Protein 5X15 (pdb70)

Organism: Streptomyces coelicolor (strain ATCC BAA-471 / A3(2) / M145) (NCBI:txid100226)

Sequence (595 aa):
RPDGELVRSLNRVSSATACAKLHELGIRRSYLSGPTALDLGNKVTGPARTLQFMPQREDVSTALWAVLEEVQPGDVLVVQAYGSAFTGCLGDMLVRYFKRKGGAGIVVDGRIRDAPRVRELGVPIWCTGTTPHYASQSELFPWAYDVPVAAGGVLTLPGDLVVADDDGAVVVPVSKAQEIVDSAFDHEQWEEFSRMRIERPDGELVRSLNRVSSATACAKLHELGIRRSYLSGPTALDLGNKVTGPARTLQFMPQREDTALWAVLEEVQPGDVLVVQAYGSAFTGCLGDMLVRYFKRKGGAGIVVDGRIRDAPRVRELGVPIWCTGTTPHYASQSELFPWAYDVPVAAGGVLTLPGDLVVADDDGAVVVPVSKAQEIVDSAFDHEQWEEFSRMRIDQPWERPDGELVRSLNRVSSATACAKLHELGIRRSYLSGPTALDLGNKVTGPARTLQFMPQREDTALWAVLEEVQPGDVLVVQAYGSAFTGCLGDMLVRYFKRKGGAGIVVDGRIRDAPRVRELGVPIWCTGTTPHYASQSELFPWAYDVPVAAGGVLTLPGDLVVADDDGAVVVPVSKAQEIVDSAFDHEQWEEFSRMR

Nearest PDB structures (foldseek):
  5x15-assembly1_C-2  TM=9.961E-01  e=2.858E-36  Streptomyces coelicolor A3(2)
  5x15-assembly1_A-2  TM=9.919E-01  e=1.255E-34  Streptomyces coelicolor A3(2)
  5ir2-assembly1_A  TM=9.119E-01  e=6.483E-15  Parabacteroides johnsonii DSM 18315
  3c8o-assembly1_B  TM=8.127E-01  e=6.273E-11  Pseudomonas aeruginosa
  1vi4-assembly1_A  TM=7.815E-01  e=6.171E-09  Vibrio cholerae

Secondary structure (DSSP, 8-state):
---HHHHHHHHTS-HHHHHHHHHHHH----B-SS-EESSSS--B--BEEEEEEEE--TT--TTTHHHHTT--TTEEEEEE-TT-TT-BSS-HHHHHHHHHHTEEEEEESSBEE-HHHHHTSS--EEES-EES--GGGSSEEEEESSS-B-STTS-B-TT-EEEE-SS-EEEE-SSSHHHHHHHHHHHHHHHHHHHHT-/----HHHHHHHTTS-HHHHHHHHHHTT----B-SS-EESSTT--EEEEB--EEEEE------HHHHHTT--TT-EEEEE-TT-TT-B---HHHHHHHHHTT--EEEESSB-S-HHHHTTS---EEES---S--TTSSSEEE--SSS-EE-SSSEE-TT-EEEEETTEEEEE-STTSHHHHHHHHHHHHHHHHHHHHHH-/------HHHHHHHTTS-HHHHHHHHHHTT----B-SS-EESSSS--B--BEEEEEEEE-----TTHHHHHT--TT-EEEEE-TT-TT---S-HHHHHHHHHTT--EEEESS--B-HHHHTTSS--EEES--BSS-TTSSSEEEEEESS-B--TTS-B-TTSEEEE-SS-EEEE-GGGHHHHHHHHHHHHHHHHHHT--

Solvent-accessible surface area: 25420 Å² total; per-residue (Å²): 248,52,88,39,108,13,33,155,27,0,57,172,2,15,0,0,5,0,0,16,37,0,45,141,70,63,60,96,66,1,3,0,38,29,1,71,29,30,54,114,62,44,74,14,5,0,9,0,41,0,2,28,0,63,87,49,168,130,145,128,62,114,26,2,124,40,0,9,94,86,5,67,108,31,0,0,0,0,0,12,0,108,35,10,23,55,0,4,3,1,3,14,35,30,0,66,42,0,97,122,51,25,14,29,0,0,0,0,20,0,53,2,31,15,1,46,155,1,46,146,39,58,7,20,1,2,5,44,21,16,0,0,4,69,7,33,14,24,87,8,43,3,143,22,86,52,53,74,5,60,0,16,42,7,115,0,76,53,24,5,6,0,0,0,3,11,1,4,0,0,6,0,29,84,80,71,6,96,96,0,5,81,45,1,73,96,75,37,123,207,38,89,127,43,18,148,181,66,167,108,40,71,21,114,16,33,179,38,0,54,205,6,37,0,0,11,0,1,21,35,0,35,116,66,38,73,143,87,1,5,1,38,31,4,80,15,36,56,102,72,39,69,3,8,0,4,0,24,0,1,23,0,74,89,54,203,127,153,148,33,18,119,32,0,0,114,92,1,75,79,24,0,0,0,1,0,9,0,109,30,7,22,51,0,3,1,1,0,2,57,20,0,54,80,0,86,166,85,37,5,36,0,0,1,0,20,0,50,0,34,18,0,42,93,1,49,141,26,65,11,28,2,0,4,45,21,19,0,1,1,80,8,35,3,28,76,6,41,19,130,30,76,50,49,74,1,55,0,29,44,16,108,0,86,44,8,6,0,0,0,0,5,8,2,2,0,0,7,0,22,67,90,114,0,90,100,0,25,88,17,9,134,78,52,80,97,166,24,89,110,42,51,141,168,49,85,182,151,44,141,81,34,101,35,140,20,16,190,43,0,54,180,11,27,0,2,37,0,0,24,21,0,42,149,68,67,54,115,90,0,4,0,40,34,2,78,34,18,58,95,61,56,74,10,9,0,0,0,8,0,0,21,0,69,88,48,176,155,154,143,35,4,136,42,1,5,107,84,3,68,82,30,1,0,2,0,0,15,0,110,32,11,18,47,0,0,4,0,7,1,35,29,0,67,78,0,107,144,56,32,13,24,0,0,0,0,19,0,49,0,31,13,0,49,95,2,53,144,40,57,9,14,4,3,2,40,21,25,0,0,0,73,11,38,9,12,74,8,44,16,131,34,82,16,43,85,0,53,0,20,38,3,114,0,86,22,10,4,1,0,0,0,0,18,4,2,0,0,8,0,30,72,88,70,0,104,84,0,15,92,36,8,123,80,65,71,130,160,51,63,117,55,88,118,183

Radius of gyration: 25.18 Å; Cα contacts (8 Å, |Δi|>4): 1538; chains: 3; bounding box: 66×69×59 Å

InterPro domains:
  IPR005493 Ribonuclease E inhibitor RraA/RraA-like protein [PF03737] (49-215)
  IPR005493 Ribonuclease E inhibitor RraA/RraA-like protein [cd16841] (76-216)
  IPR036704 Ribonuclease E inhibitor RraA/RraA-like superfamily [SSF89562] (45-226)

B-factor: mean 70.99, std 26.67, range [6.65, 177.29]

Structure (mmCIF, N/CA/C/O backbone):
data_5X15
#
_entry.id   5X15
#
_cell.length_a   96.914
_cell.length_b   96.914
_cell.length_c   166.556
_cell.angle_alpha   90.00
_cell.angle_beta   90.00
_cell.angle_gamma   120.00
#
_symmetry.space_group_name_H-M   'P 32 2 1'
#
loop_
_atom_site.group_PDB
_atom_site.id
_atom_site.type_symbol
_atom_site.label_atom_id
_atom_site.label_alt_id
_atom_site.label_comp_id
_atom_site.label_asym_id
_atom_site.label_entity_id
_atom_site.label_seq_id
_atom_site.pdbx_PDB_ins_code
_atom_site.Cartn_x
_atom_site.Cartn_y
_atom_site.Cartn_z
_atom_site.occupancy
_atom_site.B_iso_or_equiv
_atom_site.auth_seq_id
_atom_site.auth_comp_id
_atom_site.auth_asym_id
_atom_site.auth_atom_id
_atom_site.pdbx_PDB_model_num
ATOM 1 N N . ARG A 1 34 ? 48.643 69.350 102.925 1.00 87.62 34 ARG A N 1
ATOM 2 C CA . ARG A 1 34 ? 47.724 70.477 103.075 1.00 91.43 34 ARG A CA 1
ATOM 3 C C . ARG A 1 34 ? 46.709 70.336 104.227 1.00 94.34 34 ARG A C 1
ATOM 4 O O . ARG A 1 34 ? 46.575 71.264 105.024 1.00 110.41 34 ARG A O 1
ATOM 12 N N . PRO A 1 35 ? 45.996 69.210 104.330 1.00 80.77 35 PRO A N 1
ATOM 13 C CA . PRO A 1 35 ? 44.943 69.108 105.348 1.00 77.00 35 PRO A CA 1
ATOM 14 C C . PRO A 1 35 ? 45.513 69.099 106.759 1.00 90.46 35 PRO A C 1
ATOM 15 O O . PRO A 1 35 ? 46.720 68.991 106.986 1.00 89.91 35 PRO A O 1
ATOM 19 N N . ASP A 1 36 ? 44.602 69.220 107.722 1.00 91.40 36 ASP A N 1
ATOM 20 C CA . ASP A 1 36 ? 44.957 69.214 109.136 1.00 102.26 36 ASP A CA 1
ATOM 21 C C . ASP A 1 36 ? 45.214 67.775 109.566 1.00 101.73 36 ASP A C 1
ATOM 22 O O . ASP A 1 36 ? 44.284 66.962 109.626 1.00 113.58 36 ASP A O 1
ATOM 27 N N . GLY A 1 37 ? 46.476 67.460 109.868 1.00 92.08 37 GLY A N 1
ATOM 28 C CA . GLY A 1 37 ? 46.832 66.115 110.287 1.00 91.20 37 GLY A CA 1
ATOM 29 C C . GLY A 1 37 ? 46.116 65.654 111.540 1.00 94.89 37 GLY A C 1
ATOM 30 O O . GLY A 1 37 ? 45.972 64.446 111.755 1.00 98.11 37 GLY A O 1
ATOM 31 N N . GLU A 1 38 ? 45.662 66.588 112.375 1.00 88.88 38 GLU A N 1
ATOM 32 C CA . GLU A 1 38 ? 44.894 66.243 113.564 1.00 70.30 38 GLU A CA 1
ATOM 33 C C . GLU A 1 38 ? 43.469 65.815 113.242 1.00 56.06 38 GLU A C 1
ATOM 34 O O . GLU A 1 38 ? 42.725 65.462 114.162 1.00 58.66 38 GLU A O 1
ATOM 40 N N . LEU A 1 39 ? 43.071 65.841 111.971 1.00 53.97 39 LEU A N 1
ATOM 41 C CA . LEU A 1 39 ? 41.753 65.383 111.547 1.00 59.61 39 LEU A CA 1
ATOM 42 C C . LEU A 1 39 ? 41.801 64.024 110.864 1.00 69.62 39 LEU A C 1
ATOM 43 O O . LEU A 1 39 ? 40.898 63.206 111.061 1.00 57.42 39 LEU A O 1
ATOM 48 N N . VAL A 1 40 ? 42.840 63.768 110.064 1.00 85.85 40 VAL A N 1
ATOM 49 C CA . VAL A 1 40 ? 43.047 62.434 109.505 1.00 88.37 40 VAL A CA 1
ATOM 50 C C . VAL A 1 40 ? 43.098 61.399 110.621 1.00 97.84 40 VAL A C 1
ATOM 51 O O . VAL A 1 40 ? 42.626 60.266 110.467 1.00 112.76 40 VAL A O 1
ATOM 55 N N . ARG A 1 41 ? 43.662 61.779 111.769 1.00 85.33 41 ARG A N 1
ATOM 56 C CA . ARG A 1 41 ? 43.670 60.898 112.932 1.00 73.30 41 ARG A CA 1
ATOM 57 C C . ARG A 1 41 ? 42.259 60.693 113.471 1.00 62.65 41 ARG A C 1
ATOM 58 O O . ARG A 1 41 ? 41.783 59.558 113.591 1.00 67.93 41 ARG A O 1
ATOM 66 N N . SER A 1 42 ? 41.574 61.790 113.804 1.00 51.20 42 SER A N 1
ATOM 67 C CA . SER A 1 42 ? 40.273 61.684 114.457 1.00 61.23 42 SER A CA 1
ATOM 68 C C . SER A 1 42 ? 39.225 61.062 113.543 1.00 66.31 42 SER A C 1
ATOM 69 O O . SER A 1 42 ? 38.328 60.357 114.020 1.00 62.19 42 SER A O 1
ATOM 72 N N . LEU A 1 43 ? 39.315 61.304 112.233 1.00 62.51 43 LEU A N 1
ATOM 73 C CA . LEU A 1 43 ? 38.389 60.659 111.307 1.00 45.92 43 LEU A CA 1
ATOM 74 C C . LEU A 1 43 ? 38.617 59.156 111.240 1.00 55.91 43 LEU A C 1
ATOM 75 O O . LEU A 1 43 ? 37.679 58.402 110.958 1.00 64.70 43 LEU A O 1
ATOM 80 N N . ASN A 1 44 ? 39.848 58.703 111.492 1.00 54.46 44 ASN A N 1
ATOM 81 C CA . ASN A 1 44 ? 40.137 57.276 111.439 1.00 47.86 44 ASN A CA 1
ATOM 82 C C . ASN A 1 44 ? 39.374 56.496 112.499 1.00 46.23 44 ASN A C 1
ATOM 83 O O . ASN A 1 44 ? 39.163 55.290 112.334 1.00 46.28 44 ASN A O 1
ATOM 88 N N . ARG A 1 45 ? 38.951 57.155 113.579 1.00 46.81 45 ARG A N 1
ATOM 89 C CA . ARG A 1 45 ? 38.140 56.504 114.599 1.00 59.41 45 ARG A CA 1
ATOM 90 C C . ARG A 1 45 ? 36.723 56.212 114.124 1.00 67.73 45 ARG A C 1
ATOM 91 O O . ARG A 1 45 ? 35.964 55.572 114.857 1.00 76.60 45 ARG A O 1
ATOM 99 N N . VAL A 1 46 ? 36.354 56.654 112.925 1.00 58.91 46 VAL A N 1
ATOM 100 C CA . VAL A 1 46 ? 35.005 56.489 112.395 1.00 58.51 46 VAL A CA 1
ATOM 101 C C . VAL A 1 46 ? 34.997 55.364 111.374 1.00 49.29 46 VAL A C 1
ATOM 102 O O . VAL A 1 46 ? 35.961 55.182 110.621 1.00 37.89 46 VAL A O 1
ATOM 106 N N . SER A 1 47 ? 33.904 54.609 111.346 1.00 43.74 47 SER A N 1
ATOM 107 C CA . SER A 1 47 ? 33.678 53.609 110.317 1.00 53.94 47 SER A CA 1
ATOM 108 C C . SER A 1 47 ? 33.022 54.255 109.104 1.00 61.48 47 SER A C 1
ATOM 109 O O . SER A 1 47 ? 32.336 55.274 109.216 1.00 65.73 47 SER A O 1
ATOM 112 N N . SER A 1 48 ? 33.243 53.649 107.936 1.00 57.20 48 SER A N 1
ATOM 113 C CA . SER A 1 48 ? 32.603 54.144 106.722 1.00 46.79 48 SER A CA 1
ATOM 114 C C . SER A 1 48 ? 31.090 54.091 106.852 1.00 36.19 48 SER A C 1
ATOM 115 O O . SER A 1 48 ? 30.387 55.019 106.437 1.00 36.30 48 SER A O 1
ATOM 118 N N . ALA A 1 49 ? 30.575 53.008 107.438 1.00 37.98 49 ALA A N 1
ATOM 119 C CA . ALA A 1 49 ? 29.135 52.827 107.567 1.00 41.89 49 ALA A CA 1
ATOM 120 C C . ALA A 1 49 ? 28.492 53.940 108.380 1.00 53.43 49 ALA A C 1
ATOM 121 O O . ALA A 1 49 ? 27.310 54.247 108.186 1.00 53.17 49 ALA A O 1
ATOM 123 N N . THR A 1 50 ? 29.245 54.554 109.290 1.00 61.93 50 THR A N 1
ATOM 124 C CA . THR A 1 50 ? 28.745 55.687 110.055 1.00 69.74 50 THR A CA 1
ATOM 125 C C . THR A 1 50 ? 29.035 57.007 109.351 1.00 65.40 50 THR A C 1
ATOM 126 O O . THR A 1 50 ? 28.153 57.863 109.243 1.00 71.95 50 THR A O 1
ATOM 130 N N . ALA A 1 51 ? 30.267 57.178 108.865 1.00 51.85 51 ALA A N 1
ATOM 131 C CA . ALA A 1 51 ? 30.619 58.396 108.143 1.00 49.12 51 ALA A CA 1
ATOM 132 C C . ALA A 1 51 ? 29.761 58.583 106.898 1.00 52.64 51 ALA A C 1
ATOM 133 O O . ALA A 1 51 ? 29.494 59.720 106.494 1.00 59.35 51 ALA A O 1
ATOM 135 N N . CYS A 1 52 ? 29.317 57.487 106.280 1.00 51.35 52 CYS A N 1
ATOM 136 C CA . CYS A 1 52 ? 28.400 57.591 105.149 1.00 57.35 52 CYS A CA 1
ATOM 137 C C . CYS A 1 52 ? 26.982 57.901 105.611 1.00 65.62 52 CYS A C 1
ATOM 138 O O . CYS A 1 52 ? 26.297 58.736 105.008 1.00 68.85 52 CYS A O 1
ATOM 141 N N . ALA A 1 53 ? 26.529 57.240 106.679 1.00 63.45 53 ALA A N 1
ATOM 142 C CA . ALA A 1 53 ? 25.175 57.464 107.174 1.00 53.74 53 ALA A CA 1
ATOM 143 C C . ALA A 1 53 ? 24.993 58.883 107.698 1.00 56.05 53 ALA A C 1
ATOM 144 O O . ALA A 1 53 ? 23.877 59.414 107.666 1.00 69.76 53 ALA A O 1
ATOM 146 N N . LYS A 1 54 ? 26.066 59.509 108.181 1.00 51.52 54 LYS A N 1
ATOM 147 C CA . LYS A 1 54 ? 25.998 60.894 108.631 1.00 50.23 54 LYS A CA 1
ATOM 148 C C . LYS A 1 54 ? 26.189 61.882 107.488 1.00 52.62 54 LYS A C 1
ATOM 149 O O . LYS A 1 54 ? 25.574 62.954 107.492 1.00 59.48 54 LYS A O 1
ATOM 155 N N . LEU A 1 55 ? 27.034 61.542 106.509 1.00 45.43 55 LEU A N 1
ATOM 156 C CA . LEU A 1 55 ? 27.089 62.321 105.275 1.00 37.88 55 LEU A CA 1
ATOM 157 C C . LEU A 1 55 ? 25.714 62.423 104.630 1.00 50.77 55 LEU A C 1
ATOM 158 O O . LEU A 1 55 ? 25.407 63.422 103.967 1.00 47.63 55 LEU A O 1
ATOM 163 N N . HIS A 1 56 ? 24.876 61.401 104.817 1.00 61.33 56 HIS A N 1
ATOM 164 C CA . HIS A 1 56 ? 23.503 61.432 104.325 1.00 55.16 56 HIS A CA 1
ATOM 165 C C . HIS A 1 56 ? 22.720 62.584 104.938 1.00 53.67 56 HIS A C 1
ATOM 166 O O . HIS A 1 56 ? 22.218 63.461 104.225 1.00 69.99 56 HIS A O 1
ATOM 173 N N . GLU A 1 57 ? 22.601 62.594 106.268 1.00 43.12 57 GLU A N 1
ATOM 174 C CA . GLU A 1 57 ? 21.743 63.573 106.928 1.00 63.09 57 GLU A CA 1
ATOM 175 C C . GLU A 1 57 ? 22.227 65.001 106.700 1.00 66.51 57 GLU A C 1
ATOM 176 O O . GLU A 1 57 ? 21.427 65.944 106.752 1.00 67.16 57 GLU A O 1
ATOM 182 N N . LEU A 1 58 ? 23.526 65.185 106.450 1.00 65.60 58 LEU A N 1
ATOM 183 C CA . LEU A 1 58 ? 24.000 66.488 105.999 1.00 53.81 58 LEU A CA 1
ATOM 184 C C . LEU A 1 58 ? 23.312 66.903 104.708 1.00 51.33 58 LEU A C 1
ATOM 185 O O . LEU A 1 58 ? 23.073 68.096 104.484 1.00 53.30 58 LEU A O 1
ATOM 190 N N . GLY A 1 59 ? 22.960 65.936 103.867 1.00 54.96 59 GLY A N 1
ATOM 191 C CA . GLY A 1 59 ? 22.363 66.216 102.580 1.00 71.83 59 GLY A CA 1
ATOM 192 C C . GLY A 1 59 ? 23.236 65.718 101.449 1.00 62.21 59 GLY A C 1
ATOM 193 O O . GLY A 1 59 ? 23.337 66.372 100.409 1.00 66.84 59 GLY A O 1
ATOM 194 N N . ILE A 1 60 ? 23.886 64.568 101.651 1.00 49.16 60 ILE A N 1
ATOM 195 C CA . ILE A 1 60 ? 24.765 63.959 100.656 1.00 47.34 60 ILE A CA 1
ATOM 196 C C . ILE A 1 60 ? 24.609 62.444 100.711 1.00 60.42 60 ILE A C 1
ATOM 197 O O . ILE A 1 60 ? 25.163 61.786 101.599 1.00 81.36 60 ILE A O 1
ATOM 202 N N . ARG A 1 61 ? 23.867 61.875 99.761 1.00 48.91 61 ARG A N 1
ATOM 203 C CA . ARG A 1 61 ? 23.696 60.427 99.708 1.00 58.31 61 ARG A CA 1
ATOM 204 C C . ARG A 1 61 ? 24.833 59.726 98.980 1.00 65.52 61 ARG A C 1
ATOM 205 O O . ARG A 1 61 ? 25.213 58.614 99.367 1.00 60.27 61 ARG A O 1
ATOM 213 N N . ARG A 1 62 ? 25.398 60.352 97.947 1.00 62.41 62 ARG A N 1
ATOM 214 C CA . ARG A 1 62 ? 26.431 59.718 97.130 1.00 68.90 62 ARG A CA 1
ATOM 215 C C . ARG A 1 62 ? 27.796 59.978 97.753 1.00 54.89 62 ARG A C 1
ATOM 216 O O . ARG A 1 62 ? 28.481 60.949 97.429 1.00 37.35 62 ARG A O 1
ATOM 224 N N . SER A 1 63 ? 28.198 59.083 98.655 1.00 55.26 63 SER A N 1
ATOM 225 C CA . SER A 1 63 ? 29.529 59.114 99.240 1.00 50.18 63 SER A CA 1
ATOM 226 C C . SER A 1 63 ? 30.211 57.756 99.268 1.00 46.22 63 SER A C 1
ATOM 227 O O . SER A 1 63 ? 31.414 57.699 99.541 1.00 36.40 63 SER A O 1
ATOM 230 N N . TYR A 1 64 ? 29.492 56.672 98.990 1.00 29.70 64 TYR A N 1
ATOM 231 C CA . TYR A 1 64 ? 30.061 55.331 98.954 1.00 25.65 64 TYR A CA 1
ATOM 232 C C . TYR A 1 64 ? 30.479 54.995 97.527 1.00 33.24 64 TYR A C 1
ATOM 233 O O . TYR A 1 64 ? 29.652 55.024 96.609 1.00 57.16 64 TYR A O 1
ATOM 242 N N . LEU A 1 65 ? 31.759 54.670 97.346 1.00 23.82 65 LEU A N 1
ATOM 243 C CA . LEU A 1 65 ? 32.264 54.251 96.042 1.00 36.22 65 LEU A CA 1
ATOM 244 C C . LEU A 1 65 ? 31.754 52.852 95.726 1.00 32.09 65 LEU A C 1
ATOM 245 O O . LEU A 1 65 ? 32.188 51.871 96.339 1.00 21.45 65 LEU A O 1
ATOM 250 N N . SER A 1 66 ? 30.840 52.753 94.765 1.00 17.51 66 SER A N 1
ATOM 251 C CA . SER A 1 66 ? 30.262 51.475 94.364 1.00 27.11 66 SER A CA 1
ATOM 252 C C . SER A 1 66 ? 31.204 50.807 93.369 1.00 32.63 66 SER A C 1
ATOM 253 O O . SER A 1 66 ? 31.333 51.257 92.226 1.00 52.43 66 SER A O 1
ATOM 256 N N . GLY A 1 67 ? 31.862 49.733 93.802 1.00 34.84 67 GLY A N 1
ATOM 257 C CA . GLY A 1 67 ? 32.804 49.034 92.961 1.00 42.89 67 GLY A CA 1
ATOM 258 C C . GLY A 1 67 ? 34.022 48.534 93.712 1.00 44.44 67 GLY A C 1
ATOM 259 O O . GLY A 1 67 ? 34.253 47.326 93.824 1.00 46.50 67 GLY A O 1
ATOM 260 N N . PRO A 1 68 ? 34.837 49.457 94.225 1.00 44.62 68 PRO A N 1
ATOM 261 C CA . PRO A 1 68 ? 36.052 49.052 94.946 1.00 54.95 68 PRO A CA 1
ATOM 262 C C . PRO A 1 68 ? 35.737 48.192 96.162 1.00 54.78 68 PRO A C 1
ATOM 263 O O . PRO A 1 68 ? 34.951 48.574 97.032 1.00 30.95 68 PRO A O 1
ATOM 267 N N . THR A 1 69 ? 36.365 47.021 96.214 1.00 48.03 69 THR A N 1
ATOM 268 C CA . THR A 1 69 ? 36.294 46.125 97.357 1.00 40.68 69 THR A CA 1
ATOM 269 C C . THR A 1 69 ? 37.695 45.900 97.909 1.00 43.24 69 THR A C 1
ATOM 270 O O . THR A 1 69 ? 38.696 46.117 97.222 1.00 40.77 69 THR A O 1
ATOM 274 N N . ALA A 1 70 ? 37.757 45.449 99.158 1.00 48.90 70 ALA A N 1
ATOM 275 C CA . ALA A 1 70 ? 39.033 45.270 99.838 1.00 33.11 70 ALA A CA 1
ATOM 276 C C . ALA A 1 70 ? 39.770 44.057 99.284 1.00 24.51 70 ALA A C 1
ATOM 277 O O . ALA A 1 70 ? 39.203 42.963 99.190 1.00 32.98 70 ALA A O 1
ATOM 279 N N . LEU A 1 71 ? 41.040 44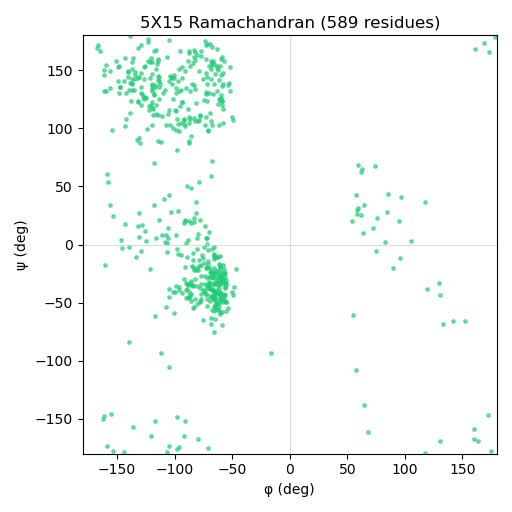.256 98.916 1.00 22.65 71 LEU A N 1
ATOM 280 C CA . LEU A 1 71 ? 41.854 43.147 98.428 1.00 33.67 71 LEU A CA 1
ATOM 281 C C . LEU A 1 71 ? 42.047 42.090 99.508 1.00 44.46 71 LEU A C 1
ATOM 282 O O . LEU A 1 71 ? 41.993 40.887 99.229 1.00 19.54 71 LEU A O 1
ATOM 287 N N . ASP A 1 72 ? 42.274 42.522 100.745 1.00 66.10 72 ASP A N 1
ATOM 288 C CA . ASP A 1 72 ? 42.428 41.617 101.872 1.00 71.13 72 ASP A CA 1
ATOM 289 C C . ASP A 1 72 ? 41.663 42.178 103.061 1.00 77.72 72 ASP A C 1
ATOM 290 O O . ASP A 1 72 ? 41.494 43.393 103.194 1.00 90.16 72 ASP A O 1
ATOM 295 N N . LEU A 1 73 ? 41.202 41.278 103.923 1.00 71.34 73 LEU A N 1
ATOM 296 C CA . LEU A 1 73 ? 40.351 41.672 105.034 1.00 56.64 73 LEU A CA 1
ATOM 297 C C . LEU A 1 73 ? 41.148 42.411 106.107 1.00 47.46 73 LEU A C 1
ATOM 298 O O . LEU A 1 73 ? 42.376 42.315 106.194 1.00 50.03 73 LEU A O 1
ATOM 303 N N . GLY A 1 74 ? 40.420 43.166 106.928 1.00 36.96 74 GLY A N 1
ATOM 304 C CA . GLY A 1 74 ? 40.982 43.800 108.106 1.00 35.98 74 GLY A CA 1
ATOM 305 C C . GLY A 1 74 ? 41.861 45.006 107.846 1.00 49.13 74 GLY A C 1
ATOM 306 O O . GLY A 1 74 ? 43.072 44.957 108.084 1.00 70.29 74 GLY A O 1
ATOM 307 N N . ASN A 1 75 ? 41.266 46.098 107.366 1.00 53.98 75 ASN A N 1
ATOM 308 C CA . ASN A 1 75 ? 41.995 47.339 107.141 1.00 59.72 75 ASN A CA 1
ATOM 309 C C . ASN A 1 75 ? 41.062 48.525 107.341 1.00 55.41 75 ASN A C 1
ATOM 310 O O . ASN A 1 75 ? 39.847 48.419 107.160 1.00 51.46 75 ASN A O 1
ATOM 315 N N . LYS A 1 76 ? 41.652 49.658 107.719 1.00 41.54 76 LYS A N 1
ATOM 316 C CA . LYS A 1 76 ? 40.969 50.942 107.761 1.00 38.46 76 LYS A CA 1
ATOM 317 C C . LYS A 1 76 ? 41.973 52.036 107.436 1.00 54.64 76 LYS A C 1
ATOM 318 O O . LYS A 1 76 ? 43.099 52.022 107.941 1.00 67.23 76 LYS A O 1
ATOM 324 N N . VAL A 1 77 ? 41.562 52.977 106.590 1.00 50.54 77 VAL A N 1
ATOM 325 C CA . VAL A 1 77 ? 42.454 54.022 106.095 1.00 55.23 77 VAL A CA 1
ATOM 326 C C . VAL A 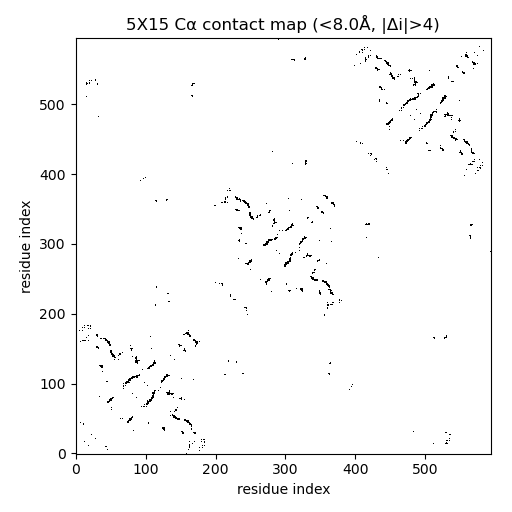1 77 ? 41.649 55.295 105.882 1.00 43.37 77 VAL A C 1
ATOM 327 O O . VAL A 1 77 ? 40.538 55.260 105.344 1.00 48.03 77 VAL A O 1
ATOM 331 N N . THR A 1 78 ? 42.207 56.422 106.325 1.00 53.20 78 THR A N 1
ATOM 332 C CA . THR A 1 78 ? 41.690 57.741 105.989 1.00 70.03 78 THR A CA 1
ATOM 333 C C . THR A 1 78 ? 42.852 58.641 105.592 1.00 74.47 78 THR A C 1
ATOM 334 O O . THR A 1 78 ? 43.971 58.490 106.088 1.00 65.36 78 THR A O 1
ATOM 338 N N . GLY A 1 79 ? 42.573 59.581 104.691 1.00 80.16 79 GLY A N 1
ATOM 339 C CA . GLY A 1 79 ? 43.566 60.527 104.237 1.00 78.54 79 GLY A CA 1
ATOM 340 C C . GLY A 1 79 ? 43.107 61.310 103.025 1.00 60.33 79 GLY A C 1
ATOM 341 O O . GLY A 1 79 ? 42.043 61.049 102.455 1.00 47.97 79 GLY A O 1
ATOM 342 N N . PRO A 1 80 ? 43.899 62.298 102.612 1.00 53.92 80 PRO A N 1
ATOM 343 C CA . PRO A 1 80 ? 43.544 63.074 101.419 1.00 54.64 80 PRO A CA 1
ATOM 344 C C . PRO A 1 80 ? 43.648 62.232 100.157 1.00 44.57 80 PRO A C 1
ATOM 345 O O . PRO A 1 80 ? 44.445 61.294 100.068 1.00 21.99 80 PRO A O 1
ATOM 349 N N . ALA A 1 81 ? 42.827 62.583 99.169 1.00 37.95 81 ALA A N 1
ATOM 350 C CA . ALA A 1 81 ? 42.623 61.759 97.983 1.00 44.39 81 ALA A CA 1
ATOM 351 C C . ALA A 1 81 ? 43.492 62.264 96.836 1.00 35.87 81 ALA A C 1
ATOM 352 O O . ALA A 1 81 ? 43.219 63.321 96.259 1.00 40.51 81 ALA A O 1
ATOM 354 N N . ARG A 1 82 ? 44.531 61.501 96.503 1.00 25.23 82 ARG A N 1
ATOM 355 C CA . ARG A 1 82 ? 45.299 61.725 95.282 1.00 39.79 82 ARG A CA 1
ATOM 356 C C . ARG A 1 82 ? 44.523 61.115 94.122 1.00 54.36 82 ARG A C 1
ATOM 357 O O . ARG A 1 82 ? 44.471 59.890 93.976 1.00 51.58 82 ARG A O 1
ATOM 365 N N . THR A 1 83 ? 43.914 61.962 93.299 1.00 52.33 83 THR A N 1
ATOM 366 C CA . THR A 1 83 ? 43.006 61.491 92.264 1.00 38.87 83 THR A CA 1
ATOM 367 C C . THR A 1 83 ? 43.768 61.058 91.018 1.00 31.88 83 THR A C 1
ATOM 368 O O . THR A 1 83 ? 44.706 61.728 90.580 1.00 23.58 83 THR A O 1
ATOM 372 N N . LEU A 1 84 ? 43.358 59.927 90.448 1.00 32.82 84 LEU A N 1
ATOM 373 C CA . LEU A 1 84 ? 43.904 59.436 89.189 1.00 37.23 84 LEU A CA 1
ATOM 374 C C . LEU A 1 84 ? 42.756 59.137 88.240 1.00 39.68 84 LEU A C 1
ATOM 375 O O . LEU A 1 84 ? 41.804 58.443 88.611 1.00 41.42 84 LEU A O 1
ATOM 380 N N . GLN A 1 85 ? 42.844 59.662 87.022 1.00 32.79 85 GLN A N 1
ATOM 381 C CA . GLN A 1 85 ? 41.785 59.524 86.031 1.00 43.53 85 GLN A CA 1
ATOM 382 C C . GLN A 1 85 ? 42.342 58.854 84.785 1.00 33.39 85 GLN A C 1
ATOM 383 O O . GLN A 1 85 ? 43.258 59.383 84.147 1.00 25.03 85 GLN A O 1
ATOM 389 N N . PHE A 1 86 ? 41.795 57.693 84.445 1.00 34.39 86 PHE A N 1
ATOM 390 C CA . PHE A 1 86 ? 42.060 57.075 83.157 1.00 14.19 86 PHE A CA 1
ATOM 391 C C . PHE A 1 86 ? 41.059 57.581 82.123 1.00 34.18 86 PHE A C 1
ATOM 392 O O . PHE A 1 86 ? 39.970 58.059 82.454 1.00 60.10 86 PHE A O 1
ATOM 400 N N . MET A 1 87 ? 41.446 57.472 80.859 1.00 33.26 87 MET A N 1
ATOM 401 C CA . MET A 1 87 ? 40.600 57.851 79.741 1.00 29.93 87 MET A CA 1
ATOM 402 C C . MET A 1 87 ? 40.717 56.784 78.663 1.00 26.34 87 MET A C 1
ATOM 403 O O . MET A 1 87 ? 41.698 56.037 78.630 1.00 23.07 87 MET A O 1
ATOM 408 N N . PRO A 1 88 ? 39.718 56.677 77.784 1.00 24.69 88 PRO A N 1
ATOM 409 C CA . PRO A 1 88 ? 39.791 55.674 76.715 1.00 34.68 88 PRO A CA 1
ATOM 410 C C . PRO A 1 88 ? 40.983 55.922 75.802 1.00 37.18 88 PRO A C 1
ATOM 411 O O . PRO A 1 88 ? 41.328 57.064 75.494 1.00 48.59 88 PRO A O 1
ATOM 415 N N . GLN A 1 89 ? 41.617 54.834 75.373 1.00 53.50 89 GLN A N 1
ATOM 416 C CA . GLN A 1 89 ? 42.835 54.943 74.582 1.00 48.10 89 GLN A CA 1
ATOM 417 C C . GLN A 1 89 ? 42.495 55.203 73.122 1.00 67.50 89 GLN A C 1
ATOM 418 O O . GLN A 1 89 ? 41.772 54.422 72.494 1.00 72.94 89 GLN A O 1
ATOM 424 N N . ARG A 1 90 ? 43.006 56.310 72.593 1.00 58.07 90 ARG A N 1
ATOM 425 C CA . ARG A 1 90 ? 43.100 56.521 71.153 1.00 55.67 90 ARG A CA 1
ATOM 426 C C . ARG A 1 90 ? 44.466 55.989 70.743 1.00 50.32 90 ARG A C 1
ATOM 427 O O . ARG A 1 90 ? 45.489 56.639 70.976 1.00 44.69 90 ARG A O 1
ATOM 435 N N . GLU A 1 91 ? 44.485 54.789 70.162 1.00 55.82 91 GLU A N 1
ATOM 436 C CA . GLU A 1 91 ? 45.725 54.069 69.889 1.00 67.51 91 GLU A CA 1
ATOM 437 C C . GLU A 1 91 ? 46.743 54.954 69.180 1.00 76.34 91 GLU A C 1
ATOM 438 O O . GLU A 1 91 ? 46.576 55.294 68.005 1.00 72.33 91 GLU A O 1
ATOM 444 N N . ASP A 1 92 ? 47.786 55.353 69.913 1.00 111.68 92 ASP A N 1
ATOM 445 C CA . ASP A 1 92 ? 48.836 56.243 69.413 1.00 128.66 92 ASP A CA 1
ATOM 446 C C . ASP A 1 92 ? 48.282 57.607 69.010 1.00 107.65 92 ASP A C 1
ATOM 447 O O . ASP A 1 92 ? 48.864 58.302 68.172 1.00 110.25 92 ASP A O 1
ATOM 452 N N . VAL A 1 93 ? 47.154 57.991 69.606 1.00 64.40 93 VAL A N 1
ATOM 453 C CA . VAL A 1 93 ? 46.578 59.326 69.452 1.00 65.78 93 VAL A CA 1
ATOM 454 C C . VAL A 1 93 ? 46.354 59.686 67.986 1.00 53.13 93 VAL A C 1
ATOM 455 O O . VAL A 1 93 ? 45.256 60.086 67.596 1.00 35.71 93 VAL A O 1
ATOM 459 N N . SER A 1 105 ? 53.305 56.083 79.858 1.00 107.59 105 SER A N 1
ATOM 460 C CA . SER A 1 105 ? 52.314 56.237 80.915 1.00 87.96 105 SER A CA 1
ATOM 461 C C . SER A 1 105 ? 52.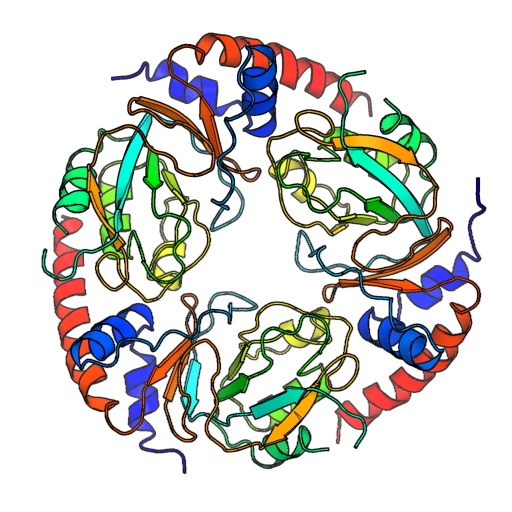735 57.302 81.920 1.00 93.46 105 SER A C 1
ATOM 462 O O . SER A 1 105 ? 52.431 57.200 83.107 1.00 101.06 105 SER A O 1
ATOM 465 N N . THR A 1 106 ? 53.418 58.341 81.437 1.00 91.47 106 THR A N 1
ATOM 466 C CA . THR A 1 106 ? 53.896 59.409 82.309 1.00 83.53 106 THR A CA 1
ATOM 467 C C . THR A 1 106 ? 52.755 60.309 82.768 1.00 82.91 106 THR A C 1
ATOM 468 O O . THR A 1 106 ? 52.989 61.421 83.252 1.00 102.74 106 THR A O 1
ATOM 472 N N . ALA A 1 107 ? 51.516 59.839 82.611 1.00 59.12 107 ALA A N 1
ATOM 473 C CA . ALA A 1 107 ? 50.378 60.507 83.228 1.00 54.63 107 ALA A CA 1
ATOM 474 C C . ALA A 1 107 ? 50.221 60.076 84.680 1.00 56.70 107 ALA A C 1
ATOM 475 O O . ALA A 1 107 ? 50.167 60.918 85.583 1.00 52.47 107 ALA A O 1
ATOM 477 N N . LEU A 1 108 ? 50.155 58.766 84.927 1.00 69.47 108 LEU A N 1
ATOM 478 C CA . LEU A 1 108 ? 50.104 58.286 86.302 1.00 58.91 108 LEU A CA 1
ATOM 479 C C . LEU A 1 108 ? 51.482 58.244 86.947 1.00 62.95 108 LEU A C 1
ATOM 480 O O . LEU A 1 108 ? 51.571 58.207 88.179 1.00 63.69 108 LEU A O 1
ATOM 485 N N . TRP A 1 109 ? 52.552 58.224 86.146 1.00 62.22 109 TRP A N 1
ATOM 486 C CA . TRP A 1 109 ? 53.896 58.338 86.705 1.00 58.78 109 TRP A CA 1
ATOM 487 C C . TRP A 1 109 ? 54.042 59.618 87.518 1.00 54.83 109 TRP A C 1
ATOM 488 O O . TRP A 1 109 ? 54.621 59.609 88.611 1.00 54.50 109 TRP A O 1
ATOM 499 N N . ALA A 1 110 ? 53.506 60.726 87.006 1.00 47.95 110 ALA A N 1
ATOM 500 C CA . ALA A 1 110 ? 53.609 62.021 87.667 1.00 65.80 110 ALA A CA 1
ATOM 501 C C . ALA A 1 110 ? 52.753 62.127 88.922 1.00 92.60 110 ALA A C 1
ATOM 502 O O . ALA A 1 110 ? 52.755 63.191 89.551 1.00 107.34 110 ALA A O 1
ATOM 504 N N . VAL A 1 111 ? 52.020 61.082 89.296 1.00 86.46 111 VAL A N 1
ATOM 505 C CA . VAL A 1 111 ? 51.282 61.083 90.556 1.00 75.29 111 VAL A CA 1
ATOM 506 C C . VAL A 1 111 ? 52.146 60.576 91.696 1.00 94.67 111 VAL A C 1
ATOM 507 O O . VAL A 1 111 ? 52.175 61.164 92.781 1.00 111.07 111 VAL A O 1
ATOM 511 N N . LEU A 1 112 ? 52.856 59.472 91.454 1.00 80.92 112 LEU A N 1
ATOM 512 C CA . LEU A 1 112 ? 53.551 58.778 92.532 1.00 53.35 112 LEU A CA 1
ATOM 513 C C . LEU A 1 112 ? 54.646 59.647 93.133 1.00 70.53 112 LEU A C 1
ATOM 514 O O . LEU A 1 112 ? 54.918 59.572 94.337 1.00 72.34 112 LEU A O 1
ATOM 519 N N . GLU A 1 113 ? 55.288 60.479 92.313 1.00 87.30 113 GLU A N 1
ATOM 520 C CA . GLU A 1 113 ? 56.242 61.459 92.813 1.00 95.90 113 GLU A CA 1
ATOM 521 C C . GLU A 1 113 ? 55.573 62.736 93.312 1.00 93.81 113 GLU A C 1
ATOM 522 O O . GLU A 1 113 ? 56.240 63.771 93.417 1.00 97.49 113 GLU A O 1
ATOM 528 N N . GLU A 1 114 ? 54.274 62.686 93.615 1.00 83.66 114 GLU A N 1
ATOM 529 C CA . GLU A 1 114 ? 53.541 63.823 94.159 1.00 80.51 114 GLU A CA 1
ATOM 530 C C . GLU A 1 114 ? 52.732 63.415 95.383 1.00 82.01 114 GLU A C 1
ATOM 531 O O . GLU A 1 114 ? 51.707 64.029 95.693 1.00 88.06 114 GLU A O 1
ATOM 537 N N . VAL A 1 115 ? 53.179 62.382 96.086 1.00 60.49 115 VAL A N 1
ATOM 538 C CA . VAL A 1 115 ? 52.489 61.872 97.263 1.00 72.90 115 VAL A CA 1
ATOM 539 C C . VAL A 1 115 ? 53.152 62.495 98.483 1.00 77.34 115 VAL A C 1
ATOM 540 O O . VAL A 1 115 ? 54.198 62.027 98.941 1.00 83.48 115 VAL A O 1
ATOM 544 N N . GLN A 1 116 ? 52.561 63.561 99.006 1.00 72.94 116 GLN A N 1
ATOM 545 C CA . GLN A 1 116 ? 52.919 63.986 100.348 1.00 73.03 116 GLN A CA 1
ATOM 546 C C . GLN A 1 116 ? 52.543 62.851 101.293 1.00 78.98 116 GLN A C 1
ATOM 547 O O . GLN A 1 116 ? 51.372 62.440 101.315 1.00 66.29 116 GLN A O 1
ATOM 553 N N . PRO A 1 117 ? 53.491 62.294 102.047 1.00 78.44 117 PRO A N 1
ATOM 554 C CA . PRO A 1 117 ? 53.254 61.009 102.719 1.00 62.42 117 PRO A CA 1
ATOM 555 C C . PRO A 1 117 ? 51.996 61.014 103.576 1.00 65.02 117 PRO A C 1
ATOM 556 O O . PRO A 1 117 ? 51.706 61.976 104.290 1.00 69.57 117 PRO A O 1
ATOM 560 N N . GLY A 1 118 ? 51.241 59.920 103.485 1.00 60.28 118 GLY A N 1
ATOM 561 C CA . GLY A 1 118 ? 49.959 59.796 104.143 1.00 62.87 118 GLY A CA 1
ATOM 562 C C . GLY A 1 118 ? 48.761 59.915 103.228 1.00 77.58 118 GLY A C 1
ATOM 563 O O . GLY A 1 118 ? 47.625 59.881 103.717 1.00 83.70 118 GLY A O 1
ATOM 564 N N . ASP A 1 119 ? 48.975 60.049 101.922 1.00 84.98 119 ASP A N 1
ATOM 565 C CA . ASP A 1 119 ? 47.886 60.241 100.979 1.00 68.53 119 ASP A CA 1
ATOM 566 C C . ASP A 1 119 ? 47.162 58.928 100.699 1.00 55.02 119 ASP A C 1
ATOM 567 O O . ASP A 1 119 ? 47.670 57.833 100.956 1.00 63.19 119 ASP A O 1
ATOM 572 N N . VAL A 1 120 ? 45.953 59.059 100.160 1.00 47.39 120 VAL A N 1
ATOM 573 C CA . VAL A 1 120 ? 45.184 57.943 99.625 1.00 35.90 120 VAL A CA 1
ATOM 574 C C . VAL A 1 120 ? 44.983 58.191 98.138 1.00 38.99 120 VAL A C 1
ATOM 575 O O . VAL A 1 120 ? 44.689 59.318 97.723 1.00 36.12 120 VAL A O 1
ATOM 579 N N . LEU A 1 121 ? 45.150 57.144 97.337 1.00 53.78 121 LEU A N 1
ATOM 580 C CA . LEU A 1 121 ? 45.049 57.247 95.889 1.00 46.22 121 LEU A CA 1
ATOM 581 C C . LEU A 1 121 ? 43.688 56.736 95.432 1.00 51.32 121 LEU A C 1
ATOM 582 O O . LEU A 1 121 ? 43.305 55.605 95.750 1.00 48.74 121 LEU A O 1
ATOM 587 N N . VAL A 1 122 ? 42.963 57.570 94.692 1.00 55.91 122 VAL A N 1
ATOM 588 C CA . VAL A 1 122 ? 41.652 57.224 94.150 1.00 51.37 122 VAL A CA 1
ATOM 589 C C . VAL A 1 122 ? 41.759 57.238 92.631 1.00 37.76 122 VAL A C 1
ATOM 590 O O . VAL A 1 122 ? 42.079 58.275 92.036 1.00 56.67 122 VAL A O 1
ATOM 594 N N . VAL A 1 123 ? 41.488 56.093 92.007 1.00 30.26 123 VAL A N 1
ATOM 595 C CA . VAL A 1 123 ? 41.708 55.888 90.580 1.00 46.67 123 VAL A CA 1
ATOM 596 C C . VAL A 1 123 ? 40.366 55.707 89.882 1.00 46.31 123 VAL A C 1
ATOM 597 O O . VAL A 1 123 ? 39.492 54.980 90.369 1.00 53.73 123 VAL A O 1
ATOM 601 N N . GLN A 1 124 ? 40.206 56.376 88.740 1.00 31.28 124 GLN A N 1
ATOM 602 C CA . GLN A 1 124 ? 39.034 56.224 87.880 1.00 35.54 124 GLN A CA 1
ATOM 603 C C . GLN A 1 124 ? 39.433 55.370 86.681 1.00 37.28 124 GLN A C 1
ATOM 604 O O . GLN A 1 124 ? 40.078 55.854 85.748 1.00 46.67 124 GLN A O 1
ATOM 610 N N . ALA A 1 125 ? 39.039 54.097 86.706 1.00 28.91 125 ALA A N 1
ATOM 611 C CA . ALA A 1 125 ? 39.361 53.163 85.634 1.00 29.07 125 ALA A CA 1
ATOM 612 C C . ALA A 1 125 ? 38.126 52.481 85.061 1.00 32.03 125 ALA A C 1
ATOM 613 O O . ALA A 1 125 ? 38.265 51.505 84.312 1.00 15.67 125 ALA A O 1
ATOM 615 N N . TYR A 1 126 ? 36.927 52.961 85.402 1.00 26.74 126 TYR A N 1
ATOM 616 C CA . TYR A 1 126 ? 35.674 52.499 84.802 1.00 37.08 126 TYR A CA 1
ATOM 617 C C . TYR A 1 126 ? 35.455 51.000 84.990 1.00 24.88 126 TYR A C 1
ATOM 618 O O . TYR A 1 126 ? 34.767 50.361 84.190 1.00 39.20 126 TYR A O 1
ATOM 627 N N . GLY A 1 127 ? 36.031 50.430 86.045 1.00 14.69 127 GLY A N 1
ATOM 628 C CA . GLY A 1 127 ? 35.860 49.019 86.331 1.00 33.77 127 GLY A CA 1
ATOM 629 C C . GLY A 1 127 ? 36.338 48.130 85.203 1.00 28.28 127 GLY A C 1
ATOM 630 O O . GLY A 1 127 ? 35.797 47.042 84.983 1.00 30.61 127 GLY A O 1
ATOM 631 N N . SER A 1 128 ? 37.358 48.590 84.482 1.00 16.23 128 SER A N 1
ATOM 632 C CA . SER A 1 128 ? 37.852 47.839 83.338 1.00 16.58 128 SER A CA 1
ATOM 633 C C . SER A 1 128 ? 38.484 46.533 83.802 1.00 33.29 128 SER A C 1
ATOM 634 O O . SER A 1 128 ? 39.310 46.518 84.720 1.00 47.73 128 SER A O 1
ATOM 637 N N . ALA A 1 129 ? 38.071 45.431 83.179 1.00 37.34 129 ALA A N 1
ATOM 638 C CA . ALA A 1 129 ? 38.619 44.112 83.460 1.00 55.05 129 ALA A CA 1
ATOM 639 C C . ALA A 1 129 ? 39.803 43.777 82.563 1.00 46.02 129 ALA A C 1
ATOM 640 O O . ALA A 1 129 ? 40.126 42.598 82.388 1.00 51.45 129 ALA A O 1
ATOM 642 N N . PHE A 1 130 ? 40.442 44.793 81.970 1.00 46.49 130 PHE A N 1
ATOM 643 C CA . PHE A 1 130 ? 41.567 44.542 81.075 1.00 35.54 130 PHE A CA 1
ATOM 644 C C . PHE A 1 130 ? 42.657 45.601 81.214 1.00 36.29 130 PHE A C 1
ATOM 645 O O . PHE A 1 130 ? 43.486 45.739 80.306 1.00 44.55 130 PHE A O 1
ATOM 653 N N . THR A 1 131 ? 42.663 46.366 82.303 1.00 20.47 131 THR A N 1
ATOM 654 C CA . THR A 1 131 ? 43.706 47.345 82.587 1.00 31.08 131 THR A CA 1
ATOM 655 C C . THR A 1 131 ? 44.172 47.160 84.021 1.00 51.22 131 THR A C 1
ATOM 656 O O . THR A 1 131 ? 43.367 47.247 84.954 1.00 62.60 131 THR A O 1
ATOM 660 N N . GLY A 1 132 ? 45.467 46.915 84.197 1.00 50.36 132 GLY A N 1
ATOM 661 C CA . GLY A 1 132 ? 46.057 46.929 85.520 1.00 45.19 132 GLY A CA 1
ATOM 662 C C . GLY A 1 132 ? 46.595 48.304 85.847 1.00 43.69 132 GLY A C 1
ATOM 663 O O . GLY A 1 132 ? 47.610 48.730 85.287 1.00 39.18 132 GLY A O 1
ATOM 664 N N . CYS A 1 133 ? 45.916 49.012 86.752 1.00 46.35 133 CYS A N 1
ATOM 665 C CA . CYS A 1 133 ? 46.278 50.398 87.029 1.00 57.55 133 CYS A CA 1
ATOM 666 C C . CYS A 1 133 ? 47.638 50.494 87.709 1.00 64.64 133 CYS A C 1
ATOM 667 O O . CYS A 1 133 ? 48.423 51.402 87.413 1.00 67.18 133 CYS A O 1
ATOM 670 N N . LEU A 1 134 ? 47.935 49.570 88.619 1.00 64.40 134 LEU A N 1
ATOM 671 C CA . LEU A 1 134 ? 49.199 49.572 89.339 1.00 36.81 134 LEU A CA 1
ATOM 672 C C . LEU A 1 134 ? 49.733 48.152 89.421 1.00 49.00 134 LEU A C 1
ATOM 673 O O . LEU A 1 134 ? 48.977 47.207 89.665 1.00 25.95 134 LEU A O 1
ATOM 678 N N . GLY A 1 135 ? 51.041 48.008 89.210 1.00 67.28 135 GLY A N 1
ATOM 679 C CA . GLY A 1 135 ? 51.706 46.729 89.275 1.00 59.57 135 GLY A CA 1
ATOM 680 C C . GLY A 1 135 ? 52.529 46.568 90.544 1.00 56.42 135 GLY A C 1
ATOM 681 O O . GLY A 1 135 ? 52.509 47.395 91.453 1.00 53.90 135 GLY A O 1
ATOM 682 N N . ASP A 1 136 ? 53.274 45.460 90.575 1.00 60.59 136 ASP A N 1
ATOM 683 C CA . ASP A 1 136 ? 54.120 45.161 91.724 1.00 57.75 136 ASP A CA 1
ATOM 684 C C . ASP A 1 136 ? 55.159 46.247 91.957 1.00 51.42 136 ASP A C 1
ATOM 685 O O . ASP A 1 136 ? 55.591 46.454 93.095 1.00 34.98 136 ASP A O 1
ATOM 690 N N . MET A 1 137 ? 55.562 46.955 90.901 1.00 58.99 137 MET A N 1
ATOM 691 C CA . MET A 1 137 ? 56.593 47.980 91.024 1.00 49.62 137 MET A CA 1
ATOM 692 C C . MET A 1 137 ? 56.024 49.284 91.572 1.00 56.48 137 MET A C 1
ATOM 693 O O . MET A 1 137 ? 56.553 49.844 92.537 1.00 55.25 137 MET A O 1
ATOM 698 N N . LEU A 1 138 ? 54.945 49.782 90.968 1.00 64.82 138 LEU A N 1
ATOM 699 C CA . LEU A 1 138 ? 54.414 51.089 91.333 1.00 62.43 138 LEU A CA 1
ATOM 700 C C . LEU A 1 138 ? 53.760 51.097 92.706 1.00 67.80 138 LEU A C 1
ATOM 701 O O . LEU A 1 138 ? 53.505 52.180 93.246 1.00 72.05 138 LEU A O 1
ATOM 706 N N . VAL A 1 139 ? 53.483 49.926 93.278 1.00 70.86 139 VAL A N 1
ATOM 707 C CA . VAL A 1 139 ? 52.964 49.863 94.639 1.00 69.08 139 VAL A CA 1
ATOM 708 C C . VAL A 1 139 ? 54.095 50.010 95.652 1.00 62.53 139 VAL A C 1
ATOM 709 O O . VAL A 1 139 ? 53.920 50.628 96.709 1.00 68.27 139 VAL A O 1
ATOM 713 N N . ARG A 1 140 ? 55.271 49.454 95.342 1.00 52.10 140 ARG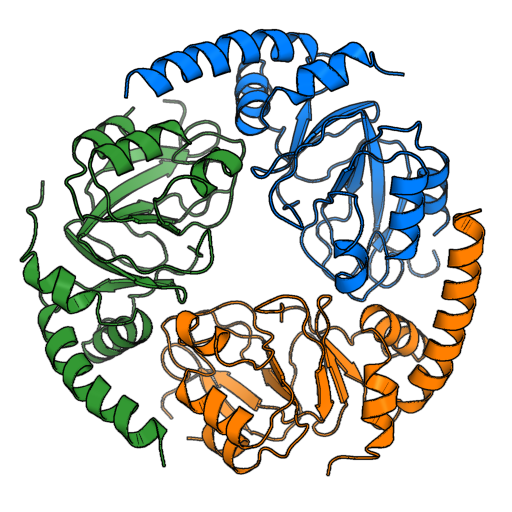 A N 1
ATOM 714 C CA . ARG A 1 140 ? 56.455 49.683 96.164 1.00 49.69 140 ARG A CA 1
ATOM 715 C C . ARG A 1 140 ? 56.706 51.172 96.356 1.00 54.22 140 ARG A C 1
ATOM 716 O O . ARG A 1 140 ? 56.806 51.663 97.485 1.00 53.47 140 ARG A O 1
ATOM 724 N N . TYR A 1 141 ? 56.799 51.908 95.247 1.00 56.85 141 TYR A N 1
ATOM 725 C CA . TYR A 1 141 ? 57.022 53.347 95.300 1.00 52.63 141 TYR A CA 1
ATOM 726 C C . TYR A 1 141 ? 55.893 54.091 95.999 1.00 54.18 141 TYR A C 1
ATOM 727 O O . TYR A 1 141 ? 56.051 55.277 96.301 1.00 57.09 141 TYR A O 1
ATOM 736 N N . PHE A 1 142 ? 54.766 53.431 96.269 1.00 57.54 142 PHE A N 1
ATOM 737 C CA . PHE A 1 142 ? 53.691 54.079 97.011 1.00 55.35 142 PHE A CA 1
ATOM 738 C C . PHE A 1 142 ? 53.920 53.989 98.516 1.00 58.01 142 PHE A C 1
ATOM 739 O O . PHE A 1 142 ? 53.917 55.010 99.211 1.00 59.05 142 PHE A O 1
ATOM 747 N N . LYS A 1 143 ? 54.116 52.774 99.039 1.00 54.39 143 LYS A N 1
ATOM 748 C CA . LYS A 1 143 ? 54.416 52.632 100.460 1.00 62.88 143 LYS A CA 1
ATOM 749 C C . LYS A 1 143 ? 55.771 53.234 100.804 1.00 69.11 143 LYS A C 1
ATOM 750 O O . LYS A 1 143 ? 55.977 53.691 101.934 1.00 71.59 143 LYS A O 1
ATOM 756 N N . ARG A 1 144 ? 56.702 53.237 99.849 1.00 71.28 144 ARG A N 1
ATOM 757 C CA . ARG A 1 144 ? 57.997 53.867 100.077 1.00 75.75 144 ARG A CA 1
ATOM 758 C C . ARG A 1 144 ? 57.882 55.386 100.092 1.00 70.50 144 ARG A C 1
ATOM 759 O O . ARG A 1 144 ? 58.672 56.060 100.763 1.00 85.38 144 ARG A O 1
ATOM 767 N N . LYS A 1 145 ? 56.905 55.941 99.374 1.00 43.73 145 LYS A N 1
ATOM 768 C CA . LYS A 1 145 ? 56.656 57.376 99.383 1.00 51.78 145 LYS A CA 1
ATOM 769 C C . LYS A 1 145 ? 55.780 57.819 100.547 1.00 55.93 145 LYS A C 1
ATOM 770 O O . LYS A 1 145 ? 55.599 59.026 100.742 1.00 64.16 145 LYS A O 1
ATOM 776 N N . GLY A 1 146 ? 55.232 56.880 101.315 1.00 42.20 146 GLY A N 1
ATOM 777 C CA . GLY A 1 146 ? 54.353 57.216 102.417 1.00 41.94 146 GLY A CA 1
ATOM 778 C C . GLY A 1 146 ? 52.883 57.132 102.059 1.00 78.81 146 GLY A C 1
ATOM 779 O O . GLY A 1 146 ? 52.088 57.980 102.471 1.00 78.38 146 GLY A O 1
ATOM 780 N N . GLY A 1 147 ? 52.506 56.107 101.297 1.00 77.67 147 GLY A N 1
ATOM 781 C CA . GLY A 1 147 ? 51.121 55.956 100.879 1.00 71.20 147 GLY A CA 1
ATOM 782 C C . GLY A 1 147 ? 50.283 55.296 101.955 1.00 61.06 147 GLY A C 1
ATOM 783 O O . GLY A 1 147 ? 50.689 54.290 102.547 1.00 51.27 147 GLY A O 1
ATOM 784 N N . ALA A 1 148 ? 49.105 55.862 102.210 1.00 54.06 148 ALA A N 1
ATOM 785 C CA . ALA A 1 148 ? 48.200 55.318 103.216 1.00 46.58 148 ALA A CA 1
ATOM 786 C C . ALA A 1 148 ? 47.278 54.246 102.649 1.00 46.60 148 ALA A C 1
ATOM 787 O O . ALA A 1 148 ? 47.041 53.226 103.305 1.00 40.12 148 ALA A O 1
ATOM 789 N N . GLY A 1 149 ? 46.756 54.453 101.446 1.00 46.85 149 GLY A N 1
ATOM 790 C CA . GLY A 1 149 ? 45.883 53.466 100.837 1.00 53.18 149 GLY A CA 1
ATOM 791 C C . GLY A 1 149 ? 45.674 53.761 99.369 1.00 50.09 149 GLY A C 1
ATOM 792 O O . GLY A 1 149 ? 46.083 54.805 98.855 1.00 61.48 149 GLY A O 1
ATOM 793 N N . ILE A 1 150 ? 45.025 52.812 98.698 1.00 53.53 150 ILE A N 1
ATOM 794 C CA . ILE A 1 150 ? 44.703 52.910 97.279 1.00 48.32 150 ILE A CA 1
ATOM 795 C C . ILE A 1 150 ? 43.263 52.456 97.086 1.00 40.70 150 ILE A C 1
ATOM 796 O O . ILE A 1 150 ? 42.860 51.414 97.616 1.00 34.06 150 ILE A O 1
ATOM 801 N N . VAL A 1 151 ? 42.488 53.238 96.335 1.00 31.09 151 VAL A N 1
ATOM 802 C CA . VAL A 1 151 ? 41.119 52.891 95.973 1.00 51.49 151 VAL A CA 1
ATOM 803 C C . VAL A 1 151 ? 40.992 52.992 94.461 1.00 57.88 151 VAL A C 1
ATOM 804 O O . VAL A 1 151 ? 41.299 54.037 93.878 1.00 69.15 151 VAL A O 1
ATOM 808 N N . VAL A 1 152 ? 40.546 51.910 93.826 1.00 53.77 152 VAL A N 1
ATOM 809 C CA . VAL A 1 152 ? 40.494 51.821 92.372 1.00 50.93 152 VAL A CA 1
ATOM 810 C C . VAL A 1 152 ? 39.095 51.404 91.946 1.00 53.22 152 VAL A C 1
ATOM 811 O O . VAL A 1 152 ? 38.574 50.387 92.417 1.00 40.08 152 VAL A O 1
ATOM 815 N N . ASP A 1 153 ? 38.495 52.182 91.051 1.00 52.47 153 ASP A N 1
ATOM 816 C CA . ASP A 1 153 ? 37.335 51.722 90.288 1.00 45.79 153 ASP A CA 1
ATOM 817 C C . ASP A 1 153 ? 37.796 50.972 89.043 1.00 35.62 153 ASP A C 1
ATOM 818 O O . ASP A 1 153 ? 37.355 51.227 87.925 1.00 57.32 153 ASP A O 1
ATOM 823 N N . GLY A 1 154 ? 38.718 50.053 89.253 1.00 38.85 154 GLY A N 1
ATOM 824 C CA . GLY A 1 154 ? 39.277 49.248 88.186 1.00 43.32 154 GLY A CA 1
ATOM 825 C C . GLY A 1 154 ? 39.923 48.038 88.814 1.00 41.30 154 GLY A C 1
ATOM 826 O O . GLY A 1 154 ? 39.479 47.551 89.856 1.00 29.37 154 GLY A O 1
ATOM 827 N N . ARG A 1 155 ? 40.990 47.556 88.192 1.00 39.27 155 ARG A N 1
ATOM 828 C CA . ARG A 1 155 ? 41.696 46.379 88.676 1.00 37.32 155 ARG A CA 1
ATOM 829 C C . ARG A 1 155 ? 43.163 46.719 88.923 1.00 58.46 155 ARG A C 1
ATOM 830 O O . ARG A 1 155 ? 43.618 47.839 88.675 1.00 60.04 155 ARG A O 1
ATOM 838 N N . ILE A 1 156 ? 43.902 45.733 89.426 1.00 59.10 156 ILE A N 1
ATOM 839 C CA . ILE A 1 156 ? 45.294 45.911 89.820 1.00 51.93 156 ILE A CA 1
ATOM 840 C C . ILE A 1 156 ? 46.091 44.704 89.342 1.00 41.55 156 ILE A C 1
ATOM 841 O O . ILE A 1 156 ? 45.624 43.563 89.427 1.00 38.19 156 ILE A O 1
ATOM 846 N N . ARG A 1 157 ? 47.294 44.960 88.834 1.00 52.00 157 ARG A N 1
ATOM 847 C CA . ARG A 1 157 ? 48.117 43.942 88.199 1.00 60.90 157 ARG A CA 1
ATOM 848 C C . ARG A 1 157 ? 49.084 43.309 89.195 1.00 54.33 157 ARG A C 1
ATOM 849 O O . ARG A 1 157 ? 49.484 43.930 90.184 1.00 48.19 157 ARG A O 1
ATOM 857 N N . ASP A 1 158 ? 49.453 42.055 88.917 1.00 54.58 158 ASP A N 1
ATOM 858 C CA . ASP A 1 158 ? 50.397 41.279 89.723 1.00 66.41 158 ASP A CA 1
ATOM 859 C C . ASP A 1 158 ? 49.896 41.137 91.164 1.00 71.14 158 ASP A C 1
ATOM 860 O O . ASP A 1 158 ? 50.454 41.685 92.117 1.00 62.14 158 ASP A O 1
ATOM 865 N N . ALA A 1 159 ? 48.817 40.365 91.289 1.00 69.00 159 ALA A N 1
ATOM 866 C CA . ALA A 1 159 ? 48.150 40.098 92.559 1.00 60.89 159 ALA A CA 1
ATOM 867 C C . ALA A 1 159 ? 49.004 39.314 93.557 1.00 66.78 159 ALA A C 1
ATOM 868 O O . ALA A 1 159 ? 49.029 39.680 94.739 1.00 64.96 159 ALA A O 1
ATOM 870 N N . PRO A 1 160 ? 49.701 38.236 93.157 1.00 74.78 160 PRO A N 1
ATOM 871 C CA . PRO A 1 160 ? 50.445 37.461 94.170 1.00 69.66 160 PRO A CA 1
ATOM 872 C C . PRO A 1 160 ? 51.525 38.261 94.877 1.00 63.48 160 PRO A C 1
ATOM 873 O O . PRO A 1 160 ? 51.667 38.152 96.102 1.00 54.41 160 PRO A O 1
ATOM 877 N N . ARG A 1 161 ? 52.291 39.070 94.142 1.00 63.75 161 ARG A N 1
ATOM 878 C CA . ARG A 1 161 ? 53.350 39.852 94.771 1.00 58.67 161 ARG A CA 1
ATOM 879 C C . ARG A 1 161 ? 52.781 41.025 95.561 1.00 58.39 161 ARG A C 1
ATOM 880 O O . ARG A 1 161 ? 53.253 41.324 96.664 1.00 74.83 161 ARG A O 1
ATOM 888 N N . VAL A 1 162 ? 51.765 41.700 95.016 1.00 48.39 162 VAL A N 1
ATOM 889 C CA . VAL A 1 162 ? 51.259 42.917 95.641 1.00 49.99 162 VAL A CA 1
ATOM 890 C C . VAL A 1 162 ? 50.470 42.629 96.912 1.00 54.62 162 VAL A C 1
ATOM 891 O O . VAL A 1 162 ? 50.302 43.528 97.745 1.00 46.93 162 VAL A O 1
ATOM 895 N N . ARG A 1 163 ? 49.976 41.401 97.089 1.00 57.86 163 ARG A N 1
ATOM 896 C CA . ARG A 1 163 ? 49.292 41.062 98.333 1.00 47.65 163 ARG A CA 1
ATOM 897 C C . ARG A 1 163 ? 50.271 41.004 99.496 1.00 58.15 163 ARG A C 1
ATOM 898 O O . ARG A 1 163 ? 49.947 41.432 100.610 1.00 59.42 163 ARG A O 1
ATOM 906 N N . GLU A 1 164 ? 51.472 40.485 99.257 1.00 75.23 164 GLU A N 1
ATOM 907 C CA . GLU A 1 164 ? 52.513 40.430 100.281 1.00 82.32 164 GLU A CA 1
ATOM 908 C C . GLU A 1 164 ? 53.267 41.747 100.427 1.00 76.25 164 GLU A C 1
ATOM 909 O O . GLU A 1 164 ? 54.479 41.759 100.658 1.00 84.12 164 GLU A O 1
ATOM 915 N N . LEU A 1 165 ? 52.562 42.866 100.285 1.00 72.15 165 LEU A N 1
ATOM 916 C CA . LEU A 1 165 ? 53.085 44.194 100.555 1.00 57.79 165 LEU A CA 1
ATOM 917 C C . LEU A 1 165 ? 52.198 44.860 101.599 1.00 65.16 165 LEU A C 1
ATOM 918 O O . LEU A 1 165 ? 51.035 44.489 101.783 1.00 84.84 165 LEU A O 1
ATOM 923 N N . GLY A 1 166 ? 52.758 45.849 102.290 1.00 71.11 166 GLY A N 1
ATOM 924 C CA . GLY A 1 166 ? 52.119 46.383 103.477 1.00 88.65 166 GLY A CA 1
ATOM 925 C C . GLY A 1 166 ? 51.089 47.475 103.265 1.00 89.81 166 GLY A C 1
ATOM 926 O O . GLY A 1 166 ? 50.748 48.193 104.210 1.00 88.62 166 GLY A O 1
ATOM 927 N N . VAL A 1 167 ? 50.575 47.610 102.053 1.00 84.22 167 VAL A N 1
ATOM 928 C CA . VAL A 1 167 ? 49.616 48.659 101.712 1.00 70.03 167 VAL A CA 1
ATOM 929 C C . VAL A 1 167 ? 48.249 48.017 101.507 1.00 69.59 167 VAL A C 1
ATOM 930 O O . VAL A 1 167 ? 48.158 46.983 100.836 1.00 50.38 167 VAL A O 1
ATOM 934 N N . PRO A 1 168 ? 47.181 48.570 102.087 1.00 72.66 168 PRO A N 1
ATOM 935 C CA . PRO A 1 168 ? 45.828 48.091 101.769 1.00 57.68 168 PRO A CA 1
ATOM 936 C C . PRO A 1 168 ? 45.289 48.815 100.543 1.00 54.59 168 PRO A C 1
ATOM 937 O O . PRO A 1 168 ? 45.377 50.041 100.444 1.00 45.84 168 PRO A O 1
ATOM 941 N N . ILE A 1 169 ? 44.746 48.051 99.599 1.00 60.89 169 ILE A N 1
ATOM 942 C CA . ILE A 1 169 ? 44.268 48.600 98.336 1.00 53.18 169 ILE A CA 1
ATOM 943 C C . ILE A 1 169 ? 42.867 48.069 98.054 1.00 48.64 169 ILE A C 1
ATOM 944 O O . ILE A 1 169 ? 42.549 46.918 98.374 1.00 36.70 169 ILE A O 1
ATOM 949 N N . TRP A 1 170 ? 42.026 48.920 97.469 1.00 42.39 170 TRP A N 1
ATOM 950 C CA . TRP A 1 170 ? 40.656 48.573 97.109 1.00 37.44 170 TRP A CA 1
ATOM 951 C C . TRP A 1 170 ? 40.528 48.588 95.592 1.00 30.14 170 TRP A C 1
ATOM 952 O O . TRP A 1 170 ? 40.853 49.593 94.948 1.00 20.27 170 TRP A O 1
ATOM 963 N N . CYS A 1 171 ? 40.056 47.479 95.025 1.00 19.76 171 CYS A N 1
ATOM 964 C CA . CYS A 1 171 ? 39.938 47.330 93.583 1.00 32.14 171 CYS A CA 1
ATOM 965 C C . CYS A 1 171 ? 38.679 46.532 93.269 1.00 38.35 171 CYS A C 1
ATOM 966 O O . CYS A 1 171 ? 37.922 46.143 94.165 1.00 18.69 171 CYS A O 1
ATOM 969 N N . THR A 1 172 ? 38.454 46.294 91.978 1.00 33.84 172 THR A N 1
ATOM 970 C CA . THR A 1 172 ? 37.354 45.466 91.512 1.00 30.86 172 THR A CA 1
ATOM 971 C C . THR A 1 172 ? 37.826 44.123 90.979 1.00 22.01 172 THR A C 1
ATOM 972 O O . THR A 1 172 ? 36.998 43.326 90.520 1.00 36.16 172 THR A O 1
ATOM 976 N N . GLY A 1 173 ? 39.125 43.851 91.029 1.00 18.35 173 GLY A N 1
ATOM 977 C CA . GLY A 1 173 ? 39.639 42.600 90.515 1.00 44.15 173 GLY A CA 1
ATOM 978 C C . GLY A 1 173 ? 41.137 42.676 90.302 1.00 49.84 173 GLY A C 1
ATOM 979 O O . GLY A 1 173 ? 41.801 43.618 90.744 1.00 49.91 173 GLY A O 1
ATOM 980 N N . THR A 1 174 ? 41.654 41.657 89.617 1.00 46.67 174 THR A N 1
ATOM 981 C CA . THR A 1 174 ? 43.074 41.545 89.318 1.00 35.85 174 THR A CA 1
ATOM 982 C C . THR A 1 174 ? 43.243 41.090 87.879 1.00 32.46 174 THR A C 1
ATOM 983 O O . THR A 1 174 ? 42.577 40.148 87.440 1.00 29.10 174 THR A O 1
ATOM 987 N N . THR A 1 175 ? 44.125 41.760 87.152 1.00 21.38 175 THR A N 1
ATOM 988 C CA . THR A 1 175 ? 44.390 41.474 85.754 1.00 45.29 175 THR A CA 1
ATOM 989 C C . THR A 1 175 ? 45.873 41.229 85.525 1.00 59.97 175 THR A C 1
ATOM 990 O O . THR A 1 175 ? 46.722 41.707 86.287 1.00 59.83 175 THR A O 1
ATOM 994 N N . PRO A 1 176 ? 46.219 40.465 84.487 1.00 47.28 176 PRO A N 1
ATOM 995 C CA . PRO A 1 176 ? 47.606 40.466 84.005 1.00 40.71 176 PRO A CA 1
ATOM 996 C C . PRO A 1 176 ? 47.939 41.674 83.145 1.00 42.88 176 PRO A C 1
ATOM 997 O O . PRO A 1 176 ? 49.127 41.979 82.967 1.00 47.18 176 PRO A O 1
ATOM 1001 N N . HIS A 1 177 ? 46.933 42.362 82.607 1.00 47.49 177 HIS A N 1
ATOM 1002 C CA . HIS A 1 177 ? 47.160 43.508 81.737 1.00 59.32 177 HIS A CA 1
ATOM 1003 C C . HIS A 1 177 ? 47.716 44.690 82.520 1.00 66.28 177 HIS A C 1
ATOM 1004 O O . HIS A 1 177 ? 47.476 44.837 83.720 1.00 26.72 177 HIS A O 1
ATOM 1011 N N . TYR A 1 178 ? 48.447 45.552 81.818 1.00 58.26 178 TYR A N 1
ATOM 1012 C CA . TYR A 1 178 ? 48.879 46.825 82.368 1.00 55.63 178 TYR A CA 1
ATOM 1013 C C . TYR A 1 178 ? 47.932 47.932 81.910 1.00 71.01 178 TYR A C 1
ATOM 1014 O O . TYR A 1 178 ? 46.920 47.693 81.247 1.00 77.41 178 TYR A O 1
ATOM 1023 N N . ALA A 1 179 ? 48.276 49.167 82.278 1.00 88.18 179 ALA A N 1
ATOM 1024 C CA . ALA A 1 179 ? 47.361 50.288 82.089 1.00 100.09 179 ALA A CA 1
ATOM 1025 C C . ALA A 1 179 ? 47.097 50.548 80.609 1.00 97.45 179 ALA A C 1
ATOM 1026 O O . ALA A 1 179 ? 45.968 50.398 80.132 1.00 97.95 179 ALA A O 1
ATOM 1028 N N . SER A 1 180 ? 48.135 50.923 79.861 1.00 73.13 180 SER A N 1
ATOM 1029 C CA . SER A 1 180 ? 48.013 51.256 78.447 1.00 66.95 180 SER A CA 1
ATOM 1030 C C . SER A 1 180 ? 47.993 50.030 77.538 1.00 62.53 180 SER A C 1
ATOM 1031 O O . SER A 1 180 ? 48.382 50.130 76.367 1.00 61.22 180 SER A O 1
ATOM 1034 N N . GLN A 1 181 ? 47.546 48.879 78.036 1.00 47.31 181 GLN A N 1
ATOM 1035 C CA . GLN A 1 181 ? 47.472 47.684 77.207 1.00 32.85 181 GLN A CA 1
ATOM 1036 C C . GLN A 1 181 ? 46.153 47.564 76.465 1.00 37.76 181 GLN A C 1
ATOM 1037 O O . GLN A 1 181 ? 46.134 47.064 75.335 1.00 46.17 181 GLN A O 1
ATOM 1043 N N . SER A 1 182 ? 45.049 47.999 77.074 1.00 42.39 182 SER A N 1
ATOM 1044 C CA . SER A 1 182 ? 43.732 47.818 76.477 1.00 56.11 182 SER A CA 1
ATOM 1045 C C . SER A 1 182 ? 43.078 49.157 76.162 1.00 48.35 182 SER A C 1
ATOM 1046 O O . SER A 1 182 ? 43.770 50.155 75.940 1.00 48.14 182 SER A O 1
ATOM 1049 N N . GLU A 1 183 ? 41.742 49.193 76.168 1.00 27.87 183 GLU A N 1
ATOM 1050 C CA . GLU A 1 183 ? 40.995 50.369 75.733 1.00 31.61 183 GLU A CA 1
ATOM 1051 C C . GLU A 1 183 ? 41.293 51.616 76.552 1.00 45.97 183 GLU A C 1
ATOM 1052 O O . GLU A 1 183 ? 40.851 52.704 76.168 1.00 38.58 183 GLU A O 1
ATOM 1058 N N . LEU A 1 184 ? 42.014 51.494 77.661 1.00 50.27 184 LEU A N 1
ATOM 1059 C CA . LEU A 1 184 ? 42.273 52.616 78.548 1.00 25.35 184 LEU A CA 1
ATOM 1060 C C . LEU A 1 184 ? 43.759 52.952 78.578 1.00 29.76 184 LEU A C 1
ATOM 1061 O O . LEU A 1 184 ? 44.616 52.110 78.293 1.00 31.39 184 LEU A O 1
ATOM 1066 N N . PHE A 1 185 ? 44.046 54.205 78.916 1.00 37.69 185 PHE A N 1
ATOM 1067 C CA . PHE A 1 185 ? 45.388 54.676 79.217 1.00 39.95 185 PHE A CA 1
ATOM 1068 C C . PHE A 1 185 ? 45.242 55.910 80.091 1.00 44.67 185 PHE A C 1
ATOM 1069 O O . PHE A 1 185 ? 44.252 56.640 79.964 1.00 43.18 185 PHE A O 1
ATOM 1077 N N . PRO A 1 186 ? 46.192 56.163 80.988 1.00 50.63 186 PRO A N 1
ATOM 1078 C CA . PRO A 1 186 ? 46.016 57.225 81.990 1.00 47.79 186 PRO A CA 1
ATOM 1079 C C . PRO A 1 186 ? 45.893 58.603 81.355 1.00 53.08 186 PRO A C 1
ATOM 1080 O O . PRO A 1 186 ? 46.161 58.808 80.169 1.00 66.68 186 PRO A O 1
ATOM 1084 N N . TRP A 1 187 ? 45.486 59.571 82.181 1.00 29.63 187 TRP A N 1
ATOM 1085 C CA . TRP A 1 187 ? 45.199 60.913 81.685 1.00 38.82 187 TRP A CA 1
ATOM 1086 C C . TRP A 1 187 ? 45.692 62.000 82.638 1.00 45.09 187 TRP A C 1
ATOM 1087 O O . TRP A 1 187 ? 46.787 62.540 82.452 1.00 48.79 187 TRP A O 1
ATOM 1098 N N . ALA A 1 188 ? 44.897 62.335 83.651 1.00 51.49 188 ALA A N 1
ATOM 1099 C CA . ALA A 1 188 ? 45.207 63.412 84.584 1.00 60.20 188 ALA A CA 1
ATOM 1100 C C . ALA A 1 188 ? 45.659 62.844 85.924 1.00 63.76 188 ALA A C 1
ATOM 1101 O O . ALA A 1 188 ? 45.651 61.629 86.142 1.00 62.44 188 ALA A O 1
ATOM 1103 N N . TYR A 1 189 ? 46.061 63.741 86.839 1.00 71.89 189 TYR A N 1
ATOM 1104 C CA . TYR A 1 189 ? 46.634 63.275 88.095 1.00 73.16 189 TYR A CA 1
ATOM 1105 C C . TYR A 1 189 ? 46.207 64.047 89.338 1.00 70.67 189 TYR A C 1
ATOM 1106 O O . TYR A 1 189 ? 46.615 63.663 90.439 1.00 91.81 189 TYR A O 1
ATOM 1115 N N . ASP A 1 190 ? 45.400 65.100 89.215 1.00 57.48 190 ASP A N 1
ATOM 1116 C CA . ASP A 1 190 ? 44.843 65.763 90.391 1.00 65.06 190 ASP A CA 1
ATOM 1117 C C . ASP A 1 190 ? 43.596 66.560 90.028 1.00 53.35 190 ASP A C 1
ATOM 1118 O O . ASP A 1 190 ? 43.553 67.780 90.216 1.00 53.47 190 ASP A O 1
ATOM 1123 N N . VAL A 1 191 ? 42.574 65.877 89.522 1.00 45.58 191 VAL A N 1
ATOM 1124 C CA . VAL A 1 191 ? 41.358 66.527 89.036 1.00 39.62 191 VAL A CA 1
ATOM 1125 C C . VAL A 1 191 ? 40.139 65.815 89.614 1.00 32.03 191 VAL A C 1
ATOM 1126 O O . VAL A 1 191 ? 40.286 64.745 90.222 1.00 41.47 191 VAL A O 1
ATOM 1130 N N . PRO A 1 192 ? 38.932 66.373 89.478 1.00 41.70 192 PRO A N 1
ATOM 1131 C CA . PRO A 1 192 ? 37.727 65.632 89.871 1.00 58.07 192 PRO A CA 1
ATOM 1132 C C . PRO A 1 192 ? 37.677 64.249 89.232 1.00 64.67 192 PRO A C 1
ATOM 1133 O O . PRO A 1 192 ? 38.234 64.015 88.158 1.00 75.18 192 PRO A O 1
ATOM 1137 N N . VAL A 1 193 ? 36.992 63.330 89.908 1.00 29.79 193 VAL A N 1
ATOM 1138 C CA . VAL A 1 193 ? 37.017 61.914 89.562 1.00 47.89 193 VAL A CA 1
ATOM 1139 C C . VAL A 1 193 ? 35.637 61.316 89.803 1.00 55.56 193 VAL A C 1
ATOM 1140 O O . VAL A 1 193 ? 34.962 61.653 90.783 1.00 65.55 193 VAL A O 1
ATOM 1144 N N . ALA A 1 194 ? 35.218 60.430 88.900 1.00 27.78 194 ALA A N 1
ATOM 1145 C CA . ALA A 1 194 ? 33.936 59.741 88.983 1.00 27.18 194 ALA A CA 1
ATOM 1146 C C . ALA A 1 194 ? 34.111 58.264 89.327 1.00 38.29 194 ALA A C 1
ATOM 1147 O O . ALA A 1 194 ? 33.417 57.401 88.788 1.00 42.80 194 ALA A O 1
ATOM 1149 N N . ALA A 1 195 ? 35.046 57.957 90.224 1.00 53.03 195 ALA A N 1
ATOM 1150 C CA . ALA A 1 195 ? 35.199 56.591 90.708 1.00 25.61 195 ALA A CA 1
ATOM 1151 C C . ALA A 1 195 ? 34.013 56.230 91.589 1.00 48.24 195 ALA A C 1
ATOM 1152 O O . ALA A 1 195 ? 33.657 56.978 92.504 1.00 65.10 195 ALA A O 1
ATOM 1154 N N . GLY A 1 196 ? 33.404 55.080 91.316 1.00 27.24 196 GLY A N 1
ATOM 1155 C CA . GLY A 1 196 ? 32.122 54.863 91.944 1.00 24.18 196 GLY A CA 1
ATOM 1156 C C . GLY A 1 196 ? 31.116 55.847 91.362 1.00 38.00 196 GLY A C 1
ATOM 1157 O O . GLY A 1 196 ? 31.306 56.425 90.290 1.00 34.40 196 GLY A O 1
ATOM 1158 N N . GLY A 1 197 ? 30.023 56.033 92.093 1.00 37.82 197 GLY A N 1
ATOM 1159 C CA . GLY A 1 197 ? 29.066 57.055 91.721 1.00 42.08 197 GLY A CA 1
ATOM 1160 C C . GLY A 1 197 ? 29.285 58.328 92.512 1.00 36.71 197 GLY A C 1
ATOM 1161 O O . GLY A 1 197 ? 28.346 59.092 92.749 1.00 40.45 197 GLY A O 1
ATOM 1162 N N . VAL A 1 198 ? 30.531 58.570 92.913 1.00 51.52 198 VAL A N 1
ATOM 1163 C CA . VAL A 1 198 ? 30.864 59.626 93.859 1.00 48.43 198 VAL A CA 1
ATOM 1164 C C . VAL A 1 198 ? 31.742 60.668 93.182 1.00 28.87 198 VAL A C 1
ATOM 1165 O O . VAL A 1 198 ? 32.502 60.369 92.254 1.00 28.32 198 VAL A O 1
ATOM 1169 N N . LEU A 1 199 ? 31.632 61.905 93.662 1.00 34.45 199 LEU A N 1
ATOM 1170 C CA . LEU A 1 199 ? 32.448 63.021 93.192 1.00 38.20 199 LEU A CA 1
ATOM 1171 C C . LEU A 1 199 ? 33.612 63.165 94.167 1.00 47.86 199 LEU A C 1
ATOM 1172 O O . LEU A 1 199 ? 33.446 63.676 95.277 1.00 44.17 199 LEU A O 1
ATOM 1177 N N . THR A 1 200 ? 34.791 62.708 93.753 1.00 44.64 200 THR A N 1
ATOM 1178 C CA . THR A 1 200 ? 35.988 62.731 94.592 1.00 45.94 200 THR A CA 1
ATOM 1179 C C . THR A 1 200 ? 36.929 63.806 94.058 1.00 44.07 200 THR A C 1
ATOM 1180 O O . THR A 1 200 ? 37.606 63.607 93.046 1.00 35.97 200 THR A O 1
ATOM 1184 N N . LEU A 1 201 ? 36.966 64.955 94.750 1.00 56.41 201 LEU A N 1
ATOM 1185 C CA . LEU A 1 201 ? 37.831 66.083 94.440 1.00 42.60 201 LEU A CA 1
ATOM 1186 C C . LEU A 1 201 ? 39.156 65.964 95.187 1.00 52.75 201 LEU A C 1
ATOM 1187 O O . LEU A 1 201 ? 39.208 65.393 96.281 1.00 56.72 201 LEU A O 1
ATOM 1192 N N . PRO A 1 202 ? 40.239 66.486 94.610 1.00 60.53 202 PRO A N 1
ATOM 1193 C CA . PRO A 1 202 ? 41.549 66.402 95.274 1.00 57.92 202 PRO A CA 1
ATOM 1194 C C . PRO A 1 202 ? 41.537 67.120 96.615 1.00 54.89 202 PRO A C 1
ATOM 1195 O O . PRO A 1 202 ? 41.198 68.303 96.705 1.00 35.85 202 PRO A O 1
ATOM 1199 N N . GLY A 1 203 ? 41.911 66.391 97.663 1.00 59.80 203 GLY A N 1
ATOM 1200 C CA . GLY A 1 203 ? 41.951 66.950 98.998 1.00 53.40 203 GLY A CA 1
ATOM 1201 C C . GLY A 1 203 ? 41.031 66.244 99.972 1.00 52.62 203 GLY A C 1
ATOM 1202 O O . GLY A 1 203 ? 41.387 66.049 101.138 1.00 64.65 203 GLY A O 1
ATOM 1203 N N . ASP A 1 204 ? 39.849 65.848 99.500 1.00 54.23 204 ASP A N 1
ATOM 1204 C CA . ASP A 1 204 ? 38.840 65.241 100.359 1.00 60.64 204 ASP A CA 1
ATOM 1205 C C . ASP A 1 204 ? 39.363 63.958 101.004 1.00 55.16 204 ASP A C 1
ATOM 1206 O O . ASP A 1 204 ? 40.318 63.333 100.533 1.00 59.31 204 ASP A O 1
ATOM 1211 N N . LEU A 1 205 ? 38.717 63.569 102.102 1.00 45.04 205 LEU A N 1
ATOM 1212 C CA . LEU A 1 205 ? 39.141 62.420 102.891 1.00 42.46 205 LEU A CA 1
ATOM 1213 C C . LEU A 1 205 ? 38.399 61.164 102.453 1.00 34.27 205 LEU A C 1
ATOM 1214 O O . LEU A 1 205 ? 37.213 61.212 102.116 1.00 29.07 205 LEU A O 1
ATOM 1219 N N . VAL A 1 206 ? 39.110 60.038 102.461 1.00 45.29 206 VAL A N 1
ATOM 1220 C CA . VAL A 1 206 ? 38.570 58.749 102.043 1.00 50.39 206 VAL A CA 1
ATOM 1221 C C . VAL A 1 206 ? 38.674 57.813 103.239 1.00 44.97 206 VAL A C 1
ATOM 1222 O O . VAL A 1 206 ? 39.756 57.301 103.546 1.00 50.34 206 VAL A O 1
ATOM 1226 N N . VAL A 1 207 ? 37.551 57.576 103.914 1.00 36.51 207 VAL A N 1
ATOM 1227 C CA . VAL A 1 207 ? 37.521 56.714 105.098 1.00 26.80 207 VAL A CA 1
ATOM 1228 C C . VAL A 1 207 ? 37.298 55.291 104.593 1.00 37.61 207 VAL A C 1
ATOM 1229 O O . VAL A 1 207 ? 36.169 54.809 104.489 1.00 25.45 207 VAL A O 1
ATOM 1233 N N . ALA A 1 208 ? 38.395 54.611 104.272 1.00 49.82 208 ALA A N 1
ATOM 1234 C CA . ALA A 1 208 ? 38.322 53.251 103.764 1.00 34.68 208 ALA A CA 1
ATOM 1235 C C . ALA A 1 208 ? 38.087 52.265 104.903 1.00 34.14 208 ALA A C 1
ATOM 1236 O O . ALA A 1 208 ? 38.514 52.483 106.039 1.00 45.47 208 ALA A O 1
ATOM 1238 N N . ASP A 1 209 ? 37.400 51.173 104.585 1.00 39.92 209 ASP A N 1
ATOM 1239 C CA . ASP A 1 209 ? 36.970 50.198 105.582 1.00 38.40 209 ASP A CA 1
ATOM 1240 C C . ASP A 1 209 ? 36.718 48.876 104.861 1.00 43.83 209 ASP A C 1
ATOM 1241 O O . ASP A 1 209 ? 37.017 48.736 103.670 1.00 56.91 209 ASP A O 1
ATOM 1246 N N . ASP A 1 210 ? 36.182 47.890 105.586 1.00 40.09 210 ASP A N 1
ATOM 1247 C CA . ASP A 1 210 ? 35.754 46.651 104.949 1.00 41.04 210 ASP A CA 1
ATOM 1248 C C . ASP A 1 210 ? 34.344 46.752 104.381 1.00 45.01 210 ASP A C 1
ATOM 1249 O O . ASP A 1 210 ? 33.973 45.934 103.534 1.00 50.96 210 ASP A O 1
ATOM 1254 N N . ASP A 1 211 ? 33.552 47.731 104.829 1.00 45.47 211 ASP A N 1
ATOM 1255 C CA . ASP A 1 211 ? 32.277 48.014 104.180 1.00 40.59 211 ASP A CA 1
ATOM 1256 C C . ASP A 1 211 ? 32.463 48.616 102.796 1.00 50.55 211 ASP A C 1
ATOM 1257 O O . ASP A 1 211 ? 31.541 48.558 101.975 1.00 39.96 211 ASP A O 1
ATOM 1262 N N . GLY A 1 212 ? 33.630 49.185 102.520 1.00 55.02 212 GLY A N 1
ATOM 1263 C CA . GLY A 1 212 ? 33.921 49.890 101.294 1.00 53.00 212 GLY A CA 1
ATOM 1264 C C . GLY A 1 212 ? 34.529 51.238 101.595 1.00 37.16 212 GLY A C 1
ATOM 1265 O O . GLY A 1 212 ? 34.899 51.545 102.734 1.00 36.87 212 GLY A O 1
ATOM 1266 N N . ALA A 1 213 ? 34.636 52.064 100.561 1.00 36.44 213 ALA A N 1
ATOM 1267 C CA . ALA A 1 213 ? 35.205 53.397 100.684 1.00 35.78 213 ALA A CA 1
ATOM 1268 C C . ALA A 1 213 ? 34.096 54.437 100.753 1.00 48.75 213 ALA A C 1
ATOM 1269 O O . ALA A 1 213 ? 33.063 54.307 100.089 1.00 67.96 213 ALA A O 1
ATOM 1271 N N . VAL A 1 214 ? 34.317 55.469 101.564 1.00 43.08 214 VAL A N 1
ATOM 1272 C CA . VAL A 1 214 ? 33.387 56.582 101.712 1.00 35.10 214 VAL A CA 1
ATOM 1273 C C . VAL A 1 214 ? 34.181 57.876 101.608 1.00 34.96 214 VAL A C 1
ATOM 1274 O O . VAL A 1 214 ? 35.133 58.086 102.371 1.00 42.64 214 VAL A O 1
ATOM 1278 N N . VAL A 1 215 ? 33.797 58.735 100.669 1.00 57.79 215 VAL A N 1
ATOM 1279 C CA . VAL A 1 215 ? 34.481 60.004 100.452 1.00 58.60 215 VAL A CA 1
ATOM 1280 C C . VAL A 1 215 ? 33.850 61.063 101.346 1.00 51.70 215 VAL A C 1
ATOM 1281 O O . VAL A 1 215 ? 32.667 61.389 101.200 1.00 46.37 215 VAL A O 1
ATOM 1285 N N . VAL A 1 216 ? 34.640 61.595 102.270 1.00 41.74 216 VAL A N 1
ATOM 1286 C CA . VAL A 1 216 ? 34.220 62.683 103.148 1.00 36.56 216 VAL A CA 1
ATOM 1287 C C . VAL A 1 216 ? 34.879 63.963 102.651 1.00 42.06 216 VAL A C 1
ATOM 1288 O O . VAL A 1 216 ? 36.116 64.058 102.682 1.00 37.59 216 VAL A O 1
ATOM 1292 N N . PRO A 1 217 ? 34.119 64.953 102.194 1.00 47.39 217 PRO A N 1
ATOM 1293 C CA . PRO A 1 217 ? 34.733 66.188 101.702 1.00 43.90 217 PRO A CA 1
ATOM 1294 C C . PRO A 1 217 ? 35.280 67.039 102.835 1.00 46.26 217 PRO A C 1
ATOM 1295 O O . PRO A 1 217 ? 34.745 67.067 103.945 1.00 40.09 217 PRO A O 1
ATOM 1299 N N . VAL A 1 218 ? 36.365 67.748 102.530 1.00 56.66 218 VAL A N 1
ATOM 1300 C CA . VAL A 1 218 ? 37.131 68.515 103.510 1.00 55.06 218 VAL A CA 1
ATOM 1301 C C . VAL A 1 218 ? 36.252 69.540 104.215 1.00 66.38 218 VAL A C 1
ATOM 1302 O O . VAL A 1 218 ? 36.582 70.004 105.311 1.00 82.91 218 VAL A O 1
ATOM 1306 N N . SER A 1 219 ? 35.132 69.903 103.591 1.00 43.02 219 SER A N 1
ATOM 1307 C CA . SER A 1 219 ? 34.208 70.833 104.228 1.00 44.20 219 SER A CA 1
ATOM 1308 C C . SER A 1 219 ? 33.472 70.171 105.387 1.00 55.98 219 SER A C 1
ATOM 1309 O O . SER A 1 219 ? 33.474 70.686 106.511 1.00 65.13 219 SER A O 1
ATOM 1312 N N . LYS A 1 220 ? 32.844 69.023 105.135 1.00 56.18 220 LYS A N 1
ATOM 1313 C CA . LYS A 1 220 ? 31.981 68.372 106.110 1.00 53.53 220 LYS A CA 1
ATOM 1314 C C . LYS A 1 220 ? 32.729 67.380 106.994 1.00 68.02 220 LYS A C 1
ATOM 1315 O O . LYS A 1 220 ? 32.097 66.499 107.589 1.00 74.91 220 LYS A O 1
ATOM 1321 N N . ALA A 1 221 ? 34.051 67.507 107.103 1.00 60.77 221 ALA A N 1
ATOM 1322 C CA . ALA A 1 221 ? 34.850 66.569 107.882 1.00 51.78 221 ALA A CA 1
ATOM 1323 C C . ALA A 1 221 ? 34.562 66.688 109.374 1.00 65.23 221 ALA A C 1
ATOM 1324 O O . ALA A 1 221 ? 33.985 65.774 109.973 1.00 74.76 221 ALA A O 1
ATOM 1326 N N . GLN A 1 222 ? 34.963 67.812 109.978 1.00 59.52 222 GLN A N 1
ATOM 1327 C CA . GLN A 1 222 ? 34.750 68.016 111.409 1.00 46.21 222 GLN A CA 1
ATOM 1328 C C . GLN A 1 222 ? 33.278 67.906 111.781 1.00 52.16 222 GLN A C 1
ATOM 1329 O O . GLN A 1 222 ? 32.939 67.450 112.880 1.00 71.82 222 GLN A O 1
ATOM 1335 N N . GLU A 1 223 ? 32.387 68.322 110.877 1.00 46.80 223 GLU A N 1
ATOM 1336 C CA . GLU A 1 223 ? 30.955 68.195 111.126 1.00 54.12 223 GLU A CA 1
ATOM 1337 C C . GLU A 1 223 ? 30.556 66.750 111.400 1.00 61.47 223 GLU A C 1
ATOM 1338 O O . GLU A 1 223 ? 29.542 66.504 112.061 1.00 71.70 223 GLU A O 1
ATOM 1344 N N . ILE A 1 224 ? 31.336 65.791 110.911 1.00 61.81 224 ILE A N 1
ATOM 1345 C CA . ILE A 1 224 ? 31.035 64.377 111.081 1.00 59.31 224 ILE A CA 1
ATOM 1346 C C . ILE A 1 224 ? 31.870 63.750 112.189 1.00 63.27 224 ILE A C 1
ATOM 1347 O O . ILE A 1 224 ? 31.362 62.935 112.959 1.00 78.43 224 ILE A O 1
ATOM 1352 N N . VAL A 1 225 ? 33.154 64.114 112.268 1.00 47.41 225 VAL A N 1
ATOM 1353 C CA . VAL A 1 225 ? 34.018 63.608 113.333 1.00 52.75 225 VAL A CA 1
ATOM 1354 C C . VAL A 1 225 ? 33.349 63.790 114.687 1.00 60.06 225 VAL A C 1
ATOM 1355 O O . VAL A 1 225 ? 33.399 62.904 115.550 1.00 63.70 225 VAL A O 1
ATOM 1359 N N . ASP A 1 226 ? 32.694 64.933 114.884 1.00 62.47 226 ASP A N 1
ATOM 1360 C CA . ASP A 1 226 ? 31.977 65.183 116.127 1.00 73.13 226 ASP A CA 1
ATOM 1361 C C . ASP A 1 226 ? 30.594 64.547 116.127 1.00 57.51 226 ASP A C 1
ATOM 1362 O O . ASP A 1 226 ? 30.093 64.167 117.191 1.00 60.54 226 ASP A O 1
ATOM 1367 N N . SER A 1 227 ? 29.966 64.419 114.956 1.00 51.73 227 SER A N 1
ATOM 1368 C CA . SER A 1 227 ? 28.629 63.838 114.885 1.00 69.86 227 SER A CA 1
ATOM 1369 C C . SER A 1 227 ? 28.652 62.321 115.001 1.00 74.50 227 SER A C 1
ATOM 1370 O O . SER A 1 227 ? 27.663 61.723 115.442 1.00 65.14 227 SER A O 1
ATOM 1373 N N . ALA A 1 228 ? 29.754 61.683 114.611 1.00 78.02 228 ALA A N 1
ATOM 1374 C CA . ALA A 1 228 ? 29.855 60.232 114.692 1.00 77.11 228 ALA A CA 1
ATOM 1375 C C . ALA A 1 228 ? 30.313 59.749 116.060 1.00 84.02 228 ALA A C 1
ATOM 1376 O O . ALA A 1 228 ? 29.924 58.653 116.481 1.00 91.03 228 ALA A O 1
ATOM 1378 N N . PHE A 1 229 ? 31.135 60.536 116.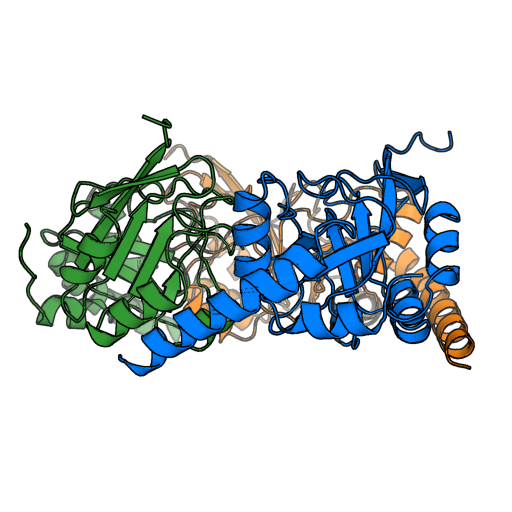758 1.00 77.80 229 PHE A N 1
ATOM 1379 C CA . PHE A 1 229 ? 31.525 60.181 118.120 1.00 68.58 229 PHE A CA 1
ATOM 1380 C C . PHE A 1 229 ? 30.307 60.099 119.030 1.00 66.47 229 PHE A C 1
ATOM 1381 O O . PHE A 1 229 ? 30.138 59.128 119.777 1.00 78.28 229 PHE A O 1
ATOM 1389 N N . ASP A 1 230 ? 29.442 61.113 118.976 1.00 60.13 230 ASP A N 1
ATOM 1390 C CA . ASP A 1 230 ? 28.190 61.094 119.722 1.00 80.36 230 ASP A CA 1
ATOM 1391 C C . ASP A 1 230 ? 27.216 60.040 119.216 1.00 92.18 230 ASP A C 1
ATOM 1392 O O . ASP A 1 230 ? 26.149 59.874 119.816 1.00 106.17 230 ASP A O 1
ATOM 1397 N N . HIS A 1 231 ? 27.548 59.332 118.136 1.00 86.16 231 HIS A N 1
ATOM 1398 C CA . HIS A 1 231 ? 26.720 58.249 117.617 1.00 78.60 231 HIS A CA 1
ATOM 1399 C C . HIS A 1 231 ? 27.254 56.879 118.023 1.00 74.48 231 HIS A C 1
ATOM 1400 O O . HIS A 1 231 ? 26.551 56.105 118.680 1.00 73.41 231 HIS A O 1
ATOM 1407 N N . GLU A 1 232 ? 28.495 56.565 117.642 1.00 79.13 232 GLU A N 1
ATOM 1408 C CA . GLU A 1 232 ? 29.053 55.246 117.918 1.00 85.04 232 GLU A CA 1
ATOM 1409 C C . GLU A 1 232 ? 29.244 54.981 119.406 1.00 88.72 232 GLU A C 1
ATOM 1410 O O . GLU A 1 232 ? 29.490 53.829 119.780 1.00 90.64 232 GLU A O 1
ATOM 1416 N N . GLN A 1 233 ? 29.146 56.006 120.254 1.00 83.72 233 GLN A N 1
ATOM 1417 C CA . GLN A 1 233 ? 29.130 55.814 121.701 1.00 68.24 233 GLN A CA 1
ATOM 1418 C C . GLN A 1 233 ? 27.721 55.536 122.212 1.00 55.49 233 GLN A C 1
ATOM 1419 O O . GLN A 1 233 ? 27.516 54.603 122.996 1.00 53.58 233 GLN A O 1
ATOM 1425 N N . TRP A 1 234 ? 26.749 56.355 121.794 1.00 51.05 234 TRP A N 1
ATOM 1426 C CA . TRP A 1 234 ? 25.344 56.026 122.015 1.00 57.96 234 TRP A CA 1
ATOM 1427 C C . TRP A 1 234 ? 25.050 54.601 121.570 1.00 68.80 234 TRP A C 1
ATOM 1428 O O . TRP A 1 234 ? 24.354 53.849 122.263 1.00 60.74 234 TRP A O 1
ATOM 1439 N N . GLU A 1 235 ? 25.580 54.217 120.408 1.00 85.70 235 GLU A N 1
ATOM 1440 C CA . GLU A 1 235 ? 25.468 52.837 119.954 1.00 87.43 235 GLU A CA 1
ATOM 1441 C C . GLU A 1 235 ? 26.239 51.892 120.867 1.00 72.43 235 GLU A C 1
ATOM 1442 O O . GLU A 1 235 ? 25.756 50.800 121.188 1.00 72.94 235 GLU A O 1
ATOM 1448 N N . GLU A 1 236 ? 27.436 52.299 121.305 1.00 51.87 236 GLU A N 1
ATOM 1449 C CA . GLU A 1 236 ? 28.257 51.428 122.143 1.00 58.83 236 GLU A CA 1
ATOM 1450 C C . GLU A 1 236 ? 27.584 51.141 123.479 1.00 59.04 236 GLU A C 1
ATOM 1451 O O . GLU A 1 236 ? 27.769 50.057 124.046 1.00 61.34 236 GLU A O 1
ATOM 1457 N N . PHE A 1 237 ? 26.807 52.095 123.996 1.00 56.19 237 PHE A N 1
ATOM 1458 C CA . PHE A 1 237 ? 25.995 51.838 125.181 1.00 64.15 237 PHE A CA 1
ATOM 1459 C C . PHE A 1 237 ? 25.037 50.680 124.927 1.00 76.08 237 PHE A C 1
ATOM 1460 O O . PHE A 1 237 ? 25.062 49.665 125.632 1.00 75.06 237 PHE A O 1
ATOM 1468 N N . SER A 1 238 ? 24.187 50.815 123.906 1.00 73.02 238 SER A N 1
ATOM 1469 C CA . SER A 1 238 ? 23.199 49.784 123.611 1.00 56.01 238 SER A CA 1
ATOM 1470 C C . SER A 1 238 ? 23.837 48.441 123.277 1.00 59.55 238 SER A C 1
ATOM 1471 O O . SER A 1 238 ? 23.153 47.415 123.339 1.00 72.23 238 SER A O 1
ATOM 1474 N N . ARG A 1 239 ? 25.128 48.421 122.931 1.00 55.90 239 ARG A N 1
ATOM 1475 C CA . ARG A 1 239 ? 25.812 47.149 122.719 1.00 60.21 239 ARG A CA 1
ATOM 1476 C C . ARG A 1 239 ? 26.022 46.406 124.033 1.00 71.68 239 ARG A C 1
ATOM 1477 O O . ARG A 1 239 ? 25.956 45.172 124.072 1.00 70.86 239 ARG A O 1
ATOM 1485 N N . MET A 1 240 ? 26.285 47.135 125.120 1.00 86.22 240 MET A N 1
ATOM 1486 C CA . MET A 1 240 ? 26.570 46.483 126.391 1.00 103.88 240 MET A CA 1
ATOM 1487 C C . MET A 1 240 ? 25.309 46.102 127.155 1.00 94.97 240 MET A C 1
ATOM 1488 O O . MET A 1 240 ? 25.376 45.239 128.038 1.00 101.33 240 MET A O 1
ATOM 1493 N N . ARG A 1 241 ? 24.165 46.712 126.837 1.00 60.37 241 ARG A N 1
ATOM 1494 C CA . ARG A 1 241 ? 22.892 46.342 127.444 1.00 61.46 241 ARG A CA 1
ATOM 1495 C C . ARG A 1 241 ? 22.297 45.071 126.850 1.00 62.32 241 ARG A C 1
ATOM 1496 O O . ARG A 1 241 ? 21.085 44.851 126.975 1.00 63.09 241 ARG A O 1
ATOM 1504 N N . ILE A 1 242 ? 23.112 44.235 126.216 1.00 68.04 242 ILE A N 1
ATOM 1505 C CA . ILE A 1 242 ? 22.618 43.052 125.530 1.00 70.82 242 ILE A CA 1
ATOM 1506 C C . ILE A 1 242 ? 23.737 42.033 125.353 1.00 74.35 242 ILE A C 1
ATOM 1507 O O . ILE A 1 242 ? 24.877 42.274 125.749 1.00 64.42 242 ILE A O 1
ATOM 1512 N N . GLU B 1 33 ? 49.905 14.775 74.040 1.00 115.79 33 GLU B N 1
ATOM 1513 C CA . GLU B 1 33 ? 51.008 15.329 73.265 1.00 113.55 33 GLU B CA 1
ATOM 1514 C C . GLU B 1 33 ? 51.730 16.432 74.039 1.00 116.28 33 GLU B C 1
ATOM 1515 O O . GLU B 1 33 ? 52.119 17.452 73.468 1.00 122.33 33 GLU B O 1
ATOM 1521 N N . ARG B 1 34 ? 51.907 16.210 75.340 1.00 110.29 34 ARG B N 1
ATOM 1522 C CA . ARG B 1 34 ? 52.577 17.187 76.186 1.00 109.74 34 ARG B CA 1
ATOM 1523 C C . ARG B 1 34 ? 53.979 17.468 75.647 1.00 109.46 34 ARG B C 1
ATOM 1524 O O . ARG B 1 34 ? 54.675 16.542 75.215 1.00 112.67 34 ARG B O 1
ATOM 1532 N N . PRO B 1 35 ? 54.421 18.730 75.638 1.00 108.94 35 PRO B N 1
ATOM 1533 C CA . PRO B 1 35 ? 55.703 19.049 74.999 1.00 108.77 35 PRO B CA 1
ATOM 1534 C C . PRO B 1 35 ? 56.899 18.995 75.935 1.00 112.55 35 PRO B C 1
ATOM 1535 O O . PRO B 1 35 ? 56.909 18.246 76.918 1.00 108.61 35 PRO B O 1
ATOM 1539 N N . ASP B 1 36 ? 57.917 19.794 75.610 1.00 116.30 36 ASP B N 1
ATOM 1540 C CA . ASP B 1 36 ? 59.146 19.906 76.386 1.00 117.98 36 ASP B CA 1
ATOM 1541 C C . ASP B 1 36 ? 58.847 20.140 77.861 1.00 118.13 36 ASP B C 1
ATOM 1542 O O . ASP B 1 36 ? 58.371 21.216 78.237 1.00 128.33 36 ASP B O 1
ATOM 1547 N N . GLY B 1 37 ? 59.112 19.138 78.703 1.00 115.74 37 GLY B N 1
ATOM 1548 C CA . GLY B 1 37 ? 58.939 19.309 80.135 1.00 107.60 37 GLY B CA 1
ATOM 1549 C C . GLY B 1 37 ? 59.744 20.456 80.706 1.00 106.94 37 GLY B C 1
ATOM 1550 O O . GLY B 1 37 ? 59.377 21.002 81.751 1.00 107.42 37 GLY B O 1
ATOM 1551 N N . GLU B 1 38 ? 60.832 20.841 80.035 1.00 106.70 38 GLU B N 1
ATOM 1552 C CA . GLU B 1 38 ? 61.592 22.012 80.450 1.00 106.07 38 GLU B CA 1
ATOM 1553 C C . GLU B 1 38 ? 60.882 23.313 80.104 1.00 105.71 38 GLU B C 1
ATOM 1554 O O . GLU B 1 38 ? 61.254 24.364 80.635 1.00 105.22 38 GLU B O 1
ATOM 1560 N N . LEU B 1 39 ? 59.882 23.273 79.219 1.00 106.01 39 LEU B N 1
ATOM 1561 C CA . LEU B 1 39 ? 59.059 24.458 78.994 1.00 105.86 39 LEU B CA 1
ATOM 1562 C C . LEU B 1 39 ? 58.218 24.774 80.224 1.00 105.79 39 LEU B C 1
ATOM 1563 O O . LEU B 1 39 ? 58.123 25.935 80.635 1.00 105.50 39 LEU B O 1
ATOM 1568 N N . VAL B 1 40 ? 57.608 23.751 80.827 1.00 110.06 40 VAL B N 1
ATOM 1569 C CA . VAL B 1 40 ? 56.830 23.954 82.048 1.00 116.63 40 VAL B CA 1
ATOM 1570 C C . VAL B 1 40 ? 57.725 24.486 83.159 1.00 125.33 40 VAL B C 1
ATOM 1571 O O . VAL B 1 40 ? 57.449 25.529 83.761 1.00 136.61 40 VAL B O 1
ATOM 1575 N N . ARG B 1 41 ? 58.822 23.776 83.438 1.00 115.08 41 ARG B N 1
ATOM 1576 C CA . ARG B 1 41 ? 59.726 24.174 84.511 1.00 107.78 41 ARG B CA 1
ATOM 1577 C C . ARG B 1 41 ? 60.326 25.557 84.288 1.00 105.09 41 ARG B C 1
ATOM 1578 O O . ARG B 1 41 ? 60.789 26.181 85.250 1.00 104.46 41 ARG B O 1
ATOM 1586 N N . SER B 1 42 ? 60.325 26.052 83.052 1.00 111.91 42 SER B N 1
ATOM 1587 C CA . SER B 1 42 ? 60.808 27.394 82.749 1.00 109.99 42 SER B CA 1
ATOM 1588 C C . SER B 1 42 ? 59.687 28.417 82.627 1.00 104.35 42 SER B C 1
ATOM 1589 O O . SER B 1 42 ? 59.867 29.572 83.025 1.00 104.07 42 SER B O 1
ATOM 1592 N N . LEU B 1 43 ? 58.531 28.024 82.083 1.00 104.85 43 LEU B N 1
ATOM 1593 C CA . LEU B 1 43 ? 57.418 28.961 81.969 1.00 116.49 43 LEU B CA 1
ATOM 1594 C C . LEU B 1 43 ? 56.710 29.156 83.303 1.00 109.54 43 LEU B C 1
ATOM 1595 O O . LEU B 1 43 ? 56.229 30.257 83.595 1.00 105.45 43 LEU B O 1
ATOM 1600 N N . ASN B 1 44 ? 56.633 28.104 84.123 1.00 51.23 44 ASN B N 1
ATOM 1601 C CA . ASN B 1 44 ? 56.065 28.245 85.459 1.00 61.28 44 ASN B CA 1
ATOM 1602 C C . ASN B 1 44 ? 56.815 29.283 86.283 1.00 78.80 44 ASN B C 1
ATOM 1603 O O . ASN B 1 44 ? 56.285 29.768 87.288 1.00 83.37 44 ASN B O 1
ATOM 1608 N N . ARG B 1 45 ? 58.033 29.633 85.870 1.00 86.61 45 ARG B N 1
ATOM 1609 C CA . ARG B 1 45 ? 58.801 30.719 86.456 1.00 88.17 45 ARG B CA 1
ATOM 1610 C C . ARG B 1 45 ? 58.492 32.066 85.810 1.00 70.79 45 ARG B C 1
ATOM 1611 O O . ARG B 1 45 ? 59.304 32.994 85.912 1.00 55.66 45 ARG B O 1
ATOM 1619 N N . VAL B 1 46 ? 57.347 32.188 85.141 1.00 74.29 46 VAL B N 1
ATOM 1620 C CA . VAL B 1 46 ? 56.903 33.442 84.545 1.00 73.34 46 VAL B CA 1
ATOM 1621 C C . VAL B 1 46 ? 55.508 33.749 85.064 1.00 68.42 46 VAL B C 1
ATOM 1622 O O . VAL B 1 46 ? 54.610 32.904 84.980 1.00 71.29 46 VAL B O 1
ATOM 1626 N N . SER B 1 47 ? 55.327 34.952 85.599 1.00 64.10 47 SER B N 1
ATOM 1627 C CA . SER B 1 47 ? 54.008 35.389 86.020 1.00 61.22 47 SER B CA 1
ATOM 1628 C C . SER B 1 47 ? 53.094 35.551 84.810 1.00 61.66 47 SER B C 1
ATOM 1629 O O . SER B 1 47 ? 53.546 35.720 83.673 1.00 66.41 47 SER B O 1
ATOM 1632 N N . SER B 1 48 ? 51.786 35.486 85.063 1.00 59.07 48 SER B N 1
ATOM 1633 C CA . SER B 1 48 ? 50.831 35.749 83.993 1.00 67.00 48 SER B CA 1
ATOM 1634 C C . SER B 1 48 ? 50.759 37.232 83.662 1.00 60.92 48 SER B C 1
ATOM 1635 O O . SER B 1 48 ? 50.427 37.591 82.527 1.00 46.03 48 SER B O 1
ATOM 1638 N N . ALA B 1 49 ? 51.060 38.101 84.630 1.00 63.04 49 ALA B N 1
ATOM 1639 C CA . ALA B 1 49 ? 51.072 39.532 84.348 1.00 59.45 49 ALA B CA 1
ATOM 1640 C C . ALA B 1 49 ? 52.183 39.891 83.372 1.00 67.61 49 ALA B C 1
ATOM 1641 O O . ALA B 1 49 ? 52.097 40.908 82.676 1.00 59.57 49 ALA B O 1
ATOM 1643 N N . THR B 1 50 ? 53.233 39.073 83.313 1.00 77.72 50 THR B N 1
ATOM 1644 C CA . THR B 1 50 ? 54.311 39.271 82.355 1.00 78.19 50 THR B CA 1
ATOM 1645 C C . THR B 1 50 ? 54.037 38.555 81.038 1.00 78.57 50 THR B C 1
ATOM 1646 O O . THR B 1 50 ? 54.346 39.089 79.966 1.00 94.96 50 THR B O 1
ATOM 1650 N N . ALA B 1 51 ? 53.448 37.356 81.100 1.00 64.97 51 ALA B N 1
ATOM 1651 C CA . ALA B 1 51 ? 53.170 36.596 79.885 1.00 49.77 51 ALA B CA 1
ATOM 1652 C C . ALA B 1 51 ? 52.251 37.360 78.944 1.00 58.73 51 ALA B C 1
ATOM 1653 O O . ALA B 1 51 ? 52.385 37.249 77.721 1.00 68.39 51 ALA B O 1
ATOM 1655 N N . CYS B 1 52 ? 51.315 38.133 79.492 1.00 52.33 52 CYS B N 1
ATOM 1656 C CA . CYS B 1 52 ? 50.472 38.981 78.658 1.00 44.77 52 CYS B CA 1
ATOM 1657 C C . CYS B 1 52 ? 51.299 40.052 77.958 1.00 45.59 52 CYS B C 1
ATOM 1658 O O . CYS B 1 52 ? 51.240 40.197 76.732 1.00 55.38 52 CYS B O 1
ATOM 1661 N N . ALA B 1 53 ? 52.098 40.799 78.728 1.00 46.69 53 ALA B N 1
ATOM 1662 C CA . ALA B 1 53 ? 52.898 41.879 78.159 1.00 50.47 53 ALA B CA 1
ATOM 1663 C C . ALA B 1 53 ? 53.851 41.374 77.086 1.00 51.57 53 ALA B C 1
ATOM 1664 O O . ALA B 1 53 ? 54.150 42.102 76.133 1.00 56.71 53 ALA B O 1
ATOM 1666 N N . LYS B 1 54 ? 54.335 40.139 77.215 1.00 58.98 54 LYS B N 1
ATOM 1667 C CA . LYS B 1 54 ? 55.214 39.559 76.210 1.00 74.81 54 LYS B CA 1
ATOM 1668 C C . LYS B 1 54 ? 54.468 38.729 75.173 1.00 76.73 54 LYS B C 1
ATOM 1669 O O . LYS B 1 54 ? 55.079 38.309 74.186 1.00 81.30 54 LYS B O 1
ATOM 1675 N N . LEU B 1 55 ? 53.174 38.473 75.375 1.00 62.97 55 LEU B N 1
ATOM 1676 C CA . LEU B 1 55 ? 52.316 38.042 74.279 1.00 58.46 55 LEU B CA 1
ATOM 1677 C C . LEU B 1 55 ? 51.681 39.225 73.564 1.00 77.10 55 LEU B C 1
ATOM 1678 O O . LEU B 1 55 ? 51.474 39.169 72.346 1.00 85.77 55 LEU B O 1
ATOM 1683 N N . HIS B 1 56 ? 51.369 40.295 74.300 1.00 68.08 56 HIS B N 1
ATOM 1684 C CA . HIS B 1 56 ? 50.953 41.539 73.664 1.00 55.25 56 HIS B CA 1
ATOM 1685 C C . HIS B 1 56 ? 52.077 42.122 72.820 1.00 59.56 56 HIS B C 1
ATOM 1686 O O . HIS B 1 56 ? 51.818 42.752 71.789 1.00 63.47 56 HIS B O 1
ATOM 1693 N N . GLU B 1 57 ? 53.326 41.928 73.246 1.00 58.68 57 GLU B N 1
ATOM 1694 C CA . GLU B 1 57 ? 54.467 42.314 72.423 1.00 68.54 57 GLU B CA 1
ATOM 1695 C C . GLU B 1 57 ? 54.456 41.563 71.098 1.00 66.35 57 GLU B C 1
ATOM 1696 O O . GLU B 1 57 ? 54.667 42.153 70.032 1.00 66.83 57 GLU B O 1
ATOM 1702 N N . LEU B 1 58 ? 54.205 40.254 71.147 1.00 63.26 58 LEU B N 1
ATOM 1703 C CA . LEU B 1 58 ? 54.129 39.407 69.956 1.00 54.25 58 LEU B CA 1
ATOM 1704 C C . LEU B 1 58 ? 52.875 39.647 69.130 1.00 64.88 58 LEU B C 1
ATOM 1705 O O . LEU B 1 58 ? 52.665 38.908 68.161 1.00 69.09 58 LEU B O 1
ATOM 1710 N N . GLY B 1 59 ? 52.040 40.628 69.467 1.00 77.44 59 GLY B N 1
ATOM 1711 C CA . GLY B 1 59 ? 50.809 40.874 68.756 1.00 86.72 59 GLY B CA 1
ATOM 1712 C C . GLY B 1 59 ? 49.609 40.115 69.280 1.00 80.48 59 GLY B C 1
ATOM 1713 O O . GLY B 1 59 ? 48.473 40.515 69.004 1.00 84.56 59 GLY B O 1
ATOM 1714 N N . ILE B 1 60 ? 49.828 39.028 70.021 1.00 69.85 60 ILE B N 1
ATOM 1715 C CA . ILE B 1 60 ? 48.743 38.274 70.639 1.00 71.14 60 ILE B CA 1
ATOM 1716 C C . ILE B 1 60 ? 48.120 39.144 71.722 1.00 81.56 60 ILE B C 1
ATOM 1717 O O . ILE B 1 60 ? 48.676 39.286 72.817 1.00 95.01 60 ILE B O 1
ATOM 1722 N N . ARG B 1 61 ? 46.961 39.729 71.426 1.00 62.25 61 ARG B N 1
ATOM 1723 C CA . ARG B 1 61 ? 46.415 40.786 72.267 1.00 59.15 61 ARG B CA 1
ATOM 1724 C C . ARG B 1 61 ? 45.447 40.272 73.326 1.00 61.54 61 ARG B C 1
ATOM 1725 O O . ARG B 1 61 ? 45.486 40.733 74.471 1.00 58.07 61 ARG B O 1
ATOM 1733 N N . ARG B 1 62 ? 44.574 39.334 72.972 1.00 74.02 62 ARG B N 1
ATOM 1734 C CA . ARG B 1 62 ? 43.618 38.757 73.915 1.00 78.27 62 ARG B CA 1
ATOM 1735 C C . ARG B 1 62 ? 44.153 37.395 74.342 1.00 78.40 62 ARG B C 1
ATOM 1736 O O . ARG B 1 62 ? 44.032 36.408 73.614 1.00 81.74 62 ARG B O 1
ATOM 1744 N N . SER B 1 63 ? 44.766 37.353 75.524 1.00 80.49 63 SER B N 1
ATOM 1745 C CA . SER B 1 63 ? 45.260 36.113 76.102 1.00 77.80 63 SER B CA 1
ATOM 1746 C C . SER B 1 63 ? 44.801 35.892 77.535 1.00 70.33 63 SER B C 1
ATOM 1747 O O . SER B 1 63 ? 45.068 34.819 78.089 1.00 57.37 63 SER B O 1
ATOM 1750 N N . TYR B 1 64 ? 44.120 36.859 78.143 1.00 71.35 64 TYR B N 1
ATOM 1751 C CA . TYR B 1 64 ? 43.655 36.751 79.517 1.00 45.33 64 TYR B CA 1
ATOM 1752 C C . TYR B 1 64 ? 42.217 36.252 79.525 1.00 77.64 64 TYR B C 1
ATOM 1753 O O . TYR B 1 64 ? 41.320 36.904 78.976 1.00 87.10 64 TYR B O 1
ATOM 1762 N N . LEU B 1 65 ? 42.006 35.095 80.141 1.00 45.26 65 LEU B N 1
ATOM 1763 C CA . LEU B 1 65 ? 40.676 34.510 80.293 1.00 44.93 65 LEU B CA 1
ATOM 1764 C C . LEU B 1 65 ? 39.879 35.340 81.294 1.00 52.68 65 LEU B C 1
ATOM 1765 O O . LEU B 1 65 ? 40.017 35.180 82.510 1.00 43.59 65 LEU B O 1
ATOM 1770 N N . SER B 1 66 ? 39.035 36.231 80.784 1.00 55.57 66 SER B N 1
ATOM 1771 C CA . SER B 1 66 ? 38.232 37.112 81.628 1.00 43.40 66 SER B CA 1
ATOM 1772 C C . SER B 1 66 ? 37.116 36.301 82.275 1.00 61.29 66 SER B C 1
ATOM 1773 O O . SER B 1 66 ? 36.112 35.978 81.636 1.00 70.17 66 SER B O 1
ATOM 1776 N N . GLY B 1 67 ? 37.286 35.971 83.554 1.00 57.51 67 GLY B N 1
ATOM 1777 C CA . GLY B 1 67 ? 36.302 35.194 84.269 1.00 41.46 67 GLY B CA 1
ATOM 1778 C C . GLY B 1 67 ? 36.881 34.366 85.398 1.00 50.20 67 GLY B C 1
ATOM 1779 O O . GLY B 1 67 ? 36.593 34.601 86.577 1.00 41.37 67 GLY B O 1
ATOM 1780 N N . PRO B 1 68 ? 37.708 33.375 85.059 1.00 61.20 68 PRO B N 1
ATOM 1781 C CA . PRO B 1 68 ? 38.231 32.458 86.085 1.00 50.72 68 PRO B CA 1
ATOM 1782 C C . PRO B 1 68 ? 39.000 33.189 87.175 1.00 43.22 68 PRO B C 1
ATOM 1783 O O . PRO B 1 68 ? 40.000 33.862 86.915 1.00 43.30 68 PRO B O 1
ATOM 1787 N N . THR B 1 69 ? 38.514 33.057 88.404 1.00 42.83 69 THR B N 1
ATOM 1788 C CA . THR B 1 69 ? 39.171 33.593 89.586 1.00 42.55 69 THR B CA 1
ATOM 1789 C C . THR B 1 69 ? 39.611 32.440 90.476 1.00 48.04 69 THR B C 1
ATOM 1790 O O . THR B 1 69 ? 38.929 31.413 90.557 1.00 43.77 69 THR B O 1
ATOM 1794 N N . ALA B 1 70 ? 40.758 32.610 91.131 1.00 55.34 70 ALA B N 1
ATOM 1795 C CA . ALA B 1 70 ? 41.303 31.559 91.980 1.00 49.26 70 ALA B CA 1
ATOM 1796 C C . ALA B 1 70 ? 40.368 31.263 93.144 1.00 53.71 70 ALA B C 1
ATOM 1797 O O . ALA B 1 70 ? 39.891 32.178 93.823 1.00 54.27 70 ALA B O 1
ATOM 1799 N N . LEU B 1 71 ? 40.108 29.974 93.372 1.00 47.10 71 LEU B N 1
ATOM 1800 C CA . LEU B 1 71 ? 39.293 29.573 94.515 1.00 58.67 71 LEU B CA 1
ATOM 1801 C C . LEU B 1 71 ? 39.974 29.956 95.822 1.00 65.24 71 LEU B C 1
ATOM 1802 O O . LEU B 1 71 ? 39.369 30.600 96.688 1.00 43.83 71 LEU B O 1
ATOM 1807 N N . ASP B 1 72 ? 41.239 29.574 95.978 1.00 70.90 72 ASP B N 1
ATOM 1808 C CA . ASP B 1 72 ? 42.052 29.977 97.114 1.00 69.33 72 ASP B CA 1
ATOM 1809 C C . ASP B 1 72 ? 43.369 30.545 96.604 1.00 58.64 72 ASP B C 1
ATOM 1810 O O . ASP B 1 72 ? 43.886 30.121 95.567 1.00 56.65 72 ASP B O 1
ATOM 1815 N N . LEU B 1 73 ? 43.909 31.509 97.346 1.00 45.48 73 LEU B N 1
ATOM 1816 C CA . LEU B 1 73 ? 45.097 32.224 96.911 1.00 45.66 73 LEU B CA 1
ATOM 1817 C C . LEU B 1 73 ? 46.336 31.335 97.011 1.00 70.15 73 LEU B C 1
ATOM 1818 O O . LEU B 1 73 ? 46.305 30.221 97.544 1.00 80.55 73 LEU B O 1
ATOM 1823 N N . GLY B 1 74 ? 47.444 31.849 96.478 1.00 60.51 74 GLY B N 1
ATOM 1824 C CA . GLY B 1 74 ? 48.733 31.206 96.601 1.00 63.01 74 GLY B CA 1
ATOM 1825 C C . GLY B 1 74 ? 49.021 30.105 95.605 1.00 72.26 74 GLY B C 1
ATOM 1826 O O . GLY B 1 74 ? 50.092 29.492 95.686 1.00 73.88 74 GLY B O 1
ATOM 1827 N N . ASN B 1 75 ? 48.117 29.834 94.671 1.00 78.72 75 ASN B N 1
ATOM 1828 C CA . ASN B 1 75 ? 48.312 28.757 93.713 1.00 70.95 75 ASN B CA 1
ATOM 1829 C C . ASN B 1 75 ? 49.094 29.238 92.492 1.00 73.46 75 ASN B C 1
ATOM 1830 O O . ASN B 1 75 ? 49.252 30.435 92.247 1.00 75.93 75 ASN B O 1
ATOM 1835 N N . LYS B 1 76 ? 49.590 28.269 91.721 1.00 86.13 76 LYS B N 1
ATOM 1836 C CA . LYS B 1 76 ? 50.314 28.537 90.484 1.00 52.04 76 LYS B CA 1
ATOM 1837 C C . LYS B 1 76 ? 50.321 27.260 89.658 1.00 53.13 76 LYS B C 1
ATOM 1838 O O . LYS B 1 76 ? 50.629 26.186 90.185 1.00 76.17 76 LYS B O 1
ATOM 1844 N N . VAL B 1 77 ? 49.978 27.374 88.377 1.00 53.00 77 VAL B N 1
ATOM 1845 C CA . VAL B 1 77 ? 49.802 26.215 87.507 1.00 58.37 77 VAL B CA 1
ATOM 1846 C C . VAL B 1 77 ? 50.442 26.503 86.154 1.00 60.14 77 VAL B C 1
ATOM 1847 O O . VAL B 1 77 ? 50.380 27.631 85.653 1.00 71.07 77 VAL B O 1
ATOM 1851 N N . THR B 1 78 ? 51.067 25.481 85.570 1.00 57.49 78 THR B N 1
ATOM 1852 C CA . THR B 1 78 ? 51.541 25.541 84.192 1.00 56.02 78 THR B CA 1
ATOM 1853 C C . THR B 1 78 ? 51.466 24.149 83.584 1.00 57.23 78 THR B C 1
ATOM 1854 O O . THR B 1 78 ? 51.943 23.182 84.185 1.00 58.23 78 THR B O 1
ATOM 1858 N N . GLY B 1 79 ? 50.866 24.051 82.401 1.00 57.18 79 GLY B N 1
ATOM 1859 C CA . GLY B 1 79 ? 50.739 22.788 81.716 1.00 75.89 79 GLY B CA 1
ATOM 1860 C C . GLY B 1 79 ? 49.911 22.900 80.453 1.00 78.39 79 GLY B C 1
ATOM 1861 O O . GLY B 1 79 ? 49.468 23.985 80.068 1.00 70.65 79 GLY B O 1
ATOM 1862 N N . PRO B 1 80 ? 49.690 21.776 79.781 1.00 83.84 80 PRO B N 1
ATOM 1863 C CA . PRO B 1 80 ? 48.913 21.795 78.541 1.00 70.60 80 PRO B CA 1
ATOM 1864 C C . PRO B 1 80 ? 47.417 21.768 78.812 1.00 67.80 80 PRO B C 1
ATOM 1865 O O . PRO B 1 80 ? 46.951 21.398 79.890 1.00 60.38 80 PRO B O 1
ATOM 1869 N N . ALA B 1 81 ? 46.662 22.171 77.795 1.00 67.59 81 ALA B N 1
ATOM 1870 C CA . ALA B 1 81 ? 45.215 22.243 77.915 1.00 72.21 81 ALA B CA 1
ATOM 1871 C C . ALA B 1 81 ? 44.580 20.892 77.616 1.00 83.18 81 ALA B C 1
ATOM 1872 O O . ALA B 1 81 ? 44.991 20.184 76.693 1.00 94.23 81 ALA B O 1
ATOM 1874 N N . ARG B 1 82 ? 43.587 20.532 78.420 1.00 84.63 82 ARG B N 1
ATOM 1875 C CA . ARG B 1 82 ? 42.688 19.416 78.141 1.00 83.55 82 ARG B CA 1
ATOM 1876 C C . ARG B 1 82 ? 41.283 19.994 78.006 1.00 76.44 82 ARG B C 1
ATOM 1877 O O . ARG B 1 82 ? 40.416 19.779 78.857 1.00 77.64 82 ARG B O 1
ATOM 1885 N N . THR B 1 83 ? 41.071 20.733 76.919 1.00 70.02 83 THR B N 1
ATOM 1886 C CA . THR B 1 83 ? 39.920 21.619 76.788 1.00 75.62 83 THR B CA 1
ATOM 1887 C C . THR B 1 83 ? 38.605 20.856 76.872 1.00 70.37 83 THR B C 1
ATOM 1888 O O . THR B 1 83 ? 38.370 19.916 76.108 1.00 79.86 83 THR B O 1
ATOM 1892 N N . LEU B 1 84 ? 37.747 21.270 77.799 1.00 65.74 84 LEU B N 1
ATOM 1893 C CA . LEU B 1 84 ? 36.393 20.750 77.921 1.00 60.08 84 LEU B CA 1
ATOM 1894 C C . LEU B 1 84 ? 35.413 21.835 77.498 1.00 65.92 84 LEU B C 1
ATOM 1895 O O . LEU B 1 84 ? 35.502 22.975 77.967 1.00 69.81 84 LEU B O 1
ATOM 1900 N N . GLN B 1 85 ? 34.485 21.481 76.615 1.00 62.43 85 GLN B N 1
ATOM 1901 C CA . GLN B 1 85 ? 33.521 22.426 76.070 1.00 52.01 85 GLN B CA 1
ATOM 1902 C C . GLN B 1 85 ? 32.110 21.976 76.420 1.00 51.77 85 GLN B C 1
ATOM 1903 O O . GLN B 1 85 ? 31.794 20.786 76.328 1.00 61.23 85 GLN B O 1
ATOM 1909 N N . PHE B 1 86 ? 31.278 22.925 76.840 1.00 50.54 86 PHE B N 1
ATOM 1910 C CA . PHE B 1 86 ? 29.853 22.712 77.039 1.00 50.16 86 PHE B CA 1
ATOM 1911 C C . PHE B 1 86 ? 29.069 23.399 75.928 1.00 52.64 86 PHE B C 1
ATOM 1912 O O . PHE B 1 86 ? 29.577 24.288 75.240 1.00 52.74 86 PHE B O 1
ATOM 1920 N N . MET B 1 87 ? 27.819 22.972 75.762 1.00 61.66 87 MET B N 1
ATOM 1921 C CA . MET B 1 87 ? 26.889 23.581 74.822 1.00 53.33 87 MET B CA 1
ATOM 1922 C C . MET B 1 87 ? 25.483 23.447 75.383 1.00 48.66 87 MET B C 1
ATOM 1923 O O . MET B 1 87 ? 25.217 22.524 76.164 1.00 49.08 87 MET B O 1
ATOM 1928 N N . PRO B 1 88 ? 24.566 24.347 75.012 1.00 58.74 88 PRO B N 1
ATOM 1929 C CA . PRO B 1 88 ? 23.233 24.357 75.629 1.00 60.21 88 PRO B CA 1
ATOM 1930 C C . PRO B 1 88 ? 22.496 23.032 75.485 1.00 65.37 88 PRO B C 1
ATOM 1931 O O . PRO B 1 88 ? 22.779 22.216 74.606 1.00 71.76 88 PRO B O 1
ATOM 1935 N N . GLN B 1 89 ? 21.530 22.832 76.378 1.00 66.52 89 GLN B N 1
ATOM 1936 C CA . GLN B 1 89 ? 20.801 21.580 76.478 1.00 72.97 89 GLN B CA 1
ATOM 1937 C C . GLN B 1 89 ? 19.662 21.533 75.460 1.00 84.44 89 GLN B C 1
ATOM 1938 O O . GLN B 1 89 ? 19.287 22.537 74.847 1.00 87.51 89 GLN B O 1
ATOM 1944 N N . ARG B 1 90 ? 19.109 20.333 75.291 1.00 86.35 90 ARG B N 1
ATOM 1945 C CA . ARG B 1 90 ? 18.004 20.096 74.372 1.00 78.01 90 ARG B CA 1
ATOM 1946 C C . ARG B 1 90 ? 17.304 18.798 74.751 1.00 73.27 90 ARG B C 1
ATOM 1947 O O . ARG B 1 90 ? 16.154 18.563 74.365 1.00 82.00 90 ARG B O 1
ATOM 1955 N N . GLU B 1 91 ? 17.992 17.965 75.535 1.00 72.72 91 GLU B N 1
ATOM 1956 C CA . GLU B 1 91 ? 17.561 16.598 75.833 1.00 92.99 91 GLU B CA 1
ATOM 1957 C C . GLU B 1 91 ? 17.404 15.780 74.555 1.00 98.04 91 GLU B C 1
ATOM 1958 O O . GLU B 1 91 ? 16.583 14.860 74.488 1.00 104.74 91 GLU B O 1
ATOM 1964 N N . ASP B 1 92 ? 18.196 16.119 73.538 1.00 87.32 92 ASP B N 1
ATOM 1965 C CA . ASP B 1 92 ? 18.235 15.397 72.268 1.00 74.04 92 ASP B CA 1
ATOM 1966 C C . ASP B 1 92 ? 16.864 15.337 71.600 1.00 65.38 92 ASP B C 1
ATOM 1967 O O . ASP B 1 92 ? 16.007 16.186 71.842 1.00 59.26 92 ASP B O 1
ATOM 1972 N N . THR B 1 106 ? 27.580 10.088 78.325 1.00 113.22 106 THR B N 1
ATOM 1973 C CA . THR B 1 106 ? 28.126 11.324 78.872 1.00 106.62 106 THR B CA 1
ATOM 1974 C C . THR B 1 106 ? 29.562 11.548 78.409 1.00 99.88 106 THR B C 1
ATOM 1975 O O . THR B 1 106 ? 30.339 10.602 78.281 1.00 103.21 106 THR B O 1
ATOM 1979 N N . ALA B 1 107 ? 29.905 12.809 78.155 1.00 83.91 107 ALA B N 1
ATOM 1980 C CA . ALA B 1 107 ? 31.224 13.178 77.663 1.00 66.82 107 ALA B CA 1
ATOM 1981 C C . ALA B 1 107 ? 32.091 13.849 78.717 1.00 72.13 107 ALA B C 1
ATOM 1982 O O . ALA B 1 107 ? 33.225 14.233 78.414 1.00 60.57 107 ALA B O 1
ATOM 1984 N N . LEU B 1 108 ? 31.592 14.000 79.945 1.00 79.23 108 LEU B N 1
ATOM 1985 C CA . LEU B 1 108 ? 32.376 14.665 80.980 1.00 84.14 108 LEU B CA 1
ATOM 1986 C C . LEU B 1 108 ? 33.485 13.756 81.500 1.00 87.11 108 LEU B C 1
ATOM 1987 O O . LEU B 1 108 ? 34.605 14.217 81.751 1.00 81.30 108 LEU B O 1
ATOM 1992 N N . TRP B 1 109 ? 33.197 12.461 81.662 1.00 93.76 109 TRP B N 1
ATOM 1993 C CA . TRP B 1 109 ? 34.226 11.529 82.113 1.00 104.61 109 TRP B CA 1
ATOM 1994 C C . TRP B 1 109 ? 35.298 11.313 81.054 1.00 95.56 109 TRP B C 1
ATOM 1995 O O . TRP B 1 109 ? 36.446 11.006 81.394 1.00 89.14 109 TRP B O 1
ATOM 2006 N N . ALA B 1 110 ? 34.941 11.457 79.773 1.00 87.71 110 ALA B N 1
ATOM 2007 C CA . ALA B 1 110 ? 35.878 11.163 78.692 1.00 69.40 110 ALA B CA 1
ATOM 2008 C C . ALA B 1 110 ? 37.161 11.972 78.817 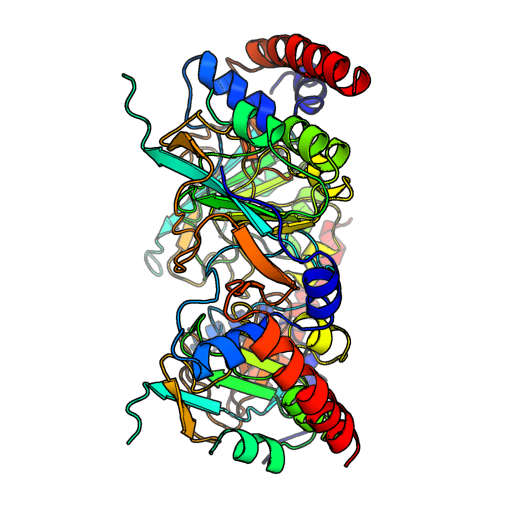1.00 79.70 110 ALA B C 1
ATOM 2009 O O . ALA B 1 110 ? 38.239 11.491 78.449 1.00 91.94 110 ALA B O 1
ATOM 2011 N N . VAL B 1 111 ? 37.068 13.198 79.336 1.00 81.24 111 VAL B N 1
ATOM 2012 C CA . VAL B 1 111 ? 38.267 13.992 79.595 1.00 81.86 111 VAL B CA 1
ATOM 2013 C C . VAL B 1 111 ? 39.113 13.327 80.672 1.00 92.21 111 VAL B C 1
ATOM 2014 O O . VAL B 1 111 ? 40.330 13.166 80.527 1.00 97.11 111 VAL B O 1
ATOM 2018 N N . LEU B 1 112 ? 38.468 12.922 81.769 1.00 90.69 112 LEU B N 1
ATOM 2019 C CA . LEU B 1 112 ? 39.197 12.440 82.939 1.00 93.90 112 LEU B CA 1
ATOM 2020 C C . LEU B 1 112 ? 39.931 11.141 82.640 1.00 109.58 112 LEU B C 1
ATOM 2021 O O . LEU B 1 112 ? 41.092 10.972 83.029 1.00 103.54 112 LEU B O 1
ATOM 2026 N N . GLU B 1 113 ? 39.272 10.212 81.945 1.00 122.98 113 GLU B N 1
ATOM 2027 C CA . GLU B 1 113 ? 39.935 8.983 81.527 1.00 114.86 113 GLU B CA 1
ATOM 2028 C C . GLU B 1 113 ? 41.075 9.240 80.552 1.00 105.22 113 GLU B C 1
ATOM 2029 O O . GLU B 1 113 ? 41.846 8.317 80.266 1.00 121.83 113 GLU B O 1
ATOM 2035 N N . GLU B 1 114 ? 41.200 10.463 80.038 1.00 78.24 114 GLU B N 1
ATOM 2036 C CA . GLU B 1 114 ? 42.300 10.842 79.166 1.00 75.51 114 GLU B CA 1
ATOM 2037 C C . GLU B 1 114 ? 43.190 11.919 79.776 1.00 73.74 114 GLU B C 1
ATOM 2038 O O . GLU B 1 114 ? 44.100 12.408 79.096 1.00 81.91 114 GLU B O 1
ATOM 2044 N N . VAL B 1 115 ? 42.954 12.303 81.033 1.00 66.91 115 VAL B N 1
ATOM 2045 C CA . VAL B 1 115 ? 43.825 13.265 81.695 1.00 64.75 115 VAL B CA 1
ATOM 2046 C C . VAL B 1 115 ? 45.206 12.654 81.886 1.00 77.43 115 VAL B C 1
ATOM 2047 O O . VAL B 1 115 ? 45.345 11.477 82.237 1.00 80.64 115 VAL B O 1
ATOM 2051 N N . GLN B 1 116 ? 46.238 13.457 81.639 1.00 69.42 116 GLN B N 1
ATOM 2052 C CA . GLN B 1 116 ? 47.628 13.061 81.779 1.00 75.36 116 GLN B CA 1
ATOM 2053 C C . GLN B 1 116 ? 48.308 13.946 82.820 1.00 78.26 116 GLN B C 1
ATOM 2054 O O . GLN B 1 116 ? 47.9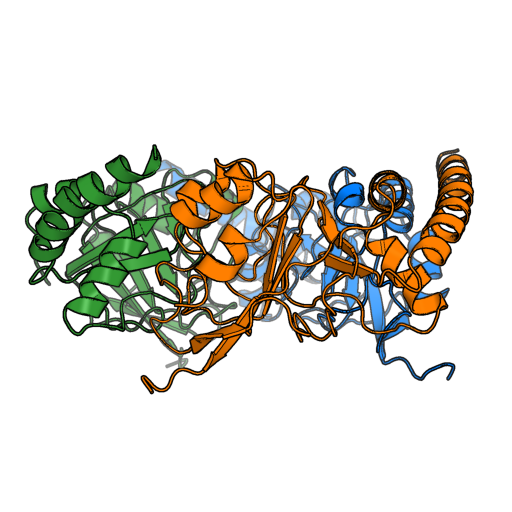38 15.115 82.973 1.00 79.23 116 GLN B O 1
ATOM 2060 N N . PRO B 1 117 ? 49.268 13.414 83.577 1.00 81.35 117 PRO B N 1
ATOM 2061 C CA . PRO B 1 117 ? 49.971 14.239 84.569 1.00 73.83 117 PRO B CA 1
ATOM 2062 C C . PRO B 1 117 ? 50.516 15.526 83.968 1.00 83.66 117 PRO B C 1
ATOM 2063 O O . PRO B 1 117 ? 51.148 15.525 82.909 1.00 81.51 117 PRO B O 1
ATOM 2067 N N . GLY B 1 118 ? 50.257 16.637 84.657 1.00 86.21 118 GLY B N 1
ATOM 2068 C CA . GLY B 1 118 ? 50.639 17.954 84.195 1.00 84.13 118 GLY B CA 1
ATOM 2069 C C . GLY B 1 118 ? 49.550 18.711 83.464 1.00 83.12 118 GLY B C 1
ATOM 2070 O O . GLY B 1 118 ? 49.706 19.917 83.236 1.00 81.99 118 GLY B O 1
ATOM 2071 N N . ASP B 1 119 ? 48.455 18.045 83.101 1.00 80.08 119 ASP B N 1
ATOM 2072 C CA . ASP B 1 119 ? 47.402 18.681 82.320 1.00 67.72 119 ASP B CA 1
ATOM 2073 C C . ASP B 1 119 ? 46.764 19.837 83.081 1.00 63.58 119 ASP B C 1
ATOM 2074 O O . ASP B 1 119 ? 46.721 19.859 84.314 1.00 60.78 119 ASP B O 1
ATOM 2079 N N . VAL B 1 120 ? 46.265 20.807 82.319 1.00 64.08 120 VAL B N 1
ATOM 2080 C CA . VAL B 1 120 ? 45.410 21.871 82.829 1.00 60.28 120 VAL B CA 1
ATOM 2081 C C . VAL B 1 120 ? 44.058 21.744 82.144 1.00 59.47 120 VAL B C 1
ATOM 2082 O O . VAL B 1 120 ? 43.985 21.529 80.928 1.00 73.44 120 VAL B O 1
ATOM 2086 N N . LEU B 1 121 ? 42.989 21.869 82.924 1.00 60.49 121 LEU B N 1
ATOM 2087 C CA . LEU B 1 121 ? 41.631 21.631 82.444 1.00 56.48 121 LEU B CA 1
ATOM 2088 C C . LEU B 1 121 ? 40.997 22.979 82.116 1.00 57.14 121 LEU B C 1
ATOM 2089 O O . LEU B 1 121 ? 40.505 23.679 83.004 1.00 50.07 121 LEU B O 1
ATOM 2094 N N . VAL B 1 122 ? 41.014 23.342 80.834 1.00 51.34 122 VAL B N 1
ATOM 2095 C CA . VAL B 1 122 ? 40.446 24.604 80.368 1.00 62.23 122 VAL B CA 1
ATOM 2096 C C . VAL B 1 122 ? 38.997 24.329 79.980 1.00 58.11 122 VAL B C 1
ATOM 2097 O O . VAL B 1 122 ? 38.716 23.766 78.920 1.00 54.80 122 VAL B O 1
ATOM 2101 N N . VAL B 1 123 ? 38.071 24.738 80.843 1.00 59.25 123 VAL B N 1
ATOM 2102 C CA . VAL B 1 123 ? 36.649 24.449 80.689 1.00 52.62 123 VAL B CA 1
ATOM 2103 C C . VAL B 1 123 ? 35.937 25.685 80.156 1.00 51.97 123 VAL B C 1
ATOM 2104 O O . VAL B 1 123 ? 36.210 26.812 80.588 1.00 54.18 123 VAL B O 1
ATOM 2108 N N . GLN B 1 124 ? 35.023 25.474 79.211 1.00 55.30 124 GLN B N 1
ATOM 2109 C CA . GLN B 1 124 ? 34.211 26.535 78.614 1.00 52.84 124 GLN B CA 1
ATOM 2110 C C . GLN B 1 124 ? 32.762 26.281 79.022 1.00 37.66 124 GLN B C 1
ATOM 2111 O O . GLN B 1 124 ? 32.014 25.593 78.324 1.00 43.84 124 GLN B O 1
ATOM 2117 N N . ALA B 1 125 ? 32.372 26.843 80.164 1.00 44.98 125 ALA B N 1
ATOM 2118 C CA . ALA B 1 125 ? 31.041 26.646 80.720 1.00 43.96 125 ALA B CA 1
ATOM 2119 C C . ALA B 1 125 ? 30.159 27.880 80.589 1.00 61.17 125 ALA B C 1
ATOM 2120 O O . ALA B 1 125 ? 29.066 27.911 81.165 1.00 74.51 125 ALA B O 1
ATOM 2122 N N . TYR B 1 126 ? 30.614 28.900 79.862 1.00 42.75 126 TYR B N 1
ATOM 2123 C CA . TYR B 1 126 ? 29.867 30.121 79.573 1.00 41.58 126 TYR B CA 1
ATOM 2124 C C . TYR B 1 126 ? 29.538 30.932 80.822 1.00 41.55 126 TYR B C 1
ATOM 2125 O O . TYR B 1 126 ? 28.762 31.893 80.743 1.00 49.21 126 TYR B O 1
ATOM 2134 N N . GLY B 1 127 ? 30.109 30.583 81.973 1.00 43.70 127 GLY B N 1
ATOM 2135 C CA . GLY B 1 127 ? 29.789 31.277 83.205 1.00 43.30 127 GLY B CA 1
ATOM 2136 C C . GLY B 1 127 ? 28.454 30.911 83.804 1.00 46.71 127 GLY B C 1
ATOM 2137 O O . GLY B 1 127 ? 27.902 31.691 84.586 1.00 52.93 127 GLY B O 1
ATOM 2138 N N . SER B 1 128 ? 27.922 29.739 83.469 1.00 42.18 128 SER B N 1
ATOM 2139 C CA . SER B 1 128 ? 26.574 29.354 83.874 1.00 46.87 128 SER B CA 1
ATOM 2140 C C . SER B 1 128 ? 26.541 29.108 85.377 1.00 63.24 128 SER B C 1
ATOM 2141 O O . SER B 1 128 ? 27.153 28.157 85.874 1.00 71.40 128 SER B O 1
ATOM 2144 N N . ALA B 1 129 ? 25.824 29.963 86.105 1.00 75.20 129 ALA B N 1
ATOM 2145 C CA . ALA B 1 129 ? 25.706 29.830 87.552 1.00 81.36 129 ALA B CA 1
ATOM 2146 C C . ALA B 1 129 ? 24.614 28.830 87.907 1.00 79.35 129 ALA B C 1
ATOM 2147 O O . ALA B 1 129 ? 24.052 28.873 89.005 1.00 89.57 129 ALA B O 1
ATOM 2149 N N . PHE B 1 130 ? 24.304 27.929 86.971 1.00 72.56 130 PHE B N 1
ATOM 2150 C CA . PHE B 1 130 ? 23.314 26.882 87.188 1.00 60.46 130 PHE B CA 1
ATOM 2151 C C . PHE B 1 130 ? 23.837 25.512 86.773 1.00 64.60 130 PHE B C 1
ATOM 2152 O O . PHE B 1 130 ? 23.045 24.578 86.606 1.00 72.71 130 PHE B O 1
ATOM 2160 N N . THR B 1 131 ? 25.150 25.371 86.596 1.00 48.60 131 THR B N 1
ATOM 2161 C CA . THR B 1 131 ? 25.743 24.110 86.158 1.00 47.60 131 THR B CA 1
ATOM 2162 C C . THR B 1 131 ? 27.019 23.870 86.952 1.00 48.80 131 THR B C 1
ATOM 2163 O O . THR B 1 131 ? 28.001 24.601 86.790 1.00 48.13 131 THR B O 1
ATOM 2167 N N . GLY B 1 132 ? 27.012 22.840 87.792 1.00 50.83 132 GLY B N 1
ATOM 2168 C CA . GLY B 1 132 ? 28.219 22.438 88.485 1.00 52.78 132 GLY B CA 1
ATOM 2169 C C . GLY B 1 132 ? 29.089 21.561 87.609 1.00 61.45 132 GLY B C 1
ATOM 2170 O O . GLY B 1 132 ? 28.769 20.390 87.383 1.00 65.90 132 GLY B O 1
ATOM 2171 N N . CYS B 1 133 ? 30.192 22.119 87.107 1.00 67.66 133 CYS B N 1
ATOM 2172 C CA . CYS B 1 133 ? 31.014 21.399 86.139 1.00 71.38 133 CYS B CA 1
ATOM 2173 C C . CYS B 1 133 ? 31.681 20.180 86.765 1.00 67.95 133 CYS B C 1
ATOM 2174 O O . CYS B 1 133 ? 31.707 19.101 86.161 1.00 75.80 133 CYS B O 1
ATOM 2177 N N . LEU B 1 134 ? 32.228 20.330 87.970 1.00 69.48 134 LEU B N 1
ATOM 2178 C CA . LEU B 1 134 ? 32.910 19.239 88.648 1.00 72.94 134 LEU B CA 1
ATOM 2179 C C . LEU B 1 134 ? 32.483 19.206 90.108 1.00 66.26 134 LEU B C 1
ATOM 2180 O O . LEU B 1 134 ? 31.975 20.190 90.652 1.00 63.25 134 LEU B O 1
ATOM 2185 N N . GLY B 1 135 ? 32.701 18.055 90.738 1.00 70.03 135 GLY B N 1
ATOM 2186 C CA . GLY B 1 135 ? 32.348 17.872 92.132 1.00 80.34 135 GLY B CA 1
ATOM 2187 C C . GLY B 1 135 ? 33.426 17.166 92.925 1.00 97.45 135 GLY B C 1
ATOM 2188 O O . GLY B 1 135 ? 34.598 17.181 92.537 1.00 93.57 135 GLY B O 1
ATOM 2189 N N . ASP B 1 136 ? 33.042 16.545 94.043 1.00 127.39 136 ASP B N 1
ATOM 2190 C CA . ASP B 1 136 ? 34.019 15.850 94.876 1.00 141.50 136 ASP B CA 1
ATOM 2191 C C . ASP B 1 136 ? 34.659 14.688 94.128 1.00 129.54 136 ASP B C 1
ATOM 2192 O O . ASP B 1 136 ? 35.866 14.445 94.259 1.00 129.96 136 ASP B O 1
ATOM 2197 N N . MET B 1 137 ? 33.867 13.961 93.334 1.00 107.97 137 MET B N 1
ATOM 2198 C CA . MET B 1 137 ? 34.384 12.799 92.616 1.00 85.60 137 MET B CA 1
ATOM 2199 C C . MET B 1 137 ? 35.365 13.209 91.524 1.00 86.53 137 MET B C 1
ATOM 2200 O O . MET B 1 137 ? 36.548 12.858 91.572 1.00 92.40 137 MET B O 1
ATOM 2205 N N . LEU B 1 138 ? 34.886 13.962 90.533 1.00 80.60 138 LEU B N 1
ATOM 2206 C CA . LEU B 1 138 ? 35.678 14.230 89.337 1.00 83.27 138 LEU B CA 1
ATOM 2207 C C . LEU B 1 138 ? 36.965 14.980 89.656 1.00 82.59 138 LEU B C 1
ATOM 2208 O O . LEU B 1 138 ? 37.969 14.816 88.952 1.00 68.53 138 LEU B O 1
ATOM 2213 N N . VAL B 1 139 ? 36.958 15.799 90.709 1.00 88.58 139 VAL B N 1
ATOM 2214 C CA . VAL B 1 139 ? 38.176 16.489 91.122 1.00 92.96 139 VAL B CA 1
ATOM 2215 C C . VAL B 1 139 ? 39.212 15.491 91.626 1.00 99.99 139 VAL B C 1
ATOM 2216 O O . VAL B 1 139 ? 40.418 15.672 91.416 1.00 106.13 139 VAL B O 1
ATOM 2220 N N . ARG B 1 140 ? 38.764 14.413 92.277 1.00 94.33 140 ARG B N 1
ATOM 2221 C CA . ARG B 1 140 ? 39.681 13.350 92.682 1.00 90.82 140 ARG B CA 1
ATOM 2222 C C . ARG B 1 140 ? 40.266 12.644 91.466 1.00 96.56 140 ARG B C 1
ATOM 2223 O O . ARG B 1 140 ? 41.490 12.575 91.301 1.00 97.48 140 ARG B O 1
ATOM 2231 N N . TYR B 1 141 ? 39.393 12.095 90.614 1.00 101.67 141 TYR B N 1
ATOM 2232 C CA . TYR B 1 141 ? 39.821 11.441 89.381 1.00 102.53 141 TYR B CA 1
ATOM 2233 C C . TYR B 1 141 ? 40.799 12.320 88.611 1.00 106.57 141 TYR B C 1
ATOM 2234 O O . TYR B 1 141 ? 41.760 11.825 88.010 1.00 104.51 141 TYR B O 1
ATOM 2243 N N . PHE B 1 142 ? 40.581 13.635 88.644 1.00 104.48 142 PHE B N 1
ATOM 2244 C CA . PHE B 1 142 ? 41.495 14.559 87.983 1.00 95.91 142 PHE B CA 1
ATOM 2245 C C . PHE B 1 142 ? 42.833 14.631 88.711 1.00 95.03 142 PHE B C 1
ATOM 2246 O O . PHE B 1 142 ? 43.887 14.732 88.073 1.00 95.16 142 PHE B O 1
ATOM 2254 N N . LYS B 1 143 ? 42.815 14.581 90.046 1.00 92.15 143 LYS B N 1
ATOM 2255 C CA . LYS B 1 143 ? 44.053 14.611 90.818 1.00 84.53 143 LYS B CA 1
ATOM 2256 C C . LYS B 1 143 ? 44.606 13.222 91.109 1.00 99.54 143 LYS B C 1
ATOM 2257 O O . LYS B 1 143 ? 45.794 13.099 91.427 1.00 115.37 143 LYS B O 1
ATOM 2263 N N . ARG B 1 144 ? 43.775 12.179 91.016 1.00 96.25 144 ARG B N 1
ATOM 2264 C CA . ARG B 1 144 ? 44.295 10.816 91.059 1.00 85.92 144 ARG B CA 1
ATOM 2265 C C . ARG B 1 144 ? 45.266 10.572 89.912 1.00 91.03 144 ARG B C 1
ATOM 2266 O O . ARG B 1 144 ? 46.181 9.748 90.030 1.00 100.68 144 ARG B O 1
ATOM 2274 N N . LYS B 1 145 ? 45.087 11.286 88.801 1.00 84.99 145 LYS B N 1
ATOM 2275 C CA . LYS B 1 145 ? 46.005 11.255 87.672 1.00 86.65 145 LYS B CA 1
ATOM 2276 C C . LYS B 1 145 ? 47.124 12.281 87.785 1.00 94.01 145 LYS B C 1
ATOM 2277 O O . LYS B 1 145 ? 48.070 12.231 86.992 1.00 87.02 145 LYS B O 1
ATOM 2283 N N . GLY B 1 146 ? 47.040 13.206 88.736 1.00 105.78 146 GLY B N 1
ATOM 2284 C CA . GLY B 1 146 ? 48.027 14.262 88.837 1.00 104.67 146 GLY B CA 1
ATOM 2285 C C . GLY B 1 146 ? 47.750 15.455 87.950 1.00 96.44 146 GLY B C 1
ATOM 2286 O O . GLY B 1 146 ? 48.671 15.970 87.302 1.00 90.45 146 GLY B O 1
ATOM 2287 N N . GLY B 1 147 ? 46.500 15.909 87.894 1.00 92.22 147 GLY B N 1
ATOM 2288 C CA . GLY B 1 147 ? 46.164 17.074 87.098 1.00 87.15 147 GLY B CA 1
ATOM 2289 C C . GLY B 1 147 ? 46.651 18.341 87.773 1.00 82.63 147 GLY B C 1
ATOM 2290 O O . GLY B 1 147 ? 46.292 18.614 88.931 1.00 92.37 147 GLY B O 1
ATOM 2291 N N . ALA B 1 148 ? 47.457 19.135 87.063 1.00 74.76 148 ALA B N 1
ATOM 2292 C CA . ALA B 1 148 ? 48.127 20.272 87.682 1.00 75.78 148 ALA B CA 1
ATOM 2293 C C . ALA B 1 148 ? 47.172 21.395 88.068 1.00 84.96 148 ALA B C 1
ATOM 2294 O O . ALA B 1 148 ? 47.502 22.186 88.958 1.00 84.57 148 ALA B O 1
ATOM 2296 N N . GLY B 1 149 ? 46.007 21.491 87.430 1.00 85.75 149 GLY B N 1
ATOM 2297 C CA . GLY B 1 149 ? 45.076 22.555 87.757 1.00 76.24 149 GLY B CA 1
ATOM 2298 C C . GLY B 1 149 ? 43.869 22.628 86.846 1.00 61.55 149 GLY B C 1
ATOM 2299 O O . GLY B 1 149 ? 43.856 22.023 85.770 1.00 57.06 149 GLY B O 1
ATOM 2300 N N . ILE B 1 150 ? 42.845 23.372 87.264 1.00 64.82 150 ILE B N 1
ATOM 2301 C CA . ILE B 1 150 ? 41.589 23.476 86.530 1.00 72.99 150 ILE B CA 1
ATOM 2302 C C . ILE B 1 150 ? 41.248 24.949 86.353 1.00 65.85 150 ILE B C 1
ATOM 2303 O O . ILE B 1 150 ? 41.273 25.716 87.322 1.00 63.14 150 ILE B O 1
ATOM 2308 N N . VAL B 1 151 ? 40.923 25.339 85.123 1.00 52.27 151 VAL B N 1
ATOM 2309 C CA . VAL B 1 151 ? 40.490 26.696 84.800 1.00 45.83 151 VAL B CA 1
ATOM 2310 C C . VAL B 1 151 ? 39.115 26.601 84.154 1.00 45.95 151 VAL B C 1
ATOM 2311 O O . VAL B 1 151 ? 38.974 26.024 83.069 1.00 37.67 151 VAL B O 1
ATOM 2315 N N . VAL B 1 152 ? 38.106 27.162 84.815 1.00 34.94 152 VAL B N 1
ATOM 2316 C CA . VAL B 1 152 ? 36.716 27.024 84.398 1.00 55.93 152 VAL B CA 1
ATOM 2317 C C . VAL B 1 152 ? 36.147 28.403 84.100 1.00 64.07 152 VAL B C 1
ATOM 2318 O O . VAL B 1 152 ? 36.315 29.334 84.896 1.00 57.76 152 VAL B O 1
ATOM 2322 N N . ASP B 1 153 ? 35.477 28.530 82.959 1.00 63.07 153 ASP B N 1
ATOM 2323 C CA . ASP B 1 153 ? 34.546 29.637 82.745 1.00 44.98 153 ASP B CA 1
ATOM 2324 C C . ASP B 1 153 ? 33.157 29.248 83.233 1.00 43.22 153 ASP B C 1
ATOM 2325 O O . ASP B 1 153 ? 32.160 29.363 82.526 1.00 40.82 153 ASP B O 1
ATOM 2330 N N . GLY B 1 154 ? 33.106 28.753 84.457 1.00 40.21 154 GLY B N 1
ATOM 2331 C CA . GLY B 1 154 ? 31.853 28.346 85.043 1.00 32.95 154 GLY B CA 1
ATOM 2332 C C . GLY B 1 154 ? 31.998 28.245 86.540 1.00 37.14 154 GLY B C 1
ATOM 2333 O O . GLY B 1 154 ? 32.828 28.926 87.146 1.00 48.84 154 GLY B O 1
ATOM 2334 N N . ARG B 1 155 ? 31.213 27.351 87.131 1.00 35.68 155 ARG B N 1
ATOM 2335 C CA . ARG B 1 155 ? 31.205 27.253 88.582 1.00 40.08 155 ARG B CA 1
ATOM 2336 C C . ARG B 1 155 ? 31.618 25.864 89.046 1.00 58.88 155 ARG B C 1
ATOM 2337 O O . ARG B 1 155 ? 32.179 25.082 88.272 1.00 67.61 155 ARG B O 1
ATOM 2345 N N . ILE B 1 156 ? 31.353 25.561 90.311 1.00 63.75 156 ILE B N 1
ATOM 2346 C CA . ILE B 1 156 ? 31.847 24.355 90.957 1.00 61.49 156 ILE B CA 1
ATOM 2347 C C . ILE B 1 156 ? 30.736 23.767 91.812 1.00 87.19 156 ILE B C 1
ATOM 2348 O O . ILE B 1 156 ? 29.989 24.498 92.471 1.00 98.57 156 ILE B O 1
ATOM 2353 N N . ARG B 1 157 ? 30.615 22.444 91.782 1.00 87.76 157 ARG B N 1
ATOM 2354 C CA . ARG B 1 157 ? 29.743 21.713 92.687 1.00 86.27 157 ARG B CA 1
ATOM 2355 C C . ARG B 1 157 ? 30.558 21.196 93.866 1.00 81.20 157 ARG B C 1
ATOM 2356 O O . ARG B 1 157 ? 31.703 20.765 93.698 1.00 84.45 157 ARG B O 1
ATOM 2364 N N . ASP B 1 158 ? 29.964 21.260 95.060 1.00 75.09 158 ASP B N 1
ATOM 2365 C CA . ASP B 1 158 ? 30.585 20.793 96.301 1.00 80.13 158 ASP B CA 1
ATOM 2366 C C . ASP B 1 158 ? 31.862 21.576 96.615 1.00 89.18 158 ASP B C 1
ATOM 2367 O O . ASP B 1 158 ? 32.963 21.029 96.684 1.00 98.10 158 ASP B O 1
ATOM 2372 N N . ALA B 1 159 ? 31.689 22.882 96.814 1.00 60.29 159 ALA B N 1
ATOM 2373 C CA . ALA B 1 159 ? 32.803 23.716 97.259 1.00 59.57 159 ALA B CA 1
ATOM 2374 C C . ALA B 1 159 ? 33.379 23.286 98.604 1.00 71.40 159 ALA B C 1
ATOM 2375 O O . ALA B 1 159 ? 34.615 23.213 98.719 1.00 84.65 159 ALA B O 1
ATOM 2377 N N . PRO B 1 160 ? 32.583 22.997 99.646 1.00 68.35 160 PRO B N 1
ATOM 2378 C CA . PRO B 1 160 ? 33.190 22.693 100.955 1.00 65.91 160 PRO B CA 1
ATOM 2379 C C . PRO B 1 160 ? 34.193 21.553 100.929 1.00 67.74 160 PRO B C 1
ATOM 2380 O O . PRO B 1 160 ? 35.086 21.508 101.785 1.00 65.92 160 PRO B O 1
ATOM 2384 N N . ARG B 1 161 ? 34.088 20.637 99.968 1.00 71.60 161 ARG B N 1
ATOM 2385 C CA . ARG B 1 161 ? 34.989 19.494 99.889 1.00 70.69 161 ARG B CA 1
ATOM 2386 C C . ARG B 1 161 ? 36.152 19.707 98.930 1.00 68.65 161 ARG B C 1
ATOM 2387 O O . ARG B 1 161 ? 37.279 19.310 99.243 1.00 52.38 161 ARG B O 1
ATOM 2395 N N . VAL B 1 162 ? 35.916 20.341 97.781 1.00 69.09 162 VAL B N 1
ATOM 2396 C CA . VAL B 1 162 ? 36.931 20.444 96.737 1.00 75.94 162 VAL B CA 1
ATOM 2397 C C . VAL B 1 162 ? 37.939 21.541 97.056 1.00 74.49 162 VAL B C 1
ATOM 2398 O O . VAL B 1 162 ? 38.771 21.893 96.213 1.00 65.95 162 VAL B O 1
ATOM 2402 N N . ARG B 1 163 ? 37.873 22.094 98.265 1.00 72.58 163 ARG B N 1
ATOM 2403 C CA . ARG B 1 163 ? 38.894 23.022 98.736 1.00 66.06 163 ARG B CA 1
ATOM 2404 C C . ARG B 1 163 ? 39.958 22.339 99.584 1.00 75.43 163 ARG B C 1
ATOM 2405 O O . ARG B 1 163 ? 41.138 22.691 99.490 1.00 63.37 163 ARG B O 1
ATOM 2413 N N . GLU B 1 164 ? 39.568 21.358 100.401 1.00 87.32 164 GLU B N 1
ATOM 2414 C CA . GLU B 1 164 ? 40.555 20.590 101.153 1.00 88.85 164 GLU B CA 1
ATOM 2415 C C . GLU B 1 164 ? 41.371 19.699 100.227 1.00 79.52 164 GLU B C 1
ATOM 2416 O O . GLU B 1 164 ? 42.560 19.462 100.473 1.00 76.91 164 GLU B O 1
ATOM 2422 N N . LEU B 1 165 ? 40.748 19.191 99.163 1.00 70.23 165 LEU B N 1
ATOM 2423 C CA . LEU B 1 165 ? 41.485 18.555 98.080 1.00 64.73 165 LEU B CA 1
ATOM 2424 C C . LEU B 1 165 ? 42.475 19.558 97.509 1.00 76.33 165 LEU B C 1
ATOM 2425 O O . LEU B 1 165 ? 42.087 20.478 96.785 1.00 83.35 165 LEU B O 1
ATOM 2430 N N . GLY B 1 166 ? 43.751 19.398 97.840 1.00 72.21 166 GLY B N 1
ATOM 2431 C CA . GLY B 1 166 ? 44.761 20.375 97.480 1.00 54.04 166 GLY B CA 1
ATOM 2432 C C . GLY B 1 166 ? 45.055 20.474 95.999 1.00 70.09 166 GLY B C 1
ATOM 2433 O O . GLY B 1 166 ? 46.196 20.274 95.573 1.00 80.39 166 GLY B O 1
ATOM 2434 N N . VAL B 1 167 ? 44.038 20.783 95.201 1.00 74.29 167 VAL B N 1
ATOM 2435 C CA . VAL B 1 167 ? 44.186 20.980 93.766 1.00 72.86 167 VAL B CA 1
ATOM 2436 C C . VAL B 1 167 ? 43.793 22.422 93.447 1.00 71.84 167 VAL B C 1
ATOM 2437 O O . VAL B 1 167 ? 42.738 22.875 93.890 1.00 59.90 167 VAL B O 1
ATOM 2441 N N . PRO B 1 168 ? 44.626 23.175 92.737 1.00 71.53 168 PRO B N 1
ATOM 2442 C CA . PRO B 1 168 ? 44.278 24.570 92.426 1.00 58.15 168 PRO B CA 1
ATOM 2443 C C . PRO B 1 168 ? 43.183 24.647 91.369 1.00 59.30 168 PRO B C 1
ATOM 2444 O O . PRO B 1 168 ? 43.263 23.996 90.325 1.00 57.40 168 PRO B O 1
ATOM 2448 N N . ILE B 1 169 ? 42.157 25.454 91.645 1.00 61.93 169 ILE B N 1
ATOM 2449 C CA . ILE B 1 169 ? 41.005 25.593 90.765 1.00 61.79 169 ILE B CA 1
ATOM 2450 C C . ILE B 1 169 ? 40.871 27.057 90.351 1.00 63.63 169 ILE B C 1
ATOM 2451 O O . ILE B 1 169 ? 41.385 27.967 91.006 1.00 65.77 169 ILE B O 1
ATOM 2456 N N . TRP B 1 170 ? 40.193 27.267 89.221 1.00 72.73 170 TRP B N 1
ATOM 2457 C CA . TRP B 1 170 ? 39.906 28.597 88.684 1.00 54.36 170 TRP B CA 1
ATOM 2458 C C . TRP B 1 170 ? 38.506 28.565 88.086 1.00 47.64 170 TRP B C 1
ATOM 2459 O O . TRP B 1 170 ? 38.300 27.955 87.036 1.00 46.71 170 TRP B O 1
ATOM 2470 N N . CYS B 1 171 ? 37.548 29.220 88.743 1.00 55.04 171 CYS B N 1
ATOM 2471 C CA . CYS B 1 171 ? 36.161 29.207 88.300 1.00 60.08 171 CYS B CA 1
ATOM 2472 C C . CYS B 1 171 ? 35.569 30.603 88.451 1.00 51.63 171 CYS B C 1
ATOM 2473 O O . CYS B 1 171 ? 36.233 31.543 88.898 1.00 48.75 171 CYS B O 1
ATOM 2476 N N . THR B 1 172 ? 34.301 30.734 88.061 1.00 51.86 172 THR B N 1
ATOM 2477 C CA . THR B 1 172 ? 33.564 31.981 88.201 1.00 44.26 172 THR B CA 1
ATOM 2478 C C . THR B 1 172 ? 32.700 32.018 89.455 1.00 57.56 172 THR B C 1
ATOM 2479 O O . THR B 1 172 ? 32.149 33.075 89.778 1.00 55.48 172 THR B O 1
ATOM 2483 N N . GLY B 1 173 ? 32.586 30.900 90.167 1.00 67.42 173 GLY B N 1
ATOM 2484 C CA . GLY B 1 173 ? 31.765 30.805 91.357 1.00 60.80 173 GLY B CA 1
ATOM 2485 C C . GLY B 1 173 ? 31.659 29.378 91.857 1.00 45.83 173 GLY B C 1
ATOM 2486 O O . GLY B 1 173 ? 32.606 28.597 91.731 1.00 37.05 173 GLY B O 1
ATOM 2487 N N . THR B 1 174 ? 30.512 29.030 92.433 1.00 55.31 174 THR B N 1
ATOM 2488 C CA . THR B 1 174 ? 30.249 27.674 92.889 1.00 52.77 174 THR B CA 1
ATOM 2489 C C . THR B 1 174 ? 28.747 27.518 93.058 1.00 53.18 174 THR B C 1
ATOM 2490 O O . THR B 1 174 ? 28.054 28.466 93.437 1.00 53.78 174 THR B O 1
ATOM 2494 N N . THR B 1 175 ? 28.256 26.314 92.778 1.00 50.85 175 THR B N 1
ATOM 2495 C CA . THR B 1 175 ? 26.829 26.053 92.721 1.00 64.35 175 THR B CA 1
ATOM 2496 C C . THR B 1 175 ? 26.505 24.706 93.343 1.00 67.92 175 THR B C 1
ATOM 2497 O O . THR B 1 175 ? 27.271 23.744 93.206 1.00 53.73 175 THR B O 1
ATOM 2501 N N . PRO B 1 176 ? 25.367 24.609 94.028 1.00 69.76 176 PRO B N 1
ATOM 2502 C CA . PRO B 1 176 ? 24.814 23.307 94.398 1.00 66.83 176 PRO B CA 1
ATOM 2503 C C . PRO B 1 176 ? 24.218 22.536 93.231 1.00 58.56 176 PRO B C 1
ATOM 2504 O O . PRO B 1 176 ? 23.656 21.459 93.448 1.00 49.81 176 PRO B O 1
ATOM 2508 N N . HIS B 1 177 ? 24.347 23.043 92.009 1.00 63.13 177 HIS B N 1
ATOM 2509 C CA . HIS B 1 177 ? 23.899 22.323 90.836 1.00 52.53 177 HIS B CA 1
ATOM 2510 C C . HIS B 1 177 ? 25.009 21.407 90.330 1.00 52.11 177 HIS B C 1
ATOM 2511 O O . HIS B 1 177 ? 26.172 21.508 90.727 1.00 69.73 177 HIS B O 1
ATOM 2518 N N . TYR B 1 178 ? 24.632 20.502 89.435 1.00 81.21 178 TYR B N 1
ATOM 2519 C CA . TYR B 1 178 ? 25.579 19.661 88.723 1.00 83.27 178 TYR B CA 1
ATOM 2520 C C . TYR B 1 178 ? 25.452 19.925 87.228 1.00 91.27 178 TYR B C 1
ATOM 2521 O O . TYR B 1 178 ? 24.425 20.416 86.752 1.00 88.29 178 TYR B O 1
ATOM 2530 N N . ALA B 1 179 ? 26.517 19.618 86.488 1.00 111.47 179 ALA B N 1
ATOM 2531 C CA . ALA B 1 179 ? 26.496 19.833 85.046 1.00 113.72 179 ALA B CA 1
ATOM 2532 C C . ALA B 1 179 ? 25.353 19.050 84.409 1.00 120.00 179 ALA B C 1
ATOM 2533 O O . ALA B 1 179 ? 24.970 17.976 84.879 1.00 143.57 179 ALA B O 1
ATOM 2535 N N . SER B 1 180 ? 24.794 19.618 83.338 1.00 85.00 180 SER B N 1
ATOM 2536 C CA . SER B 1 180 ? 23.676 19.022 82.601 1.00 83.36 180 SER B CA 1
ATOM 2537 C C . SER B 1 180 ? 22.413 18.920 83.454 1.00 89.32 180 SER B C 1
ATOM 2538 O O . SER B 1 180 ? 21.636 17.972 83.316 1.00 87.37 180 SER B O 1
ATOM 2541 N N . GLN B 1 181 ? 22.196 19.889 84.344 1.00 89.40 181 GLN B N 1
ATOM 2542 C CA . GLN B 1 181 ? 20.969 19.953 85.130 1.00 85.44 181 GLN B CA 1
ATOM 2543 C C . GLN B 1 181 ? 20.017 21.038 84.643 1.00 89.83 181 GLN B C 1
ATOM 2544 O O . GLN B 1 181 ? 18.815 20.793 84.507 1.00 99.70 181 GLN B O 1
ATOM 2550 N N . SER B 1 182 ? 20.532 22.236 84.372 1.00 76.83 182 SER B N 1
ATOM 2551 C CA . SER B 1 182 ? 19.692 23.394 84.099 1.00 83.04 182 SER B CA 1
ATOM 2552 C C . SER B 1 182 ? 19.690 23.821 82.639 1.00 88.69 182 SER B C 1
ATOM 2553 O O . SER B 1 182 ? 18.618 23.946 82.040 1.00 83.22 182 SER B O 1
ATOM 2556 N N . GLU B 1 183 ? 20.855 24.054 82.038 1.00 92.41 183 GLU B N 1
ATOM 2557 C CA . GLU B 1 183 ? 20.843 24.754 80.760 1.00 84.82 183 GLU B CA 1
ATOM 2558 C C . GLU B 1 183 ? 21.910 24.336 79.757 1.00 79.91 183 GLU B C 1
ATOM 2559 O O . GLU B 1 183 ? 21.894 24.867 78.644 1.00 72.26 183 GLU B O 1
ATOM 2565 N N . LEU B 1 184 ? 22.830 23.426 80.078 1.00 79.75 184 LEU B N 1
ATOM 2566 C CA . LEU B 1 184 ? 23.797 23.021 79.063 1.00 91.15 184 LEU B CA 1
ATOM 2567 C C . LEU B 1 184 ? 24.359 21.640 79.371 1.00 87.64 184 LEU B C 1
ATOM 2568 O O . LEU B 1 184 ? 24.705 21.348 80.518 1.00 86.18 184 LEU B O 1
ATOM 2573 N N . PHE B 1 185 ? 24.427 20.797 78.343 1.00 84.58 185 PHE B N 1
ATOM 2574 C CA . PHE B 1 185 ? 25.090 19.503 78.413 1.00 87.54 185 PHE B CA 1
ATOM 2575 C C . PHE B 1 185 ? 26.600 19.680 78.336 1.00 87.56 185 PHE B C 1
ATOM 2576 O O . PHE B 1 185 ? 27.100 20.750 77.981 1.00 76.98 185 PHE B O 1
ATOM 2584 N N . PRO B 1 186 ? 27.361 18.638 78.661 1.00 93.00 186 PRO B N 1
ATOM 2585 C CA . PRO B 1 186 ? 28.766 18.594 78.248 1.00 95.92 186 PRO B CA 1
ATOM 2586 C C . PRO B 1 186 ? 28.867 18.350 76.750 1.00 100.98 186 PRO B C 1
ATOM 2587 O O . PRO B 1 186 ? 27.881 18.078 76.064 1.00 116.37 186 PRO B O 1
ATOM 2591 N N . TRP B 1 187 ? 30.091 18.453 76.238 1.00 90.99 187 TRP B N 1
ATOM 2592 C CA . TRP B 1 187 ? 30.294 18.317 74.798 1.00 87.08 187 TRP B CA 1
ATOM 2593 C C . TRP B 1 187 ? 31.733 17.862 74.545 1.00 86.74 187 TRP B C 1
ATOM 2594 O O . TRP B 1 187 ? 32.298 17.113 75.348 1.00 97.07 187 TRP B O 1
ATOM 2605 N N . ALA B 1 188 ? 32.320 18.326 73.442 1.00 81.65 188 ALA B N 1
ATOM 2606 C CA . ALA B 1 188 ? 33.612 17.819 72.996 1.00 87.60 188 ALA B CA 1
ATOM 2607 C C . ALA B 1 188 ? 34.685 18.058 74.056 1.00 90.84 188 ALA B C 1
ATOM 2608 O O . ALA B 1 188 ? 34.591 18.979 74.877 1.00 79.02 188 ALA B O 1
ATOM 2610 N N . TYR B 1 189 ? 35.712 17.206 74.045 1.00 82.41 189 TYR B N 1
ATOM 2611 C CA . TYR B 1 189 ? 36.630 17.106 75.172 1.00 89.15 189 TYR B CA 1
ATOM 2612 C C . TYR B 1 189 ? 38.092 17.306 74.791 1.00 91.45 189 TYR B C 1
ATOM 2613 O O . TYR B 1 189 ? 38.963 17.190 75.660 1.00 116.77 189 TYR B O 1
ATOM 2622 N N . ASP B 1 190 ? 38.389 17.610 73.527 1.00 62.21 190 ASP B N 1
ATOM 2623 C CA . ASP B 1 190 ? 39.753 17.954 73.135 1.00 62.39 190 ASP B CA 1
ATOM 2624 C C . ASP B 1 190 ? 39.751 18.771 71.848 1.00 63.79 190 ASP B C 1
ATOM 2625 O O . ASP B 1 190 ? 40.429 18.423 70.876 1.00 63.30 190 ASP B O 1
ATOM 2630 N N . VAL B 1 191 ? 38.994 19.865 71.842 1.00 69.84 191 VAL B N 1
ATOM 2631 C CA . VAL B 1 191 ? 38.756 20.679 70.650 1.00 79.50 191 VAL B CA 1
ATOM 2632 C C . VAL B 1 191 ? 39.056 22.135 70.996 1.00 77.91 191 VAL B C 1
ATOM 2633 O O . VAL B 1 191 ? 39.310 22.432 72.171 1.00 74.32 191 VAL B O 1
ATOM 2637 N N . PRO B 1 192 ? 39.075 23.072 70.042 1.00 86.51 192 PRO B N 1
ATOM 2638 C CA . PRO B 1 192 ? 39.261 24.474 70.425 1.00 93.37 192 PRO B CA 1
ATOM 2639 C C . PRO B 1 192 ? 38.123 24.978 71.306 1.00 90.07 192 PRO B C 1
ATOM 2640 O O . PRO B 1 192 ? 36.984 24.512 71.225 1.00 83.52 192 PRO B O 1
ATOM 2644 N N . VAL B 1 193 ? 38.452 25.933 72.175 1.00 84.67 193 VAL B N 1
ATOM 2645 C CA . VAL B 1 193 ? 37.570 26.355 73.260 1.00 70.03 193 VAL B CA 1
ATOM 2646 C C . VAL B 1 193 ? 37.683 27.861 73.453 1.00 70.47 193 VAL B C 1
ATOM 2647 O O . VAL B 1 193 ? 38.790 28.403 73.559 1.00 82.33 193 VAL B O 1
ATOM 2651 N N . ALA B 1 194 ? 36.529 28.532 73.501 1.00 61.16 194 ALA B N 1
ATOM 2652 C CA . ALA B 1 194 ? 36.454 29.977 73.674 1.00 48.16 194 ALA B CA 1
ATOM 2653 C C . ALA B 1 194 ? 36.196 30.236 75.152 1.00 52.17 194 ALA B C 1
ATOM 2654 O O . ALA B 1 194 ? 35.070 30.479 75.598 1.00 60.12 194 ALA B O 1
ATOM 2656 N N . ALA B 1 195 ? 37.277 30.181 75.925 1.00 53.54 195 ALA B N 1
ATOM 2657 C CA . ALA B 1 195 ? 37.136 29.973 77.358 1.00 54.55 195 ALA B CA 1
ATOM 2658 C C . ALA B 1 195 ? 36.726 31.247 78.087 1.00 52.92 195 ALA B C 1
ATOM 2659 O O . ALA B 1 195 ? 35.777 31.222 78.872 1.00 53.63 195 ALA B O 1
ATOM 2661 N N . GLY B 1 196 ? 37.401 32.364 77.846 1.00 49.65 196 GLY B N 1
ATOM 2662 C CA . GLY B 1 196 ? 36.944 33.618 78.423 1.00 53.42 196 GLY B CA 1
ATOM 2663 C C . GLY B 1 196 ? 36.553 34.633 77.368 1.00 69.48 196 GLY B C 1
ATOM 2664 O O . GLY B 1 196 ? 35.404 35.080 77.288 1.00 83.10 196 GLY B O 1
ATOM 2665 N N . GLY B 1 197 ? 37.538 35.001 76.560 1.00 63.30 197 GLY B N 1
ATOM 2666 C CA . GLY B 1 197 ? 37.371 35.743 75.330 1.00 52.87 197 GLY B CA 1
ATOM 2667 C C . GLY B 1 197 ? 38.586 35.426 74.486 1.00 34.65 197 GLY B C 1
ATOM 2668 O O . GLY B 1 197 ? 39.089 36.273 73.740 1.00 49.16 197 GLY B O 1
ATOM 2669 N N . VAL B 1 198 ? 39.076 34.192 74.624 1.00 34.71 198 VAL B N 1
ATOM 2670 C CA . VAL B 1 198 ? 40.345 33.769 74.044 1.00 52.85 198 VAL B CA 1
ATOM 2671 C C . VAL B 1 198 ? 40.210 32.354 73.496 1.00 58.29 198 VAL B C 1
ATOM 2672 O O . VAL B 1 198 ? 39.447 31.533 74.013 1.00 56.15 198 VAL B O 1
ATOM 2676 N N . LEU B 1 199 ? 40.968 32.074 72.438 1.00 64.64 199 LEU B N 1
ATOM 2677 C CA . LEU B 1 199 ? 40.957 30.766 71.791 1.00 66.06 199 LEU B CA 1
ATOM 2678 C C . LEU B 1 199 ? 41.966 29.852 72.475 1.00 59.39 199 LEU B C 1
ATOM 2679 O O . LEU B 1 199 ? 43.179 30.053 72.354 1.00 55.43 199 LEU B O 1
ATOM 2684 N N . THR B 1 200 ? 41.464 28.852 73.198 1.00 62.31 200 THR B N 1
ATOM 2685 C CA . THR B 1 200 ? 42.306 27.819 73.791 1.00 62.32 200 THR B CA 1
ATOM 2686 C C . THR B 1 200 ? 42.355 26.634 72.834 1.00 69.44 200 THR B C 1
ATOM 2687 O O . THR B 1 200 ? 41.386 25.875 72.721 1.00 52.66 200 THR B O 1
ATOM 2691 N N . LEU B 1 201 ? 43.470 26.486 72.138 1.00 74.01 201 LEU B N 1
ATOM 2692 C CA . LEU B 1 201 ? 43.657 25.337 71.262 1.00 65.52 201 LEU B CA 1
ATOM 2693 C C . LEU B 1 201 ? 44.298 24.198 72.044 1.00 56.40 201 LEU B C 1
ATOM 2694 O O . LEU B 1 201 ? 45.251 24.435 72.796 1.00 53.33 201 LEU B O 1
ATOM 2699 N N . PRO B 1 202 ? 43.800 22.968 71.910 1.00 60.69 202 PRO B N 1
ATOM 2700 C CA . PRO B 1 202 ? 44.347 21.850 72.696 1.00 65.34 202 PRO B CA 1
ATOM 2701 C C . PRO B 1 202 ? 45.833 21.663 72.437 1.00 90.50 202 PRO B C 1
ATOM 2702 O O . PRO B 1 202 ? 46.256 21.353 71.321 1.00 106.01 202 PRO B O 1
ATOM 2706 N N . GLY B 1 203 ? 46.626 21.857 73.486 1.00 99.07 203 GLY B N 1
ATOM 2707 C CA . GLY B 1 203 ? 48.067 21.801 73.371 1.00 107.14 203 GLY B CA 1
ATOM 2708 C C . GLY B 1 203 ? 48.731 23.012 73.990 1.00 100.05 203 GLY B C 1
ATOM 2709 O O . GLY B 1 203 ? 49.830 22.909 74.542 1.00 114.28 203 GLY B O 1
ATOM 2710 N N . ASP B 1 204 ? 48.059 24.162 73.919 1.00 79.64 204 ASP B N 1
ATOM 2711 C CA . ASP B 1 204 ? 48.606 25.401 74.452 1.00 76.30 204 ASP B CA 1
ATOM 2712 C C . ASP B 1 204 ? 48.908 25.270 75.942 1.00 73.96 204 ASP B C 1
ATOM 2713 O O . ASP B 1 204 ? 48.393 24.391 76.638 1.00 53.64 204 ASP B O 1
ATOM 2718 N N . LEU B 1 205 ? 49.751 26.173 76.430 1.00 69.96 205 LEU B N 1
ATOM 2719 C CA . LEU B 1 205 ? 50.162 26.200 77.824 1.00 60.28 205 LEU B CA 1
ATOM 2720 C C . LEU B 1 205 ? 49.382 27.268 78.580 1.00 50.66 205 LEU B C 1
ATOM 2721 O O . LEU B 1 205 ? 49.050 28.323 78.036 1.00 61.46 205 LEU B O 1
ATOM 2726 N N . VAL B 1 206 ? 49.091 26.981 79.846 1.00 55.18 206 VAL B N 1
ATOM 2727 C CA . VAL B 1 206 ? 48.300 27.861 80.696 1.00 46.58 206 VAL B CA 1
ATOM 2728 C C . VAL B 1 206 ? 49.157 28.302 81.873 1.00 47.35 206 VAL B C 1
ATOM 2729 O O . VAL B 1 206 ? 49.771 27.468 82.546 1.00 71.96 206 VAL B O 1
ATOM 2733 N N . VAL B 1 207 ? 49.200 29.610 82.115 1.00 55.93 207 VAL B N 1
ATOM 2734 C CA . VAL B 1 207 ? 49.871 30.182 83.276 1.00 69.96 207 VAL B CA 1
ATOM 2735 C C . VAL B 1 207 ? 48.797 30.820 84.144 1.00 66.85 207 VAL B C 1
ATOM 2736 O O . VAL B 1 207 ? 48.202 31.834 83.763 1.00 65.24 207 VAL B O 1
ATOM 2740 N N . ALA B 1 208 ? 48.551 30.233 85.311 1.00 54.05 208 ALA B N 1
ATOM 2741 C CA . ALA B 1 208 ? 47.447 30.638 86.178 1.00 46.13 208 ALA B CA 1
ATOM 2742 C C . ALA B 1 208 ? 47.986 30.998 87.558 1.00 51.54 208 ALA B C 1
ATOM 2743 O O . ALA B 1 208 ? 48.252 30.113 88.378 1.00 62.11 208 ALA B O 1
ATOM 2745 N N . ASP B 1 209 ? 48.145 32.294 87.809 1.00 62.10 209 ASP B N 1
ATOM 2746 C CA . ASP B 1 209 ? 48.386 32.833 89.139 1.00 60.43 209 ASP B CA 1
ATOM 2747 C C . ASP B 1 209 ? 47.297 33.853 89.451 1.00 51.91 209 ASP B C 1
ATOM 2748 O O . ASP B 1 209 ? 46.476 34.188 88.594 1.00 44.22 209 ASP B O 1
ATOM 2753 N N . ASP B 1 210 ? 47.307 34.359 90.691 1.00 57.46 210 ASP B N 1
ATOM 2754 C CA . ASP B 1 210 ? 46.169 35.096 91.243 1.00 64.69 210 ASP B CA 1
ATOM 2755 C C . ASP B 1 210 ? 45.598 36.153 90.301 1.00 58.10 210 ASP B C 1
ATOM 2756 O O . ASP B 1 210 ? 44.442 36.555 90.471 1.00 57.63 210 ASP B O 1
ATOM 2761 N N . ASP B 1 211 ? 46.372 36.610 89.313 1.00 58.57 211 ASP B N 1
ATOM 2762 C CA . ASP B 1 211 ? 45.837 37.516 88.303 1.00 42.94 211 ASP B CA 1
ATOM 2763 C C . ASP B 1 211 ? 44.780 36.852 87.431 1.00 32.15 211 ASP B C 1
ATOM 2764 O O . ASP B 1 211 ? 43.978 37.552 86.803 1.00 36.55 211 ASP B O 1
ATOM 2769 N N . GLY B 1 212 ? 44.759 35.529 87.387 1.00 34.93 212 GLY B N 1
ATOM 2770 C CA . GLY B 1 212 ? 43.980 34.783 86.424 1.00 33.89 212 GLY B CA 1
ATOM 2771 C C . GLY B 1 212 ? 44.878 33.950 85.531 1.00 66.12 212 GLY B C 1
ATOM 2772 O O . GLY B 1 212 ? 46.101 33.937 85.665 1.00 87.57 212 GLY B O 1
ATOM 2773 N N . ALA B 1 213 ? 44.242 33.248 84.603 1.00 45.09 213 ALA B N 1
ATOM 2774 C CA . ALA B 1 213 ? 44.951 32.363 83.694 1.00 53.22 213 ALA B CA 1
ATOM 2775 C C . ALA B 1 213 ? 45.244 33.066 82.374 1.00 59.92 213 ALA B C 1
ATOM 2776 O O . ALA B 1 213 ? 44.520 33.972 81.954 1.00 79.62 213 ALA B O 1
ATOM 2778 N N . VAL B 1 214 ? 46.332 32.642 81.732 1.00 53.43 214 VAL B N 1
ATOM 2779 C CA . VAL B 1 214 ? 46.720 33.099 80.405 1.00 46.52 214 VAL B CA 1
ATOM 2780 C C . VAL B 1 214 ? 47.029 31.871 79.563 1.00 58.30 214 VAL B C 1
ATOM 2781 O O . VAL B 1 214 ? 47.550 30.870 80.062 1.00 73.10 214 VAL B O 1
ATOM 2785 N N . VAL B 1 215 ? 46.693 31.945 78.280 1.00 57.15 215 VAL B N 1
ATOM 2786 C CA . VAL B 1 215 ? 46.913 30.850 77.342 1.00 57.09 215 VAL B CA 1
ATOM 2787 C C . VAL B 1 215 ? 48.186 31.148 76.560 1.00 51.67 215 VAL B C 1
ATOM 2788 O O . VAL B 1 215 ? 48.247 32.118 75.796 1.00 42.51 215 VAL B O 1
ATOM 2792 N N . VAL B 1 216 ? 49.205 30.313 76.746 1.00 69.24 216 VAL B N 1
ATOM 2793 C CA . VAL B 1 216 ? 50.464 30.424 76.015 1.00 67.04 216 VAL B CA 1
ATOM 2794 C C . VAL B 1 216 ? 50.493 29.309 74.973 1.00 69.08 216 VAL B C 1
ATOM 2795 O O . VAL B 1 216 ? 50.564 28.127 75.349 1.00 70.91 216 VAL B O 1
ATOM 2799 N N . PRO B 1 217 ? 50.437 29.620 73.680 1.00 67.03 217 PRO B N 1
ATOM 2800 C CA . PRO B 1 217 ? 50.489 28.557 72.673 1.00 62.69 217 PRO B CA 1
ATOM 2801 C C . PRO B 1 217 ? 51.883 27.958 72.577 1.00 62.33 217 PRO B C 1
ATOM 2802 O O . PRO B 1 217 ? 52.888 28.658 72.717 1.00 62.81 217 PRO B O 1
ATOM 2806 N N . VAL B 1 218 ? 51.931 26.644 72.340 1.00 70.82 218 VAL B N 1
ATOM 2807 C CA . VAL B 1 218 ? 53.208 25.950 72.172 1.00 71.99 218 VAL B CA 1
ATOM 2808 C C . VAL B 1 218 ? 54.029 26.577 71.059 1.00 77.36 218 VAL B C 1
ATOM 2809 O O . VAL B 1 218 ? 55.265 26.515 71.076 1.00 78.32 218 VAL B O 1
ATOM 2813 N N . SER B 1 219 ? 53.363 27.184 70.076 1.00 90.36 219 SER B N 1
ATOM 2814 C CA . SER B 1 219 ? 54.071 27.828 68.977 1.00 103.86 219 SER B CA 1
ATOM 2815 C C . SER B 1 219 ? 54.965 28.951 69.488 1.00 102.09 219 SER B C 1
ATOM 2816 O O . SER B 1 219 ? 56.186 28.932 69.295 1.00 103.69 219 SER B O 1
ATOM 2819 N N . LYS B 1 220 ? 54.373 29.933 70.165 1.00 93.47 220 LYS B N 1
ATOM 2820 C CA . LYS B 1 220 ? 55.090 31.118 70.632 1.00 81.98 220 LYS B CA 1
ATOM 2821 C C . LYS B 1 220 ? 55.343 31.080 72.134 1.00 74.05 220 LYS B C 1
ATOM 2822 O O . LYS B 1 220 ? 55.178 32.089 72.823 1.00 62.93 220 LYS B O 1
ATOM 2828 N N . ALA B 1 221 ? 55.748 29.928 72.668 1.00 90.52 221 ALA B N 1
ATOM 2829 C CA . ALA B 1 221 ? 55.980 29.774 74.100 1.00 97.47 221 ALA B CA 1
ATOM 2830 C C . ALA B 1 221 ? 57.378 30.205 74.523 1.00 92.84 221 ALA B C 1
ATOM 2831 O O . ALA B 1 221 ? 57.534 30.867 75.554 1.00 87.00 221 ALA B O 1
ATOM 2833 N N . GLN B 1 222 ? 58.400 29.847 73.743 1.00 101.87 222 GLN B N 1
ATOM 2834 C CA . GLN B 1 222 ? 59.775 30.134 74.145 1.00 90.14 222 GLN B CA 1
ATOM 2835 C C . GLN B 1 222 ? 60.079 31.626 74.094 1.00 86.10 222 GLN B C 1
ATOM 2836 O O . GLN B 1 222 ? 60.858 32.133 74.911 1.00 77.97 222 GLN B O 1
ATOM 2842 N N . GLU B 1 223 ? 59.473 32.348 73.147 1.00 95.59 223 GLU B N 1
ATOM 2843 C CA . GLU B 1 223 ? 59.769 33.768 72.982 1.00 100.03 223 GLU B CA 1
ATOM 2844 C C . GLU B 1 223 ? 59.424 34.581 74.223 1.00 99.43 223 GLU B C 1
ATOM 2845 O O . GLU B 1 223 ? 59.900 35.714 74.361 1.00 104.58 223 GLU B O 1
ATOM 2851 N N . ILE B 1 224 ? 58.616 34.032 75.127 1.00 95.11 224 ILE B N 1
ATOM 2852 C CA . ILE B 1 224 ? 58.264 34.727 76.361 1.00 91.16 224 ILE B CA 1
ATOM 2853 C C . ILE B 1 224 ? 59.291 34.471 77.455 1.00 92.53 224 ILE B C 1
ATOM 2854 O O . ILE B 1 224 ? 59.694 35.399 78.161 1.00 96.64 224 ILE B O 1
ATOM 2859 N N . VAL B 1 225 ? 59.718 33.213 77.613 1.00 93.87 225 VAL B N 1
ATOM 2860 C CA . VAL B 1 225 ? 60.710 32.880 78.632 1.00 85.52 225 VAL B CA 1
ATOM 2861 C C . VAL B 1 225 ? 62.011 33.627 78.372 1.00 81.97 225 VAL B C 1
ATOM 2862 O O . VAL B 1 225 ? 62.687 34.074 79.307 1.00 82.99 225 VAL B O 1
ATOM 2866 N N . ASP B 1 226 ? 62.382 33.776 77.100 1.00 80.57 226 ASP B N 1
ATOM 2867 C CA . ASP B 1 226 ? 63.550 34.562 76.720 1.00 82.43 226 ASP B CA 1
ATOM 2868 C C . ASP B 1 226 ? 63.272 36.056 76.688 1.00 87.76 226 ASP B C 1
ATOM 2869 O O . ASP B 1 226 ? 64.143 36.823 76.263 1.00 89.62 226 ASP B O 1
ATOM 2874 N N . SER B 1 227 ? 62.077 36.480 77.103 1.00 93.82 227 SER B N 1
ATOM 2875 C CA . SER B 1 227 ? 61.777 37.886 77.317 1.00 90.15 227 SER B CA 1
ATOM 2876 C C . SER B 1 227 ? 61.338 38.196 78.738 1.00 78.12 227 SER B C 1
ATOM 2877 O O . SER B 1 227 ? 61.432 39.356 79.154 1.00 77.85 227 SER B O 1
ATOM 2880 N N . ALA B 1 228 ? 60.856 37.200 79.486 1.00 77.83 228 ALA B N 1
ATOM 2881 C CA . ALA B 1 228 ? 60.600 37.399 80.907 1.00 77.59 228 ALA B CA 1
ATOM 2882 C C . ALA B 1 228 ? 61.906 37.469 81.686 1.00 78.92 228 ALA B C 1
ATOM 2883 O O . ALA B 1 228 ? 62.035 38.261 82.628 1.00 84.81 228 ALA B O 1
ATOM 2885 N N . PHE B 1 229 ? 62.887 36.648 81.301 1.00 79.93 229 PHE B N 1
ATOM 2886 C CA . PHE B 1 229 ? 64.222 36.752 81.878 1.00 89.15 229 PHE B CA 1
ATOM 2887 C C . PHE B 1 229 ? 64.774 38.160 81.676 1.00 82.58 229 PHE B C 1
ATOM 2888 O O . PHE B 1 229 ? 65.300 38.774 82.613 1.00 82.55 229 PHE B O 1
ATOM 2896 N N . ASP B 1 230 ? 64.636 38.698 80.460 1.00 81.38 230 ASP B N 1
ATOM 2897 C CA . ASP B 1 230 ? 65.038 40.079 80.208 1.00 92.37 230 ASP B CA 1
ATOM 2898 C C . ASP B 1 230 ? 64.259 41.046 81.092 1.00 98.59 230 ASP B C 1
ATOM 2899 O O . ASP B 1 230 ? 64.830 41.984 81.663 1.00 108.71 230 ASP B O 1
ATOM 2904 N N . HIS B 1 231 ? 62.950 40.824 81.227 1.00 93.68 231 HIS B N 1
ATOM 2905 C CA . HIS B 1 231 ? 62.129 41.691 82.065 1.00 98.80 231 HIS B CA 1
ATOM 2906 C C . HIS B 1 231 ? 62.548 41.608 83.529 1.00 105.59 231 HIS B C 1
ATOM 2907 O O . HIS B 1 231 ? 62.860 42.626 84.158 1.00 115.36 231 HIS B O 1
ATOM 2914 N N . GLU B 1 232 ? 62.556 40.393 84.088 1.00 100.95 232 GLU B N 1
ATOM 2915 C CA . GLU B 1 232 ? 62.833 40.212 85.512 1.00 92.36 232 GLU B CA 1
ATOM 2916 C C . GLU B 1 232 ? 64.174 40.813 85.913 1.00 86.22 232 GLU B C 1
ATOM 2917 O O . GLU B 1 232 ? 64.279 41.464 86.960 1.00 84.35 232 GLU B O 1
ATOM 2923 N N . GLN B 1 233 ? 65.208 40.601 85.093 1.00 87.26 233 GLN B N 1
ATOM 2924 C CA . GLN B 1 233 ? 66.529 41.147 85.394 1.00 94.00 233 GLN B CA 1
ATOM 2925 C C . GLN B 1 233 ? 66.472 42.656 85.591 1.00 103.47 233 GLN B C 1
ATOM 2926 O O . GLN B 1 233 ? 66.993 43.187 86.578 1.00 111.39 233 GLN B O 1
ATOM 2932 N N . TRP B 1 234 ? 65.835 43.361 84.663 1.00 107.59 234 TRP B N 1
ATOM 2933 C CA . TRP B 1 234 ? 65.795 44.813 84.696 1.00 113.91 234 TRP B CA 1
ATOM 2934 C C . TRP B 1 234 ? 64.596 45.336 85.473 1.00 115.49 234 TRP B C 1
ATOM 2935 O O . TRP B 1 234 ? 64.409 46.555 85.563 1.00 119.78 234 TRP B O 1
ATOM 2946 N N . GLU B 1 235 ? 63.781 44.436 86.026 1.00 114.50 235 GLU B N 1
ATOM 2947 C CA . GLU B 1 235 ? 62.874 44.739 87.125 1.00 109.98 235 GLU B CA 1
ATOM 2948 C C . GLU B 1 235 ? 63.575 44.574 88.469 1.00 101.28 235 GLU B C 1
ATOM 2949 O O . GLU B 1 235 ? 63.458 45.436 89.344 1.00 99.97 235 GLU B O 1
ATOM 2955 N N . GLU B 1 236 ? 64.305 43.466 88.633 1.00 94.51 236 GLU B N 1
ATOM 2956 C CA . GLU B 1 236 ? 65.068 43.228 89.855 1.00 85.47 236 GLU B CA 1
ATOM 2957 C C . GLU B 1 236 ? 66.060 44.355 90.107 1.00 91.82 236 GLU B C 1
ATOM 2958 O O . GLU B 1 236 ? 66.157 44.879 91.223 1.00 85.90 236 GLU B O 1
ATOM 2964 N N . PHE B 1 237 ? 66.818 44.735 89.075 1.00 91.50 237 PHE B N 1
ATOM 2965 C CA . PHE B 1 237 ? 67.763 45.837 89.214 1.00 87.84 237 PHE B CA 1
ATOM 2966 C C . PHE B 1 237 ? 67.038 47.154 89.457 1.00 88.47 237 PHE B C 1
ATOM 2967 O O . PHE B 1 237 ? 67.483 47.968 90.274 1.00 87.43 237 PHE B O 1
ATOM 2975 N N . SER B 1 238 ? 65.918 47.381 88.765 1.00 95.54 238 SER B N 1
ATOM 2976 C CA . SER B 1 238 ? 65.104 48.559 89.040 1.00 84.17 238 SER B CA 1
ATOM 2977 C C . SER B 1 238 ? 64.467 48.503 90.422 1.00 83.82 238 SER B C 1
ATOM 2978 O O . SER B 1 238 ? 64.139 49.553 90.982 1.00 83.81 238 SER B O 1
ATOM 2981 N N . ARG B 1 239 ? 64.286 47.305 90.978 1.00 83.68 239 ARG B N 1
ATOM 2982 C CA . ARG B 1 239 ? 63.740 47.161 92.323 1.00 83.61 239 ARG B CA 1
ATOM 2983 C C . ARG B 1 239 ? 64.794 47.443 93.388 1.00 88.12 239 ARG B C 1
ATOM 2984 O O . ARG B 1 239 ? 64.485 48.027 94.434 1.00 85.40 239 ARG B O 1
ATOM 2992 N N . MET B 1 240 ? 66.039 47.029 93.136 1.00 86.57 240 MET B N 1
ATOM 2993 C CA . MET B 1 240 ? 67.126 47.305 94.070 1.00 92.65 240 MET B CA 1
ATOM 2994 C C . MET B 1 240 ? 67.325 48.802 94.264 1.00 99.49 240 MET B C 1
ATOM 2995 O O . MET B 1 240 ? 67.547 49.269 95.389 1.00 104.35 240 MET B O 1
ATOM 3000 N N . ARG B 1 241 ? 67.251 49.572 93.176 1.00 98.49 241 ARG B N 1
ATOM 3001 C CA . ARG B 1 241 ? 67.603 50.987 93.248 1.00 89.08 241 ARG B CA 1
ATOM 3002 C C . ARG B 1 241 ? 66.543 51.795 93.989 1.00 88.13 241 ARG B C 1
ATOM 3003 O O . ARG B 1 241 ? 66.879 52.658 94.810 1.00 89.06 241 ARG B O 1
ATOM 3011 N N . ILE B 1 242 ? 65.260 51.534 93.716 1.00 94.17 242 ILE B N 1
ATOM 3012 C CA . ILE B 1 242 ? 64.200 52.313 94.353 1.00 95.03 242 ILE B CA 1
ATOM 3013 C C . ILE B 1 242 ? 64.273 52.200 95.871 1.00 102.41 242 ILE B C 1
ATOM 3014 O O . ILE B 1 242 ? 63.929 53.148 96.587 1.00 106.59 242 ILE B O 1
ATOM 3019 N N . ASP B 1 243 ? 64.743 51.065 96.386 1.00 99.86 243 ASP B N 1
ATOM 3020 C CA . ASP B 1 243 ? 64.948 50.913 97.822 1.00 95.00 243 ASP B CA 1
ATOM 3021 C C . ASP B 1 243 ? 65.919 51.970 98.338 1.00 89.34 243 ASP B C 1
ATOM 3022 O O . ASP B 1 243 ? 65.518 52.882 99.069 1.00 89.38 243 ASP B O 1
ATOM 3027 N N . GLN B 1 244 ? 67.189 51.867 97.957 1.00 90.71 244 GLN B N 1
ATOM 3028 C CA . GLN B 1 244 ? 68.172 52.883 98.323 1.00 96.42 244 GLN B CA 1
ATOM 3029 C C . GLN B 1 244 ? 68.257 53.965 97.252 1.00 95.73 244 GLN B C 1
ATOM 3030 O O . GLN B 1 244 ? 67.967 55.133 97.511 1.00 96.58 244 GLN B O 1
ATOM 3036 N N . PRO C 1 31 ? 2.952 33.889 110.395 1.00 103.68 31 PRO C N 1
ATOM 3037 C CA . PRO C 1 31 ? 2.583 33.216 111.644 1.00 109.51 31 PRO C CA 1
ATOM 3038 C C . PRO C 1 31 ? 2.650 31.694 111.537 1.00 104.04 31 PRO C C 1
ATOM 3039 O O . PRO C 1 31 ? 1.792 31.000 112.083 1.00 108.08 31 PRO C O 1
ATOM 3043 N N . TRP C 1 32 ? 3.666 31.190 110.844 1.00 95.42 32 TRP C N 1
ATOM 3044 C CA . TRP C 1 32 ? 3.857 29.755 110.676 1.00 99.04 32 TRP C CA 1
ATOM 3045 C C . TRP C 1 32 ? 4.286 29.132 112.006 1.00 106.85 32 TRP C C 1
ATOM 3046 O O . TRP C 1 32 ? 4.340 29.790 113.050 1.00 119.97 32 TRP C O 1
ATOM 3057 N N . GLU C 1 33 ? 4.603 27.837 111.975 1.00 100.06 33 GLU C N 1
ATOM 3058 C CA . GLU C 1 33 ? 4.983 27.103 113.173 1.00 117.80 33 GLU C CA 1
ATOM 3059 C C . GLU C 1 33 ? 6.209 26.243 112.899 1.00 106.56 33 GLU C C 1
ATOM 3060 O O . GLU C 1 33 ? 6.385 25.715 111.798 1.00 95.77 33 GLU C O 1
ATOM 3066 N N . ARG C 1 34 ? 7.044 26.103 113.927 1.00 113.40 34 ARG C N 1
ATOM 3067 C CA . ARG C 1 34 ? 8.335 25.446 113.787 1.00 114.01 34 ARG C CA 1
ATOM 3068 C C . ARG C 1 34 ? 8.162 23.979 113.388 1.00 111.07 34 ARG C C 1
ATOM 3069 O O . ARG C 1 34 ? 7.133 23.361 113.681 1.00 113.23 34 ARG C O 1
ATOM 3077 N N . PRO C 1 35 ? 9.161 23.394 112.712 1.00 106.12 35 PRO C N 1
ATOM 3078 C CA . PRO C 1 35 ? 9.009 22.021 112.215 1.00 95.59 35 PRO C CA 1
ATOM 3079 C C . PRO C 1 35 ? 9.596 20.970 113.144 1.00 103.59 35 PRO C C 1
ATOM 3080 O O . PRO C 1 35 ? 10.042 21.282 114.254 1.00 108.68 35 PRO C O 1
ATOM 3084 N N . ASP C 1 36 ? 9.598 19.717 112.689 1.00 105.91 36 ASP C N 1
ATOM 3085 C CA . ASP C 1 36 ? 10.208 18.622 113.432 1.00 123.24 36 ASP C CA 1
ATOM 3086 C C . ASP C 1 36 ? 11.700 18.876 113.603 1.00 121.47 36 ASP C C 1
ATOM 3087 O O . ASP C 1 36 ? 12.478 18.682 112.663 1.00 105.72 36 ASP C O 1
ATOM 3092 N N . GLY C 1 37 ? 12.102 19.309 114.801 1.00 135.58 37 GLY C N 1
ATOM 3093 C CA . GLY C 1 37 ? 13.484 19.703 115.022 1.00 134.51 37 GLY C CA 1
ATOM 3094 C C . GLY C 1 37 ? 14.487 18.603 114.739 1.00 127.41 37 GLY C C 1
ATOM 3095 O O . GLY C 1 37 ? 15.635 18.883 114.383 1.00 122.71 37 GLY C O 1
ATOM 3096 N N . GLU C 1 38 ? 14.078 17.345 114.888 1.00 126.75 38 GLU C N 1
ATOM 3097 C CA . GLU C 1 38 ? 14.963 16.228 114.589 1.00 114.26 38 GLU C CA 1
ATOM 3098 C C . GLU C 1 38 ? 15.034 15.910 113.101 1.00 104.56 38 GLU C C 1
ATOM 3099 O O . GLU C 1 38 ? 15.806 15.029 112.709 1.00 112.52 38 GLU C O 1
ATOM 3105 N N . LEU C 1 39 ? 14.251 16.596 112.268 1.00 94.70 39 LEU C N 1
ATOM 3106 C CA . LEU C 1 39 ? 14.447 16.538 110.826 1.00 94.45 39 LEU C CA 1
ATOM 3107 C C . LEU C 1 39 ? 15.475 17.561 110.363 1.00 84.62 39 LEU C C 1
ATOM 3108 O O . LEU C 1 39 ? 16.216 17.298 109.408 1.00 79.81 39 LEU C O 1
ATOM 3113 N N . VAL C 1 40 ? 15.537 18.717 111.028 1.00 85.26 40 VAL C N 1
ATOM 3114 C CA . VAL C 1 40 ? 16.574 19.702 110.730 1.00 83.42 40 VAL C CA 1
ATOM 3115 C C . VAL C 1 40 ? 17.953 19.113 110.998 1.00 104.54 40 VAL C C 1
ATOM 3116 O O . VAL C 1 40 ? 18.851 19.173 110.150 1.00 103.95 40 VAL C O 1
ATOM 3120 N N . ARG C 1 41 ? 18.139 18.535 112.188 1.00 114.89 41 ARG C N 1
ATOM 3121 C CA . ARG C 1 41 ? 19.413 17.907 112.520 1.00 113.26 41 ARG C CA 1
ATOM 3122 C C . ARG C 1 41 ? 19.716 16.737 111.596 1.00 100.19 41 ARG C C 1
ATOM 3123 O O . ARG C 1 41 ? 20.885 16.476 111.286 1.00 96.34 41 ARG C O 1
ATOM 3131 N N . SER C 1 42 ? 18.682 16.025 111.143 1.00 85.96 42 SER C N 1
ATOM 3132 C CA . SER C 1 42 ? 18.879 14.973 110.154 1.00 89.12 42 SER C CA 1
ATOM 3133 C C . SER C 1 42 ? 19.206 15.536 108.777 1.00 89.60 42 SER C C 1
ATOM 3134 O O . SER C 1 42 ? 19.741 14.807 107.934 1.00 78.61 42 SER C O 1
ATOM 3137 N N . LEU C 1 43 ? 18.900 16.810 108.531 1.00 92.41 43 LEU C N 1
ATOM 3138 C CA . LEU C 1 43 ? 19.165 17.429 107.239 1.00 87.03 43 LEU C CA 1
ATOM 3139 C C . LEU C 1 43 ? 20.524 18.109 107.173 1.00 91.19 43 LEU C C 1
ATOM 3140 O O . LEU C 1 43 ? 21.118 18.180 106.091 1.00 93.03 43 LEU C O 1
ATOM 3145 N N . ASN C 1 44 ? 21.034 18.610 108.302 1.00 91.59 44 ASN C N 1
ATOM 3146 C CA . ASN C 1 44 ? 22.344 19.252 108.306 1.00 82.91 44 ASN C CA 1
ATOM 3147 C C . ASN C 1 44 ? 23.469 18.285 107.958 1.00 86.71 44 ASN C C 1
ATOM 3148 O O . ASN C 1 44 ? 24.600 18.732 107.735 1.00 88.93 44 ASN C O 1
ATOM 3153 N N . ARG C 1 45 ? 23.190 16.981 107.919 1.00 84.56 45 ARG C N 1
ATOM 3154 C CA . ARG C 1 45 ? 24.127 16.005 107.383 1.00 95.62 45 ARG C CA 1
ATOM 3155 C C . ARG C 1 45 ? 24.181 16.025 105.863 1.00 89.32 45 ARG C C 1
ATOM 3156 O O . ARG C 1 45 ? 25.087 15.419 105.283 1.00 78.66 45 ARG C O 1
ATOM 3164 N N . VAL C 1 46 ? 23.244 16.706 105.213 1.00 100.47 46 VAL C N 1
ATOM 3165 C CA . VAL C 1 46 ? 23.135 16.734 103.759 1.00 100.83 46 VAL C CA 1
ATOM 3166 C C . VAL C 1 46 ? 23.708 18.047 103.247 1.00 100.85 46 VAL C C 1
ATOM 3167 O O . VAL C 1 46 ? 23.556 19.096 103.886 1.00 87.53 46 VAL C O 1
ATOM 3171 N N . SER C 1 47 ? 24.376 17.990 102.097 1.00 104.59 47 SER C N 1
ATOM 3172 C CA . SER C 1 47 ? 24.869 19.194 101.447 1.00 105.18 47 SER C CA 1
ATOM 3173 C C . SER C 1 47 ? 23.710 19.964 100.814 1.00 98.04 47 SER C C 1
ATOM 3174 O O . SER C 1 47 ? 22.559 19.520 100.814 1.00 104.66 47 SER C O 1
ATOM 3177 N N . SER C 1 48 ? 24.021 21.146 100.278 1.00 75.99 48 SER C N 1
ATOM 3178 C CA . SER C 1 48 ? 23.039 21.852 99.468 1.00 78.95 48 SER C CA 1
ATOM 3179 C C . SER C 1 48 ? 23.026 21.356 98.033 1.00 76.52 48 SER C C 1
ATOM 3180 O O . SER C 1 48 ? 22.022 21.534 97.339 1.00 77.68 48 SER C O 1
ATOM 3183 N N . ALA C 1 49 ? 24.116 20.740 97.575 1.00 68.72 49 ALA C N 1
ATOM 3184 C CA . ALA C 1 49 ? 24.143 20.188 96.226 1.00 75.89 49 ALA C CA 1
ATOM 3185 C C . ALA C 1 49 ? 23.157 19.036 96.092 1.00 74.35 49 ALA C C 1
ATOM 3186 O O . ALA C 1 49 ? 22.290 19.037 95.210 1.00 82.96 49 ALA C O 1
ATOM 3188 N N . THR C 1 50 ? 23.273 18.044 96.976 1.00 58.74 50 THR C N 1
ATOM 3189 C CA . THR C 1 50 ? 22.384 16.889 96.932 1.00 64.79 50 THR C CA 1
ATOM 3190 C C . THR C 1 50 ? 20.929 17.304 97.109 1.00 77.99 50 THR C C 1
ATOM 3191 O O . THR C 1 50 ? 20.058 16.890 96.336 1.00 77.01 50 THR C O 1
ATOM 3195 N N . ALA C 1 51 ? 20.646 18.122 98.126 1.00 79.40 51 ALA C N 1
ATOM 3196 C CA . ALA C 1 51 ? 19.281 18.591 98.350 1.00 70.64 51 ALA C CA 1
ATOM 3197 C C . ALA C 1 51 ? 18.728 19.274 97.108 1.00 82.58 51 ALA C C 1
ATOM 3198 O O . ALA C 1 51 ? 17.621 18.963 96.654 1.00 95.21 51 ALA C O 1
ATOM 3200 N N . CYS C 1 52 ? 19.498 20.201 96.534 1.00 78.28 52 CYS C N 1
ATOM 3201 C CA . CYS C 1 52 ? 19.097 20.824 95.278 1.00 69.79 52 CYS C CA 1
ATOM 3202 C C . CYS C 1 52 ? 18.932 19.791 94.172 1.00 71.85 52 CYS C C 1
ATOM 3203 O O . CYS C 1 52 ? 18.072 19.947 93.298 1.00 61.01 52 CYS C O 1
ATOM 3206 N N . ALA C 1 53 ? 19.742 18.730 94.195 1.00 78.30 53 ALA C N 1
ATOM 3207 C CA . ALA C 1 53 ? 19.643 17.702 93.165 1.00 71.57 53 ALA C CA 1
ATOM 3208 C C . ALA C 1 53 ? 18.388 16.855 93.345 1.00 61.88 53 ALA C C 1
ATOM 3209 O O . ALA C 1 53 ? 17.703 16.538 92.365 1.00 65.77 53 ALA C O 1
ATOM 3211 N N . LYS C 1 54 ? 18.071 16.477 94.586 1.00 61.17 54 LYS C N 1
ATOM 3212 C CA . LYS C 1 54 ? 16.853 15.711 94.833 1.00 84.00 54 LYS C CA 1
ATOM 3213 C C . LYS C 1 54 ? 15.614 16.537 94.513 1.00 84.87 54 LYS C C 1
ATOM 3214 O O . LYS C 1 54 ? 14.691 16.058 93.848 1.00 86.08 54 LYS C O 1
ATOM 3220 N N . LEU C 1 55 ? 15.578 17.787 94.985 1.00 73.40 55 LEU C N 1
ATOM 3221 C CA . LEU C 1 55 ? 14.459 18.671 94.670 1.00 69.23 55 LEU C CA 1
ATOM 3222 C C . LEU C 1 55 ? 14.274 18.812 93.165 1.00 74.73 55 LEU C C 1
ATOM 3223 O O . LEU C 1 55 ? 13.141 18.882 92.675 1.00 74.12 55 LEU C O 1
ATOM 3228 N N . HIS C 1 56 ? 15.379 18.864 92.418 1.00 85.91 56 HIS C N 1
ATOM 3229 C CA . HIS C 1 56 ? 15.298 18.824 90.962 1.00 86.85 56 HIS C CA 1
ATOM 3230 C C . HIS C 1 56 ? 14.594 17.558 90.492 1.00 85.77 56 HIS C C 1
ATOM 3231 O O . HIS C 1 56 ? 13.732 17.603 89.607 1.00 89.43 56 HIS C O 1
ATOM 3238 N N . GLU C 1 57 ? 14.949 16.415 91.081 1.00 79.79 57 GLU C N 1
ATOM 3239 C CA . GLU C 1 57 ? 14.356 15.147 90.681 1.00 81.11 57 GLU C CA 1
ATOM 3240 C C . GLU C 1 57 ? 12.907 15.015 91.131 1.00 80.09 57 GLU C C 1
ATOM 3241 O O . GLU C 1 57 ? 12.169 14.200 90.568 1.00 81.70 57 GLU C O 1
ATOM 3247 N N . LEU C 1 58 ? 12.484 15.789 92.127 1.00 72.11 58 LEU C N 1
ATOM 3248 C CA . LEU C 1 58 ? 11.110 15.754 92.607 1.00 73.53 58 LEU C CA 1
ATOM 3249 C C . LEU C 1 58 ? 10.191 16.703 91.849 1.00 77.89 58 LEU C C 1
ATOM 3250 O O . LEU C 1 58 ? 9.013 16.814 92.203 1.00 85.72 58 LEU C O 1
ATOM 3255 N N . GLY C 1 59 ? 10.691 17.378 90.821 1.00 70.62 59 GLY C N 1
ATOM 3256 C CA . GLY C 1 59 ? 9.911 18.350 90.089 1.00 79.33 59 GLY C CA 1
ATOM 3257 C C . GLY C 1 59 ? 10.081 19.786 90.539 1.00 88.13 59 GLY C C 1
ATOM 3258 O O . GLY C 1 59 ? 9.198 20.605 90.265 1.00 80.29 59 GLY C O 1
ATOM 3259 N N . ILE C 1 60 ? 11.176 20.111 91.227 1.00 94.84 60 ILE C N 1
ATOM 3260 C CA . ILE C 1 60 ? 11.421 21.466 91.702 1.00 82.07 60 ILE C CA 1
ATOM 3261 C C . ILE C 1 60 ? 12.835 21.889 91.333 1.00 70.06 60 ILE C C 1
ATOM 3262 O O . ILE C 1 60 ? 13.785 21.658 92.090 1.00 69.55 60 ILE C O 1
ATOM 3267 N N . ARG C 1 61 ? 12.991 22.513 90.167 1.00 68.10 61 ARG C N 1
ATOM 3268 C CA . ARG C 1 61 ? 14.315 22.941 89.731 1.00 62.70 61 ARG C CA 1
ATOM 3269 C C . ARG C 1 61 ? 14.736 24.257 90.361 1.00 65.95 61 ARG C C 1
ATOM 3270 O O . ARG C 1 61 ? 15.935 24.543 90.417 1.00 56.93 61 ARG C O 1
ATOM 3278 N N . ARG C 1 62 ? 13.785 25.062 90.830 1.00 78.37 62 ARG C N 1
ATOM 3279 C CA . ARG C 1 62 ? 14.101 26.329 91.486 1.00 85.24 62 ARG C CA 1
ATOM 3280 C C . ARG C 1 62 ? 14.366 26.046 92.956 1.00 83.78 62 ARG C C 1
ATOM 3281 O O . ARG C 1 62 ? 13.453 25.995 93.779 1.00 78.02 62 ARG C O 1
ATOM 3289 N N . SER C 1 63 ? 15.636 25.843 93.281 1.00 81.84 63 SER C N 1
ATOM 3290 C CA . SER C 1 63 ? 16.008 25.534 94.654 1.00 69.70 63 SER C CA 1
ATOM 3291 C C . SER C 1 63 ? 17.361 26.100 95.062 1.00 72.54 63 SER C C 1
ATOM 3292 O O . SER C 1 63 ? 17.798 25.823 96.180 1.00 55.57 63 SER C O 1
ATOM 3295 N N . TYR C 1 64 ? 18.043 26.866 94.216 1.00 76.49 64 TYR C N 1
ATOM 3296 C CA . TYR C 1 64 ? 19.319 27.481 94.566 1.00 69.22 64 TYR C CA 1
ATOM 3297 C C . TYR C 1 64 ? 19.180 28.992 94.474 1.00 67.46 64 TYR C C 1
ATOM 3298 O O . TYR C 1 64 ? 18.927 29.530 93.391 1.00 84.72 64 TYR C O 1
ATOM 3307 N N . LEU C 1 65 ? 19.353 29.672 95.605 1.00 48.28 65 LEU C N 1
ATOM 3308 C CA . LEU C 1 65 ? 19.318 31.132 95.643 1.00 49.98 65 LEU C CA 1
ATOM 3309 C C . LEU C 1 65 ? 20.566 31.666 94.958 1.00 48.56 65 LEU C C 1
ATOM 3310 O O . LEU C 1 65 ? 21.640 31.737 95.560 1.00 56.01 65 LEU C O 1
ATOM 3315 N N . SER C 1 66 ? 20.429 32.043 93.692 1.00 40.46 66 SER C N 1
ATOM 3316 C CA . SER C 1 66 ? 21.551 32.596 92.946 1.00 43.61 66 SER C CA 1
ATOM 3317 C C . SER C 1 66 ? 21.862 33.998 93.452 1.00 53.48 66 SER C C 1
ATOM 3318 O O . SER C 1 66 ? 20.990 34.873 93.452 1.00 57.68 66 SER C O 1
ATOM 3321 N N . GLY C 1 67 ? 23.101 34.212 93.884 1.00 47.96 67 GLY C N 1
ATOM 3322 C CA . GLY C 1 67 ? 23.513 35.503 94.380 1.00 35.19 67 GLY C CA 1
ATOM 3323 C C . GLY C 1 67 ? 24.270 35.433 95.690 1.00 35.62 67 GLY C C 1
ATOM 3324 O O . GLY C 1 67 ? 25.470 35.715 95.752 1.00 55.57 67 GLY C O 1
ATOM 3325 N N . PRO C 1 68 ? 23.578 35.065 96.769 1.00 39.07 68 PRO C N 1
ATOM 3326 C CA . PRO C 1 68 ? 24.216 35.047 98.095 1.00 31.79 68 PRO C CA 1
ATOM 3327 C C . PRO C 1 68 ? 25.430 34.132 98.140 1.00 46.08 68 PRO C C 1
ATOM 3328 O O . PRO C 1 68 ? 25.346 32.938 97.843 1.00 56.12 68 PRO C O 1
ATOM 3332 N N . THR C 1 69 ? 26.566 34.708 98.518 1.00 43.69 69 THR C N 1
ATOM 3333 C CA . THR C 1 69 ? 27.802 33.978 98.746 1.00 41.57 69 THR C CA 1
ATOM 3334 C C . THR C 1 69 ? 28.180 34.057 100.219 1.00 62.91 69 THR C C 1
ATOM 3335 O O . THR C 1 69 ? 27.722 34.935 100.955 1.00 80.14 69 THR C O 1
ATOM 3339 N N . ALA C 1 70 ? 29.025 33.123 100.644 1.00 57.28 70 ALA C N 1
ATOM 3340 C CA . ALA C 1 70 ? 29.431 33.075 102.041 1.00 52.77 70 ALA C CA 1
ATOM 3341 C C . ALA C 1 70 ? 30.296 34.283 102.396 1.00 45.84 70 ALA C C 1
ATOM 3342 O O . ALA C 1 70 ? 31.109 34.752 101.593 1.00 59.61 70 ALA C O 1
ATOM 3344 N N . LEU C 1 71 ? 30.103 34.797 103.612 1.00 39.60 71 LEU C N 1
ATOM 3345 C CA . LEU C 1 71 ? 30.945 35.872 104.129 1.00 35.53 71 LEU C CA 1
ATOM 3346 C C . LEU C 1 71 ? 32.280 35.370 104.657 1.00 45.67 71 LEU C C 1
ATOM 3347 O O . LEU C 1 71 ? 33.231 36.156 104.743 1.00 50.09 71 LEU C O 1
ATOM 3352 N N . ASP C 1 72 ? 32.363 34.091 105.015 1.00 47.55 72 ASP C N 1
ATOM 3353 C CA . ASP C 1 72 ? 33.607 33.490 105.471 1.00 55.17 72 ASP C CA 1
ATOM 3354 C C . ASP C 1 72 ? 33.519 31.978 105.309 1.00 54.34 72 ASP C C 1
ATOM 3355 O O . ASP C 1 72 ? 32.434 31.396 105.350 1.00 61.38 72 ASP C O 1
ATOM 3360 N N . LEU C 1 73 ? 34.690 31.353 105.161 1.00 55.11 73 LEU C N 1
ATOM 3361 C CA . LEU C 1 73 ? 34.828 30.219 104.247 1.00 52.29 73 LEU C CA 1
ATOM 3362 C C . LEU C 1 73 ? 34.185 28.926 104.745 1.00 73.11 73 LEU C C 1
ATOM 3363 O O . LEU C 1 73 ? 33.721 28.129 103.927 1.00 94.19 73 LEU C O 1
ATOM 3368 N N . GLY C 1 74 ? 34.183 28.662 106.046 1.00 46.43 74 GLY C N 1
ATOM 3369 C CA . GLY C 1 74 ? 33.753 27.343 106.485 1.00 49.34 74 GLY C CA 1
ATOM 3370 C C . GLY C 1 74 ? 32.496 27.310 107.331 1.00 77.13 74 GLY C C 1
ATOM 3371 O O . GLY C 1 74 ? 32.517 27.774 108.474 1.00 96.74 74 GLY C O 1
ATOM 3372 N N . ASN C 1 75 ? 31.402 26.754 106.808 1.00 76.03 75 ASN C N 1
ATOM 3373 C CA . ASN C 1 75 ? 30.169 26.797 107.579 1.00 66.40 75 ASN C CA 1
ATOM 3374 C C . ASN C 1 75 ? 29.147 25.814 107.020 1.00 57.91 75 ASN C C 1
ATOM 3375 O O . ASN C 1 75 ? 29.294 25.287 105.913 1.00 72.38 75 ASN C O 1
ATOM 3380 N N . LYS C 1 76 ? 28.104 25.584 107.821 1.00 52.76 76 LYS C N 1
ATOM 3381 C CA . LYS C 1 76 ? 26.906 24.860 107.407 1.00 61.59 76 LYS C CA 1
ATOM 3382 C C . LYS C 1 76 ? 25.774 25.222 108.358 1.00 61.35 76 LYS C C 1
ATOM 3383 O O . LYS C 1 76 ? 25.953 25.179 109.578 1.00 71.26 76 LYS C O 1
ATOM 3389 N N . VAL C 1 77 ? 24.613 25.565 107.805 1.00 54.21 77 VAL C N 1
ATOM 3390 C CA . VAL C 1 77 ? 23.476 26.027 108.594 1.00 56.16 77 VAL C CA 1
ATOM 3391 C C . VAL C 1 77 ? 22.203 25.416 108.026 1.00 47.85 77 VAL C C 1
ATOM 3392 O O . VAL C 1 77 ? 21.988 25.427 106.808 1.00 44.41 77 VAL C O 1
ATOM 3396 N N . THR C 1 78 ? 21.365 24.875 108.907 1.00 54.02 78 THR C N 1
ATOM 3397 C CA . THR C 1 78 ? 20.071 24.334 108.522 1.00 65.95 78 THR C CA 1
ATOM 3398 C C . THR C 1 78 ? 19.018 24.819 109.505 1.00 78.64 78 THR C C 1
ATOM 3399 O O . THR C 1 78 ? 19.281 24.931 110.706 1.00 88.01 78 THR C O 1
ATOM 3403 N N . GLY C 1 79 ? 17.831 25.113 108.987 1.00 77.16 79 GLY C N 1
ATOM 3404 C CA . GLY C 1 79 ? 16.738 25.588 109.798 1.00 86.05 79 GLY C CA 1
ATOM 3405 C C . GLY C 1 79 ? 15.688 26.285 108.958 1.00 94.27 79 GLY C C 1
ATOM 3406 O O . GLY C 1 79 ? 15.900 26.590 107.779 1.00 98.13 79 GLY C O 1
ATOM 3407 N N . PRO C 1 80 ? 14.529 26.552 109.552 1.00 94.49 80 PRO C N 1
ATOM 3408 C CA . PRO C 1 80 ? 13.443 27.193 108.804 1.00 90.51 80 PRO C CA 1
ATOM 3409 C C . PRO C 1 80 ? 13.778 28.638 108.468 1.00 85.45 80 PRO C C 1
ATOM 3410 O O . PRO C 1 80 ? 14.770 29.207 108.925 1.00 89.32 80 PRO C O 1
ATOM 3414 N N . ALA C 1 81 ? 12.916 29.238 107.652 1.00 77.63 81 ALA C N 1
ATOM 3415 C CA . ALA C 1 81 ? 13.163 30.553 107.071 1.00 71.34 81 ALA C CA 1
ATOM 3416 C C . ALA C 1 81 ? 12.205 31.573 107.674 1.00 68.15 81 ALA C C 1
ATOM 3417 O O . ALA C 1 81 ? 10.997 31.527 107.419 1.00 57.82 81 ALA C O 1
ATOM 3419 N N . ARG C 1 82 ? 12.746 32.489 108.475 1.00 63.27 82 ARG C N 1
ATOM 3420 C CA . ARG C 1 82 ? 12.040 33.707 108.855 1.00 62.93 82 ARG C CA 1
ATOM 3421 C C . ARG C 1 82 ? 12.332 34.750 107.783 1.00 52.34 82 ARG C C 1
ATOM 3422 O O . ARG C 1 82 ? 13.433 35.308 107.731 1.00 43.28 82 ARG C O 1
ATOM 3430 N N . THR C 1 83 ? 11.351 35.005 106.926 1.00 36.52 83 THR C N 1
ATOM 3431 C CA . THR C 1 83 ? 11.566 35.721 105.677 1.00 37.15 83 THR C CA 1
ATOM 3432 C C . THR C 1 83 ? 11.283 37.209 105.845 1.00 54.83 83 THR C C 1
ATOM 3433 O O . THR C 1 83 ? 10.255 37.592 106.412 1.00 66.78 83 THR C O 1
ATOM 3437 N N . LEU C 1 84 ? 12.198 38.038 105.346 1.00 52.64 84 LEU C N 1
ATOM 3438 C CA . LEU C 1 84 ? 12.039 39.486 105.326 1.00 35.38 84 LEU C CA 1
ATOM 3439 C C . LEU C 1 84 ? 12.088 39.966 103.884 1.00 37.26 84 LEU C C 1
ATOM 3440 O O . LEU C 1 84 ? 12.971 39.561 103.120 1.00 55.18 84 LEU C O 1
ATOM 3445 N N . GLN C 1 85 ? 11.148 40.832 103.516 1.00 42.21 85 GLN C N 1
ATOM 3446 C CA . GLN C 1 85 ? 11.035 41.338 102.154 1.00 44.91 85 GLN C CA 1
ATOM 3447 C C . GLN C 1 85 ? 11.204 42.849 102.154 1.00 42.80 85 GLN C C 1
ATOM 3448 O O . GLN C 1 85 ? 10.397 43.568 102.752 1.00 50.00 85 GLN C O 1
ATOM 3454 N N . PHE C 1 86 ? 12.258 43.325 101.495 1.00 43.24 86 PHE C N 1
ATOM 3455 C CA . PHE C 1 86 ? 12.374 44.738 101.182 1.00 34.02 86 PHE C CA 1
ATOM 3456 C C . PHE C 1 86 ? 11.548 45.063 99.942 1.00 34.14 86 PHE C C 1
ATOM 3457 O O . PHE C 1 86 ? 11.165 44.179 99.172 1.00 45.86 86 PHE C O 1
ATOM 3465 N N . MET C 1 87 ? 11.284 46.349 99.751 1.00 31.59 87 MET C N 1
ATOM 3466 C CA . MET C 1 87 ? 10.602 46.828 98.559 1.00 35.83 87 MET C CA 1
ATOM 3467 C C . MET C 1 87 ? 11.061 48.250 98.281 1.00 32.71 87 MET C C 1
ATOM 3468 O O . MET C 1 87 ? 11.570 48.927 99.183 1.00 29.64 87 MET C O 1
ATOM 3473 N N . PRO C 1 88 ? 10.931 48.717 97.038 1.00 40.77 88 PRO C N 1
ATOM 3474 C CA . PRO C 1 88 ? 11.356 50.081 96.703 1.00 39.65 88 PRO C CA 1
ATOM 3475 C C . PRO C 1 88 ? 10.749 51.123 97.629 1.00 32.33 88 PRO C C 1
ATOM 3476 O O . PRO C 1 88 ? 9.569 51.064 97.984 1.00 42.27 88 PRO C O 1
ATOM 3480 N N . GLN C 1 89 ? 11.576 52.092 98.006 1.00 61.14 89 GLN C N 1
ATOM 3481 C CA . GLN C 1 89 ? 11.206 53.103 98.986 1.00 59.52 89 GLN C CA 1
ATOM 3482 C C . GLN C 1 89 ? 10.623 54.313 98.267 1.00 66.35 89 GLN C C 1
ATOM 3483 O O . GLN C 1 89 ? 11.351 55.073 97.617 1.00 70.73 89 GLN C O 1
ATOM 3489 N N . ARG C 1 90 ? 9.311 54.488 98.380 1.00 71.42 90 ARG C N 1
ATOM 3490 C CA . ARG C 1 90 ? 8.661 55.728 97.983 1.00 77.92 90 ARG C CA 1
ATOM 3491 C C . ARG C 1 90 ? 8.548 56.617 99.214 1.00 77.48 90 ARG C C 1
ATOM 3492 O O . ARG C 1 90 ? 7.971 56.210 100.229 1.00 75.14 90 ARG C O 1
ATOM 3500 N N . GLU C 1 91 ? 9.113 57.820 99.133 1.00 71.53 91 GLU C N 1
ATOM 3501 C CA . GLU C 1 91 ? 9.103 58.734 100.268 1.00 80.10 91 GLU C CA 1
ATOM 3502 C C . GLU C 1 91 ? 7.681 59.197 100.558 1.00 89.13 91 GLU C C 1
ATOM 3503 O O . GLU C 1 91 ? 7.347 60.360 100.311 1.00 103.57 91 GLU C O 1
ATOM 3509 N N . ASP C 1 92 ? 6.864 58.290 101.099 1.00 85.10 92 ASP C N 1
ATOM 3510 C CA . ASP C 1 92 ? 5.413 58.441 101.298 1.00 78.51 92 ASP C CA 1
ATOM 3511 C C . ASP C 1 92 ? 4.860 59.862 101.203 1.00 88.06 92 ASP C C 1
ATOM 3512 O O . ASP C 1 92 ? 4.359 60.273 100.156 1.00 85.62 92 ASP C O 1
ATOM 3517 N N . THR C 1 106 ? 9.481 50.793 110.243 1.00 69.86 106 THR C N 1
ATOM 3518 C CA . THR C 1 106 ? 10.378 50.117 111.174 1.00 81.34 106 THR C CA 1
ATOM 3519 C C . THR C 1 106 ? 10.049 48.634 111.292 1.00 75.54 106 THR C C 1
ATOM 3520 O O . THR C 1 106 ? 10.371 47.994 112.293 1.00 81.74 106 THR C O 1
ATOM 3524 N N . ALA C 1 107 ? 9.418 48.091 110.256 1.00 67.24 107 ALA C N 1
ATOM 3525 C CA . ALA C 1 107 ? 9.026 46.684 110.213 1.00 74.98 107 ALA C CA 1
ATOM 3526 C C . ALA C 1 107 ? 10.209 45.730 110.073 1.00 77.39 107 ALA C C 1
ATOM 3527 O O . ALA C 1 107 ? 9.974 44.545 109.814 1.00 66.96 107 ALA C O 1
ATOM 3529 N N . LEU C 1 108 ? 11.447 46.201 110.217 1.00 77.20 108 LEU C N 1
ATOM 3530 C CA . LEU C 1 108 ? 12.619 45.335 110.245 1.00 73.67 108 LEU C CA 1
ATOM 3531 C C . LEU C 1 108 ? 12.959 44.890 111.661 1.00 78.03 108 LEU C C 1
ATOM 3532 O O . LEU C 1 108 ? 13.338 43.733 111.874 1.00 83.88 108 LEU C O 1
ATOM 3537 N N . TRP C 1 109 ? 12.824 45.796 112.632 1.00 60.86 109 TRP C N 1
ATOM 3538 C CA . TRP C 1 109 ? 13.064 45.442 114.026 1.00 62.38 109 TRP C CA 1
ATOM 3539 C C . TRP C 1 109 ? 12.080 44.385 114.506 1.00 74.29 109 TRP C C 1
ATOM 3540 O O . TRP C 1 109 ? 12.433 43.532 115.330 1.00 73.97 109 TRP C O 1
ATOM 3551 N N . ALA C 1 110 ? 10.846 44.419 113.998 1.00 85.38 110 ALA C N 1
ATOM 3552 C CA . ALA C 1 110 ? 9.852 43.421 114.371 1.00 100.80 110 ALA C CA 1
ATOM 3553 C C . ALA C 1 110 ? 10.200 42.032 113.851 1.00 95.56 110 ALA C C 1
ATOM 3554 O O . ALA C 1 110 ? 9.737 41.039 114.422 1.00 108.55 110 ALA C O 1
ATOM 3556 N N . VAL C 1 111 ? 10.998 41.938 112.785 1.00 81.30 111 VAL C N 1
ATOM 3557 C CA . VAL C 1 111 ? 11.419 40.631 112.286 1.00 73.06 111 VAL C CA 1
ATOM 3558 C C . VAL C 1 111 ? 12.287 39.928 113.321 1.00 78.55 111 VAL C C 1
ATOM 3559 O O . VAL C 1 111 ? 12.090 38.747 113.627 1.00 82.55 111 VAL C O 1
ATOM 3563 N N . LEU C 1 112 ? 13.261 40.652 113.878 1.00 71.10 112 LEU C N 1
ATOM 3564 C CA . LEU C 1 112 ? 14.171 40.072 114.859 1.00 69.60 112 LEU C CA 1
ATOM 3565 C C . LEU C 1 112 ? 13.465 39.700 116.155 1.00 89.24 112 LEU C C 1
ATOM 3566 O O . LEU C 1 112 ? 13.946 38.821 116.878 1.00 106.16 112 LEU C O 1
ATOM 3571 N N . GLU C 1 113 ? 12.336 40.341 116.461 1.00 86.70 113 GLU C N 1
ATOM 3572 C CA . GLU C 1 113 ? 11.607 40.009 117.679 1.00 84.09 113 GLU C CA 1
ATOM 3573 C C . GLU C 1 113 ? 10.976 38.625 117.598 1.00 86.88 113 GLU C C 1
ATOM 3574 O O . GLU C 1 113 ? 10.768 37.978 118.631 1.00 93.79 113 GLU C O 1
ATOM 3580 N N . GLU C 1 114 ? 10.674 38.155 116.389 1.00 65.99 114 GLU C N 1
ATOM 3581 C CA . GLU C 1 114 ? 10.020 36.871 116.179 1.00 74.27 114 GLU C CA 1
ATOM 3582 C C . GLU C 1 114 ? 10.998 35.760 115.819 1.00 85.41 114 GLU C C 1
ATOM 3583 O O . GLU C 1 114 ? 10.565 34.656 115.473 1.00 94.59 114 GLU C O 1
ATOM 3589 N N . VAL C 1 115 ? 12.300 36.021 115.892 1.00 75.03 115 VAL C N 1
ATOM 3590 C CA . VAL C 1 115 ? 13.307 35.033 115.517 1.00 76.30 115 VAL C CA 1
ATOM 3591 C C . VAL C 1 115 ? 13.463 34.038 116.662 1.00 85.94 115 VAL C C 1
ATOM 3592 O O . VAL C 1 115 ? 14.029 34.361 117.708 1.00 90.52 115 VAL C O 1
ATOM 3596 N N . GLN C 1 116 ? 12.959 32.827 116.462 1.00 91.00 116 GLN C N 1
ATOM 3597 C CA . GLN C 1 116 ? 13.122 31.740 117.414 1.00 93.56 116 GLN C CA 1
ATOM 3598 C C . GLN C 1 116 ? 14.487 31.089 117.216 1.00 86.54 116 GLN C C 1
ATOM 3599 O O . GLN C 1 116 ? 15.159 31.324 116.211 1.00 77.44 116 GLN C O 1
ATOM 3605 N N . PRO C 1 117 ? 14.948 30.281 118.170 1.00 91.67 117 PRO C N 1
ATOM 3606 C CA . PRO C 1 117 ? 16.263 29.651 118.016 1.00 97.09 117 PRO C CA 1
ATOM 3607 C C . PRO C 1 117 ? 16.282 28.629 116.889 1.00 104.60 117 PRO C C 1
ATOM 3608 O O . PRO C 1 117 ? 15.256 28.078 116.485 1.00 116.04 117 PRO C O 1
ATOM 3612 N N . GLY C 1 118 ? 17.489 28.392 116.372 1.00 88.97 118 GLY C N 1
ATOM 3613 C CA . GLY C 1 118 ? 17.727 27.373 115.370 1.00 77.51 118 GLY C CA 1
ATOM 3614 C C . GLY C 1 118 ? 17.260 27.694 113.968 1.00 83.68 118 GLY C C 1
ATOM 3615 O O . GLY C 1 118 ? 17.536 26.910 113.052 1.00 83.11 118 GLY C O 1
ATOM 3616 N N . ASP C 1 119 ? 16.572 28.811 113.756 1.00 75.45 119 ASP C N 1
ATOM 3617 C CA . ASP C 1 119 ? 16.018 29.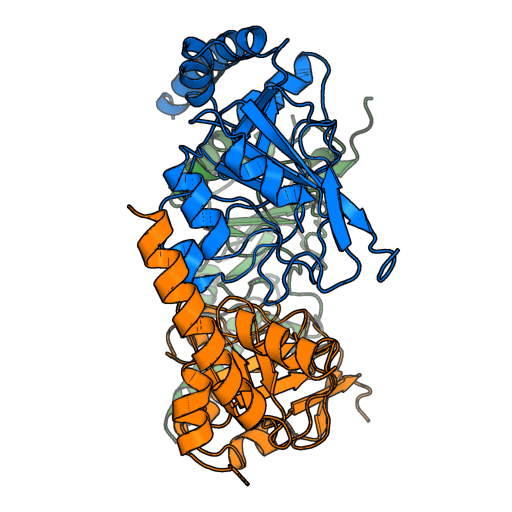119 112.447 1.00 89.33 119 ASP C CA 1
ATOM 3618 C C . ASP C 1 119 ? 16.956 30.021 111.644 1.00 90.20 119 ASP C C 1
ATOM 3619 O O . ASP C 1 119 ? 17.909 30.604 112.166 1.00 94.94 119 ASP C O 1
ATOM 3624 N N . VAL C 1 120 ? 16.668 30.130 110.351 1.00 90.26 120 VAL C N 1
ATOM 3625 C CA . VAL C 1 120 ? 17.499 30.867 109.407 1.00 76.05 120 VAL C CA 1
ATOM 3626 C C . VAL C 1 120 ? 16.716 32.071 108.904 1.00 70.04 120 VAL C C 1
ATOM 3627 O O . VAL C 1 120 ? 15.494 32.000 108.730 1.00 69.97 120 VAL C O 1
ATOM 3631 N N . LEU C 1 121 ? 17.420 33.176 108.676 1.00 52.53 121 LEU C N 1
ATOM 3632 C CA . LEU C 1 121 ? 16.812 34.407 108.189 1.00 52.29 121 LEU C CA 1
ATOM 3633 C C . LEU C 1 121 ? 17.021 34.524 106.685 1.00 61.67 121 LEU C C 1
ATOM 3634 O O . LEU C 1 121 ? 18.127 34.285 106.187 1.00 75.57 121 LEU C O 1
ATOM 3639 N N . VAL C 1 122 ? 15.962 34.895 105.967 1.00 54.81 122 VAL C N 1
ATOM 3640 C CA . VAL C 1 122 ? 16.004 35.069 104.520 1.00 53.62 122 VAL C CA 1
ATOM 3641 C C . VAL C 1 122 ? 15.509 36.471 104.192 1.00 51.34 122 VAL C C 1
ATOM 3642 O O . VAL C 1 122 ? 14.411 36.858 104.607 1.00 43.99 122 VAL C O 1
ATOM 3646 N N . VAL C 1 123 ? 16.316 37.226 103.450 1.00 37.34 123 VAL C N 1
ATOM 3647 C CA . VAL C 1 123 ? 16.027 38.614 103.112 1.00 47.19 123 VAL C CA 1
ATOM 3648 C C . VAL C 1 123 ? 15.945 38.746 101.598 1.00 46.67 123 VAL C C 1
ATOM 3649 O O . VAL C 1 123 ? 16.754 38.161 100.870 1.00 48.52 123 VAL C O 1
ATOM 3653 N N . GLN C 1 124 ? 14.966 39.515 101.126 1.00 35.01 124 GLN C N 1
ATOM 3654 C CA . GLN C 1 124 ? 14.804 39.821 99.704 1.00 43.40 124 GLN C CA 1
ATOM 3655 C C . GLN C 1 124 ? 15.112 41.305 99.512 1.00 46.65 124 GLN C C 1
ATOM 3656 O O . GLN C 1 124 ? 14.219 42.153 99.567 1.00 48.52 124 GLN C O 1
ATOM 3662 N N . ALA C 1 125 ? 16.386 41.611 99.281 1.00 35.35 125 ALA C N 1
ATOM 3663 C CA . ALA C 1 125 ? 16.847 42.980 99.104 1.00 46.74 125 ALA C CA 1
ATOM 3664 C C . ALA C 1 125 ? 17.172 43.309 97.654 1.00 42.83 125 ALA C C 1
ATOM 3665 O O . ALA C 1 125 ? 17.831 44.321 97.394 1.00 16.39 125 ALA C O 1
ATOM 3667 N N . TYR C 1 126 ? 16.747 42.469 96.711 1.00 17.44 126 TYR C N 1
ATOM 3668 C CA . TYR C 1 126 ? 16.957 42.688 95.281 1.00 27.48 126 TYR C CA 1
ATOM 3669 C C . TYR C 1 126 ? 18.428 42.909 94.932 1.00 36.67 126 TYR C C 1
ATOM 3670 O O . TYR C 1 126 ? 18.739 43.468 93.878 1.00 37.86 126 TYR C O 1
ATOM 3679 N N . GLY C 1 127 ? 19.343 42.490 95.802 1.00 35.86 127 GLY C N 1
ATOM 3680 C CA . GLY C 1 127 ? 20.765 42.577 95.525 1.00 15.69 127 GLY C CA 1
ATOM 3681 C C . GLY C 1 127 ? 21.308 43.992 95.573 1.00 18.05 127 GLY C C 1
ATOM 3682 O O . GLY C 1 127 ? 22.427 44.263 95.118 1.00 37.71 127 GLY C O 1
ATOM 3683 N N . SER C 1 128 ? 20.516 44.906 96.130 1.00 21.33 128 SER C N 1
ATOM 3684 C CA . SER C 1 128 ? 20.875 46.318 96.131 1.00 13.70 128 SER C CA 1
ATOM 3685 C C . SER C 1 128 ? 22.195 46.547 96.855 1.00 24.00 128 SER C C 1
ATOM 3686 O O . SER C 1 128 ? 22.392 46.082 97.983 1.00 41.89 128 SER C O 1
ATOM 3689 N N . ALA C 1 129 ? 23.102 47.259 96.185 1.00 26.46 129 ALA C N 1
ATOM 3690 C CA . ALA C 1 129 ? 24.392 47.641 96.740 1.00 33.14 129 ALA C CA 1
ATOM 3691 C C . ALA C 1 129 ? 24.346 49.008 97.411 1.00 40.60 129 ALA C C 1
ATOM 3692 O O . ALA C 1 129 ? 25.394 49.631 97.613 1.00 46.18 129 ALA C O 1
ATOM 3694 N N . PHE C 1 130 ? 23.151 49.496 97.742 1.00 45.67 130 PHE C N 1
ATOM 3695 C CA . PHE C 1 130 ? 22.994 50.777 98.416 1.00 38.18 130 PHE C CA 1
ATOM 3696 C C . PHE C 1 130 ? 22.069 50.667 99.622 1.00 42.84 130 PHE C C 1
ATOM 3697 O O . PHE C 1 130 ? 21.718 51.693 100.217 1.00 48.51 130 PHE C O 1
ATOM 3705 N N . THR C 1 131 ? 21.651 49.452 99.983 1.00 44.17 131 THR C N 1
ATOM 3706 C CA . THR C 1 131 ? 20.840 49.192 101.173 1.00 48.98 131 THR C CA 1
ATOM 3707 C C . THR C 1 131 ? 21.508 48.056 101.943 1.00 45.57 131 THR C C 1
ATOM 3708 O O . THR C 1 131 ? 21.192 46.881 101.735 1.00 41.30 131 THR C O 1
ATOM 3712 N N . GLY C 1 132 ? 22.446 48.409 102.818 1.00 41.63 132 GLY C N 1
ATOM 3713 C CA . GLY C 1 132 ? 22.959 47.459 103.781 1.00 39.43 132 GLY C CA 1
ATOM 3714 C C . GLY C 1 132 ? 21.882 47.124 104.787 1.00 39.68 132 GLY C C 1
ATOM 3715 O O . GLY C 1 132 ? 21.552 47.946 105.647 1.00 43.80 132 GLY C O 1
ATOM 3716 N N . CYS C 1 133 ? 21.319 45.922 104.682 1.00 45.04 133 CYS C N 1
ATOM 3717 C CA . CYS C 1 133 ? 20.123 45.569 105.434 1.00 57.56 133 CYS C CA 1
ATOM 3718 C C . CYS C 1 133 ? 20.378 45.526 106.935 1.00 67.61 133 CYS C C 1
ATOM 3719 O O . CYS C 1 133 ? 19.977 46.439 107.664 1.00 85.06 133 CYS C O 1
ATOM 3722 N N . LEU C 1 134 ? 21.047 44.481 107.407 1.00 67.33 134 LEU C N 1
ATOM 3723 C CA . LEU C 1 134 ? 21.281 44.292 108.831 1.00 64.83 134 LEU C CA 1
ATOM 3724 C C . LEU C 1 134 ? 22.682 44.764 109.194 1.00 74.71 134 LEU C C 1
ATOM 3725 O O . LEU C 1 134 ? 23.662 44.394 108.537 1.00 55.54 134 LEU C O 1
ATOM 3730 N N . GLY C 1 135 ? 22.770 45.581 110.242 1.00 88.61 135 GLY C N 1
ATOM 3731 C CA . GLY C 1 135 ? 24.038 46.073 110.733 1.00 85.96 135 GLY C CA 1
ATOM 3732 C C . GLY C 1 135 ? 24.615 45.190 111.818 1.00 75.07 135 GLY C C 1
ATOM 3733 O O . GLY C 1 135 ? 24.200 44.049 112.023 1.00 70.49 135 GLY C O 1
ATOM 3734 N N . ASP C 1 136 ? 25.604 45.741 112.526 1.00 70.52 136 ASP C N 1
ATOM 3735 C CA . ASP C 1 136 ? 26.192 45.029 113.656 1.00 63.77 136 ASP C CA 1
ATOM 3736 C C . ASP C 1 136 ? 25.136 44.696 114.701 1.00 60.61 136 ASP C C 1
ATOM 3737 O O . ASP C 1 136 ? 25.019 43.546 115.138 1.00 58.53 136 ASP C O 1
ATOM 3742 N N . MET C 1 137 ? 24.339 45.692 115.091 1.00 65.30 137 MET C N 1
ATOM 3743 C CA . MET C 1 137 ? 23.412 45.522 116.206 1.00 64.41 137 MET C CA 1
ATOM 3744 C C . MET C 1 137 ? 22.342 44.481 115.896 1.00 62.97 137 MET C C 1
ATOM 3745 O O . MET C 1 137 ? 22.137 43.538 116.669 1.00 76.20 137 MET C O 1
ATOM 3750 N N . LEU C 1 138 ? 21.648 44.632 114.766 1.00 51.86 138 LEU C N 1
ATOM 3751 C CA . LEU C 1 138 ? 20.551 43.728 114.437 1.00 55.81 138 LEU C CA 1
ATOM 3752 C C . LEU C 1 138 ? 21.011 42.299 114.179 1.00 64.16 138 LEU C C 1
ATOM 3753 O O . LEU C 1 138 ? 20.162 41.412 114.029 1.00 86.19 138 LEU C O 1
ATOM 3758 N N . VAL C 1 139 ? 22.317 42.059 114.118 1.00 46.33 139 VAL C N 1
ATOM 3759 C CA . VAL C 1 139 ? 22.834 40.697 114.101 1.00 54.06 139 VAL C CA 1
ATOM 3760 C C . VAL C 1 139 ? 23.102 40.186 115.517 1.00 59.76 139 VAL C C 1
ATOM 3761 O O . VAL C 1 139 ? 22.943 38.989 115.781 1.00 61.01 139 VAL C O 1
ATOM 3765 N N . ARG C 1 140 ? 23.498 41.070 116.438 1.00 62.87 140 ARG C N 1
ATOM 3766 C CA . ARG C 1 140 ? 23.584 40.694 117.847 1.00 59.77 140 ARG C CA 1
ATOM 3767 C C . ARG C 1 140 ? 22.247 40.162 118.346 1.00 72.69 140 ARG C C 1
ATOM 3768 O O . ARG C 1 140 ? 22.182 39.107 118.987 1.00 75.37 140 ARG C O 1
ATOM 3776 N N . TYR C 1 141 ? 21.167 40.897 118.065 1.00 76.69 141 TYR C N 1
ATOM 3777 C CA . TYR C 1 141 ? 19.828 40.426 118.406 1.00 91.48 141 TYR C CA 1
ATOM 3778 C C . TYR C 1 141 ? 19.551 39.061 117.792 1.00 84.85 141 TYR C C 1
ATOM 3779 O O . TYR C 1 141 ? 18.886 38.219 118.405 1.00 86.89 141 TYR C O 1
ATOM 3788 N N . PHE C 1 142 ? 20.056 38.823 116.580 1.00 74.58 142 PHE C N 1
ATOM 3789 C CA . PHE C 1 142 ? 19.802 37.553 115.911 1.00 72.04 142 PHE C CA 1
ATOM 3790 C C . PHE C 1 142 ? 20.538 36.405 116.588 1.00 77.37 142 PHE C C 1
ATOM 3791 O O . PHE C 1 142 ? 20.045 35.271 116.591 1.00 86.45 142 PHE C O 1
ATOM 3799 N N . LYS C 1 143 ? 21.713 36.670 117.165 1.00 70.11 143 LYS C N 1
ATOM 3800 C CA . LYS C 1 143 ? 22.457 35.608 117.833 1.00 53.44 143 LYS C CA 1
ATOM 3801 C C . LYS C 1 143 ? 21.980 35.406 119.267 1.00 63.63 143 LYS C C 1
ATOM 3802 O O . LYS C 1 143 ? 21.952 34.271 119.756 1.00 57.13 143 LYS C O 1
ATOM 3808 N N . ARG C 1 144 ? 21.610 36.489 119.956 1.00 76.33 144 ARG C N 1
ATOM 3809 C CA . ARG C 1 144 ? 21.070 36.347 121.304 1.00 68.32 144 ARG C CA 1
ATOM 3810 C C . ARG C 1 144 ? 19.780 35.539 121.286 1.00 66.28 144 ARG C C 1
ATOM 3811 O O . ARG C 1 144 ? 19.564 34.679 122.148 1.00 79.30 144 ARG C O 1
ATOM 3819 N N . LYS C 1 145 ? 18.917 35.790 120.299 1.00 64.44 145 LYS C N 1
ATOM 3820 C CA . LYS C 1 145 ? 17.752 34.944 120.075 1.00 69.17 145 LYS C CA 1
ATOM 3821 C C . LYS C 1 145 ? 18.127 33.536 119.631 1.00 79.03 145 LYS C C 1
ATOM 3822 O O . LYS C 1 145 ? 17.247 32.671 119.567 1.00 80.14 145 LYS C O 1
ATOM 3828 N N . GLY C 1 146 ? 19.397 33.287 119.320 1.00 82.77 146 GLY C N 1
ATOM 3829 C CA . GLY C 1 146 ? 19.828 31.957 118.940 1.00 91.67 146 GLY C CA 1
ATOM 3830 C C . GLY C 1 146 ? 19.638 31.618 117.480 1.00 93.36 146 GLY C C 1
ATOM 3831 O O . GLY C 1 146 ? 19.475 30.442 117.142 1.00 101.19 146 GLY C O 1
ATOM 3832 N N . GLY C 1 147 ? 19.658 32.616 116.600 1.00 91.67 147 GLY C N 1
ATOM 3833 C CA . GLY C 1 147 ? 19.444 32.355 115.189 1.00 85.80 147 GLY C CA 1
ATOM 3834 C C . GLY C 1 147 ? 20.546 31.502 114.590 1.00 62.72 147 GLY C C 1
ATOM 3835 O O . GLY C 1 147 ? 21.713 31.582 114.975 1.00 61.14 147 GLY C O 1
ATOM 3836 N N . ALA C 1 148 ? 20.158 30.671 113.621 1.00 38.71 148 ALA C N 1
ATOM 3837 C CA . ALA C 1 148 ? 21.096 29.723 113.027 1.00 48.62 148 ALA C CA 1
ATOM 3838 C C . ALA C 1 148 ? 21.960 30.369 111.950 1.00 69.97 148 ALA C C 1
ATOM 3839 O O . ALA C 1 148 ? 23.180 30.175 111.936 1.00 78.89 148 ALA C O 1
ATOM 3841 N N . GLY C 1 149 ? 21.355 31.128 111.044 1.00 71.54 149 GLY C N 1
ATOM 3842 C CA . GLY C 1 149 ? 22.109 31.723 109.954 1.00 72.58 149 GLY C CA 1
ATOM 3843 C C . GLY C 1 149 ? 21.294 32.777 109.242 1.00 60.67 149 GLY C C 1
ATOM 3844 O O . GLY C 1 149 ? 20.086 32.914 109.453 1.00 47.53 149 GLY C O 1
ATOM 3845 N N . ILE C 1 150 ? 21.981 33.528 108.383 1.00 46.96 150 ILE C N 1
ATOM 3846 C CA . ILE C 1 150 ? 21.383 34.629 107.640 1.00 48.03 150 ILE C CA 1
ATOM 3847 C C . ILE C 1 150 ? 21.712 34.458 106.163 1.00 73.18 150 ILE C C 1
ATOM 3848 O O . ILE C 1 150 ? 22.853 34.152 105.803 1.00 76.17 150 ILE C O 1
ATOM 3853 N N . VAL C 1 151 ? 20.709 34.652 105.310 1.00 71.49 151 VAL C N 1
ATOM 3854 C CA . VAL C 1 151 ? 20.877 34.616 103.862 1.00 56.70 151 VAL C CA 1
ATOM 3855 C C . VAL C 1 151 ? 20.246 35.878 103.294 1.00 47.67 151 VAL C C 1
ATOM 3856 O O . VAL C 1 151 ? 19.043 36.105 103.465 1.00 31.79 151 VAL C O 1
ATOM 3860 N N . VAL C 1 152 ? 21.049 36.696 102.620 1.00 42.20 152 VAL C N 1
ATOM 3861 C CA . VAL C 1 152 ? 20.627 38.018 102.173 1.00 37.31 152 VAL C CA 1
ATOM 3862 C C . VAL C 1 152 ? 20.748 38.090 100.657 1.00 49.94 152 VAL C C 1
ATOM 3863 O O . VAL C 1 152 ? 21.848 37.944 100.108 1.00 36.04 152 VAL C O 1
ATOM 3867 N N . ASP C 1 153 ? 19.623 38.332 99.982 1.00 61.71 153 ASP C N 1
ATOM 3868 C CA . ASP C 1 153 ? 19.653 38.713 98.575 1.00 47.59 153 ASP C CA 1
ATOM 3869 C C . ASP C 1 153 ? 20.004 40.193 98.489 1.00 35.28 153 ASP C C 1
ATOM 3870 O O . ASP C 1 153 ? 19.287 40.981 97.865 1.00 30.07 153 ASP C O 1
ATOM 3875 N N . GLY C 1 154 ? 21.106 40.571 99.124 1.00 38.43 154 GLY C N 1
ATOM 3876 C CA . GLY C 1 154 ? 21.517 41.958 99.213 1.00 34.95 154 GLY C CA 1
ATOM 3877 C C . GLY C 1 154 ? 22.780 42.045 100.039 1.00 49.74 154 GLY C C 1
ATOM 3878 O O . GLY C 1 154 ? 23.286 41.041 100.549 1.00 46.04 154 GLY C O 1
ATOM 3879 N N . ARG C 1 155 ? 23.287 43.264 100.168 1.00 49.12 155 ARG C N 1
ATOM 3880 C CA . ARG C 1 155 ? 24.559 43.481 100.843 1.00 31.93 155 ARG C CA 1
ATOM 3881 C C . ARG C 1 155 ? 24.345 43.451 102.357 1.00 37.56 155 ARG C C 1
ATOM 3882 O O . ARG C 1 155 ? 23.292 43.040 102.853 1.00 38.19 155 ARG C O 1
ATOM 3890 N N . ILE C 1 156 ? 25.353 43.881 103.119 1.00 47.83 156 ILE C N 1
ATOM 3891 C CA . ILE C 1 156 ? 25.288 43.855 104.575 1.00 42.73 156 ILE C CA 1
ATOM 3892 C C . ILE C 1 156 ? 25.991 45.084 105.134 1.00 33.64 156 ILE C C 1
ATOM 3893 O O . ILE C 1 156 ? 26.802 45.726 104.464 1.00 22.70 156 ILE C O 1
ATOM 3898 N N . ARG C 1 157 ? 25.668 45.408 106.382 1.00 51.02 157 ARG C N 1
ATOM 3899 C CA . ARG C 1 157 ? 26.118 46.627 107.037 1.00 60.23 157 ARG C CA 1
ATOM 3900 C C . ARG C 1 157 ? 27.062 46.285 108.182 1.00 75.07 157 ARG C C 1
ATOM 3901 O O . ARG C 1 157 ? 26.851 45.300 108.898 1.00 98.81 157 ARG C O 1
ATOM 3909 N N . ASP C 1 158 ? 28.114 47.096 108.334 1.00 62.58 158 ASP C N 1
ATOM 3910 C CA . ASP C 1 158 ? 29.109 46.939 109.396 1.00 71.22 158 ASP C CA 1
ATOM 3911 C C . ASP C 1 158 ? 29.850 45.607 109.257 1.00 68.00 158 ASP C C 1
ATOM 3912 O O . ASP C 1 158 ? 29.757 44.717 110.104 1.00 71.66 158 ASP C O 1
ATOM 3917 N N . ALA C 1 159 ? 30.601 45.491 108.160 1.00 62.91 159 ALA C N 1
ATOM 3918 C CA . ALA C 1 159 ? 31.303 44.241 107.871 1.00 43.57 159 ALA C CA 1
ATOM 3919 C C . ALA C 1 159 ? 32.368 43.889 108.903 1.00 47.98 159 ALA C C 1
ATOM 3920 O O . ALA C 1 159 ? 32.358 42.746 109.391 1.00 66.65 159 ALA C O 1
ATOM 3922 N N . PRO C 1 160 ? 33.301 44.780 109.278 1.00 52.28 160 PRO C N 1
ATOM 3923 C CA . PRO C 1 160 ? 34.374 44.361 110.199 1.00 43.10 160 PRO C CA 1
ATOM 3924 C C . PRO C 1 160 ? 33.872 43.770 111.504 1.00 56.67 160 PRO C C 1
ATOM 3925 O O . PRO C 1 160 ? 34.516 42.871 112.059 1.00 56.48 160 PRO C O 1
ATOM 3929 N N . ARG C 1 161 ? 32.732 44.244 112.006 1.00 66.22 161 ARG C N 1
ATOM 3930 C CA . ARG C 1 161 ? 32.183 43.718 113.250 1.00 75.39 161 ARG C CA 1
ATOM 3931 C C . ARG C 1 161 ? 31.496 42.376 113.031 1.00 72.96 161 ARG C C 1
ATOM 3932 O O . ARG C 1 161 ? 31.739 41.416 113.772 1.00 88.84 161 ARG C O 1
ATOM 3940 N N . VAL C 1 162 ? 30.636 42.291 112.012 1.00 56.93 162 VAL C N 1
ATOM 3941 C CA . VAL C 1 162 ? 29.803 41.108 111.843 1.00 61.37 162 VAL C CA 1
ATOM 3942 C C . VAL C 1 162 ? 30.624 39.898 111.403 1.00 66.10 162 VAL C C 1
ATOM 3943 O O . VAL C 1 162 ? 30.150 38.760 111.507 1.00 76.78 162 VAL C O 1
ATOM 3947 N N . ARG C 1 163 ? 31.847 40.109 110.909 1.00 52.26 163 ARG C N 1
ATOM 3948 C CA . ARG C 1 163 ? 32.734 38.993 110.601 1.00 40.80 163 ARG C CA 1
ATOM 3949 C C . ARG C 1 163 ? 33.377 38.396 111.845 1.00 49.08 163 ARG C C 1
ATOM 3950 O O . ARG C 1 163 ? 33.878 37.266 111.788 1.00 60.45 163 ARG C O 1
ATOM 3958 N N . GLU C 1 164 ? 33.379 39.124 112.959 1.00 57.40 164 GLU C N 1
ATOM 3959 C CA . GLU C 1 164 ? 33.910 38.623 114.218 1.00 65.12 164 GLU C CA 1
ATOM 3960 C C . GLU C 1 164 ? 32.823 38.092 115.141 1.00 60.00 164 GLU C C 1
ATOM 3961 O O . GLU C 1 164 ? 33.137 37.578 116.219 1.00 64.69 164 GLU C O 1
ATOM 3967 N N . LEU C 1 165 ? 31.559 38.211 114.747 1.00 65.59 165 LEU C N 1
ATOM 3968 C CA . LEU C 1 165 ? 30.483 37.521 115.435 1.00 66.40 165 LEU C CA 1
ATOM 3969 C C . LEU C 1 165 ? 30.397 36.079 114.941 1.00 73.68 165 LEU C C 1
ATOM 3970 O O . LEU C 1 165 ? 30.865 35.739 113.851 1.00 84.50 165 LEU C O 1
ATOM 3975 N N . GLY C 1 166 ? 29.790 35.224 115.762 1.00 69.13 166 GLY C N 1
ATOM 3976 C CA . GLY C 1 166 ? 29.757 33.806 115.455 1.00 73.08 166 GLY C CA 1
ATOM 3977 C C . GLY C 1 166 ? 28.768 33.390 114.389 1.00 50.21 166 GLY C C 1
ATOM 3978 O O . GLY C 1 166 ? 28.805 32.235 113.952 1.00 52.72 166 GLY C O 1
ATOM 3979 N N . VAL C 1 167 ? 27.896 34.294 113.953 1.00 43.74 167 VAL C N 1
ATOM 3980 C CA . VAL C 1 167 ? 26.808 33.946 113.041 1.00 38.79 167 VAL C CA 1
ATOM 3981 C C . VAL C 1 167 ? 27.358 33.744 111.633 1.00 65.70 167 VAL C C 1
ATOM 3982 O O . VAL C 1 167 ? 28.298 34.441 111.220 1.00 78.77 167 VAL C O 1
ATOM 3986 N N . PRO C 1 168 ? 26.834 32.774 110.882 1.00 65.21 168 PRO C N 1
ATOM 3987 C CA . PRO C 1 168 ? 27.199 32.644 109.467 1.00 61.37 168 PRO C CA 1
ATOM 3988 C C . PRO C 1 168 ? 26.191 33.327 108.560 1.00 50.36 168 PRO C C 1
ATOM 3989 O O . PRO C 1 168 ? 24.979 33.135 108.712 1.00 44.41 168 PRO C O 1
ATOM 3993 N N . ILE C 1 169 ? 26.677 34.125 107.614 1.00 53.46 169 ILE C N 1
ATOM 3994 C CA . ILE C 1 169 ? 25.821 34.922 106.746 1.00 55.73 169 ILE C CA 1
ATOM 3995 C C . ILE C 1 169 ? 26.173 34.639 105.295 1.00 46.12 169 ILE C C 1
ATOM 3996 O O . ILE C 1 169 ? 27.347 34.462 104.950 1.00 44.57 169 ILE C O 1
ATOM 4001 N N . TRP C 1 170 ? 25.150 34.595 104.446 1.00 40.76 170 TRP C N 1
ATOM 4002 C CA . TRP C 1 170 ? 25.310 34.523 103.000 1.00 46.68 170 TRP C CA 1
ATOM 4003 C C . TRP C 1 170 ? 24.656 35.757 102.395 1.00 45.07 170 TRP C C 1
ATOM 4004 O O . TRP C 1 170 ? 23.467 36.001 102.621 1.00 43.59 170 TRP C O 1
ATOM 4015 N N . CYS C 1 171 ? 25.427 36.537 101.640 1.00 45.85 171 CYS C N 1
ATOM 4016 C CA . CYS C 1 171 ? 24.929 37.788 101.084 1.00 57.48 171 CYS C CA 1
ATOM 4017 C C . CYS C 1 171 ? 25.697 38.108 99.810 1.00 63.48 171 CYS C C 1
ATOM 4018 O O . CYS C 1 171 ? 26.570 37.351 99.379 1.00 58.97 171 CYS C O 1
ATOM 4021 N N . THR C 1 172 ? 25.378 39.258 99.216 1.00 50.63 172 THR C N 1
ATOM 4022 C CA . THR C 1 172 ? 25.940 39.649 97.931 1.00 46.36 172 THR C CA 1
ATOM 4023 C C . THR C 1 172 ? 26.998 40.739 98.034 1.00 56.15 172 THR C C 1
ATOM 4024 O O . THR C 1 172 ? 27.473 41.217 97.000 1.00 50.69 172 THR C O 1
ATOM 4028 N N . GLY C 1 173 ? 27.381 41.144 99.238 1.00 52.56 173 GLY C N 1
ATOM 4029 C CA . GLY C 1 173 ? 28.406 42.162 99.377 1.00 52.00 173 GLY C CA 1
ATOM 4030 C C . GLY C 1 173 ? 28.345 42.813 100.747 1.00 55.66 173 GLY C C 1
ATOM 4031 O O . GLY C 1 173 ? 27.811 42.247 101.697 1.00 57.45 173 GLY C O 1
ATOM 4032 N N . THR C 1 174 ? 28.915 44.014 100.812 1.00 57.00 174 THR C N 1
ATOM 4033 C CA . THR C 1 174 ? 29.014 44.766 102.052 1.00 36.71 174 THR C CA 1
ATOM 4034 C C . THR C 1 174 ? 28.966 46.251 101.724 1.00 40.98 174 THR C C 1
ATOM 4035 O O . THR C 1 174 ? 29.546 46.690 100.727 1.00 46.26 174 THR C O 1
ATOM 4039 N N . THR C 1 175 ? 28.277 47.018 102.563 1.00 29.36 175 THR C N 1
ATOM 4040 C CA . THR C 1 175 ? 28.014 48.416 102.261 1.00 27.08 175 THR C CA 1
ATOM 4041 C C . THR C 1 175 ? 28.127 49.288 103.500 1.00 34.64 175 THR C C 1
ATOM 4042 O O . THR C 1 175 ? 27.838 48.839 104.616 1.00 52.47 175 THR C O 1
ATOM 4046 N N . PRO C 1 176 ? 28.554 50.542 103.328 1.00 35.73 176 PRO C N 1
ATOM 4047 C CA . PRO C 1 176 ? 28.391 51.539 104.393 1.00 40.18 176 PRO C CA 1
ATOM 4048 C C . PRO C 1 176 ? 26.985 52.113 104.485 1.00 42.78 176 PRO C C 1
ATOM 4049 O O . PRO C 1 176 ? 26.673 52.781 105.481 1.00 42.70 176 PRO C O 1
ATOM 4053 N N . HIS C 1 177 ? 26.138 51.890 103.482 1.00 34.02 177 HIS C N 1
ATOM 4054 C CA . HIS C 1 177 ? 24.747 52.310 103.556 1.00 34.87 177 HIS C CA 1
ATOM 4055 C C . HIS C 1 177 ? 23.995 51.491 104.603 1.00 41.08 177 HIS C C 1
ATOM 4056 O O . HIS C 1 177 ? 24.386 50.376 104.956 1.00 40.34 177 HIS C O 1
ATOM 4063 N N . TYR C 1 178 ? 22.890 52.050 105.090 1.00 32.81 178 TYR C N 1
ATOM 4064 C CA . TYR C 1 178 ? 22.010 51.341 106.007 1.00 44.24 178 TYR C CA 1
ATOM 4065 C C . TYR C 1 178 ? 20.724 50.931 105.289 1.00 44.45 178 TYR C C 1
ATOM 4066 O O . TYR C 1 178 ? 20.543 51.176 104.093 1.00 35.98 178 TYR C O 1
ATOM 4075 N N . ALA C 1 179 ? 19.820 50.303 106.048 1.00 47.79 179 ALA C N 1
ATOM 4076 C CA . ALA C 1 179 ? 18.753 49.494 105.465 1.00 53.21 179 ALA C CA 1
ATOM 4077 C C . ALA C 1 179 ? 17.707 50.304 104.710 1.00 59.19 179 ALA C C 1
ATOM 4078 O O . ALA C 1 179 ? 17.026 49.746 103.843 1.00 66.16 179 ALA C O 1
ATOM 4080 N N . SER C 1 180 ? 17.547 51.591 105.023 1.00 47.01 180 SER C N 1
ATOM 4081 C CA . SER C 1 180 ? 16.532 52.416 104.378 1.00 51.79 180 SER C CA 1
ATOM 4082 C C . SER C 1 180 ? 17.119 53.707 103.820 1.00 54.10 180 SER C C 1
ATOM 4083 O O . SER C 1 180 ? 16.370 54.641 103.518 1.00 45.55 180 SER C O 1
ATOM 4086 N N . GLN C 1 181 ? 18.442 53.768 103.663 1.00 55.59 181 GLN C N 1
ATOM 4087 C CA . GLN C 1 181 ? 19.086 55.006 103.239 1.00 46.34 181 GLN C CA 1
ATOM 4088 C C . GLN C 1 181 ? 18.725 55.372 101.805 1.00 57.50 181 GLN C C 1
ATOM 4089 O O . GLN C 1 181 ? 18.419 56.533 101.516 1.00 73.04 181 GLN C O 1
ATOM 4095 N N . SER C 1 182 ? 18.756 54.402 100.892 1.00 35.85 182 SER C N 1
ATOM 4096 C CA . SER C 1 182 ? 18.697 54.717 99.468 1.00 45.09 182 SER C CA 1
ATOM 4097 C C . SER C 1 182 ? 17.346 54.412 98.830 1.00 61.22 182 SER C C 1
ATOM 4098 O O . SER C 1 182 ? 16.376 55.142 99.048 1.00 75.21 182 SER C O 1
ATOM 4101 N N . GLU C 1 183 ? 17.269 53.336 98.044 1.00 46.63 183 GLU C N 1
ATOM 4102 C CA . GLU C 1 183 ? 16.099 53.082 97.213 1.00 49.88 183 GLU C CA 1
ATOM 4103 C C . GLU C 1 183 ? 15.213 51.951 97.716 1.00 42.39 183 GLU C C 1
ATOM 4104 O O . GLU C 1 183 ? 14.131 51.746 97.157 1.00 42.61 183 GLU C O 1
ATOM 4110 N N . LEU C 1 184 ? 15.626 51.219 98.746 1.00 29.81 184 LEU C N 1
ATOM 4111 C CA . LEU C 1 184 ? 14.778 50.208 99.363 1.00 30.47 184 LEU C CA 1
ATOM 4112 C C . LEU C 1 184 ? 14.478 50.595 100.805 1.00 36.81 184 LEU C C 1
ATOM 4113 O O . LEU C 1 184 ? 15.093 51.501 101.374 1.00 46.25 184 LEU C O 1
ATOM 4118 N N . PHE C 1 185 ? 13.507 49.895 101.393 1.00 45.28 185 PHE C N 1
ATOM 4119 C CA . PHE C 1 185 ? 13.223 50.014 102.817 1.00 61.27 185 PHE C CA 1
ATOM 4120 C C . PHE C 1 185 ? 12.428 48.792 103.251 1.00 55.82 185 PHE C C 1
ATOM 4121 O O . PHE C 1 185 ? 11.702 48.212 102.435 1.00 40.60 185 PHE C O 1
ATOM 4129 N N . PRO C 1 186 ? 12.559 48.361 104.508 1.00 48.52 186 PRO C N 1
ATOM 4130 C CA . PRO C 1 186 ? 11.864 47.145 104.949 1.00 38.82 186 PRO C CA 1
ATOM 4131 C C . PRO C 1 186 ? 10.357 47.261 104.772 1.00 55.13 186 PRO C C 1
ATOM 4132 O O . PRO C 1 186 ? 9.750 48.284 105.095 1.00 63.67 186 PRO C O 1
ATOM 4136 N N . TRP C 1 187 ? 9.754 46.188 104.254 1.00 55.88 187 TRP C N 1
ATOM 4137 C CA . TRP C 1 187 ? 8.344 46.201 103.900 1.00 40.99 187 TRP C CA 1
ATOM 4138 C C . TRP C 1 187 ? 7.608 45.277 104.851 1.00 56.41 187 TRP C C 1
ATOM 4139 O O . TRP C 1 187 ? 7.193 45.715 105.942 1.00 70.94 187 TRP C O 1
ATOM 4150 N N . ALA C 1 188 ? 7.409 44.006 104.509 1.00 64.92 188 ALA C N 1
ATOM 4151 C CA . ALA C 1 188 ? 6.699 43.067 105.362 1.00 84.74 188 ALA C CA 1
ATOM 4152 C C . ALA C 1 188 ? 7.560 41.834 105.589 1.00 84.25 188 ALA C C 1
ATOM 4153 O O . ALA C 1 188 ? 8.404 41.484 104.760 1.00 84.84 188 ALA C O 1
ATOM 4155 N N . TYR C 1 189 ? 7.339 41.179 106.725 1.00 86.26 189 TYR C N 1
ATOM 4156 C CA . TYR C 1 189 ? 8.103 40.005 107.110 1.00 79.89 189 TYR C CA 1
ATOM 4157 C C . TYR C 1 189 ? 7.201 38.779 107.137 1.00 76.83 189 TYR C C 1
ATOM 4158 O O . TYR C 1 189 ? 5.977 38.882 107.267 1.00 66.93 189 TYR C O 1
ATOM 4167 N N . ASP C 1 190 ? 7.834 37.612 107.021 1.00 87.61 190 ASP C N 1
ATOM 4168 C CA . ASP C 1 190 ? 7.142 36.324 107.067 1.00 93.33 190 ASP C CA 1
ATOM 4169 C C . ASP C 1 190 ? 6.064 36.236 105.988 1.00 82.74 190 ASP C C 1
ATOM 4170 O O . ASP C 1 190 ? 4.953 35.759 106.226 1.00 76.90 190 ASP C O 1
ATOM 4175 N N . VAL C 1 191 ? 6.400 36.705 104.791 1.00 84.18 191 VAL C N 1
ATOM 4176 C CA . VAL C 1 191 ? 5.555 36.567 103.608 1.00 81.24 191 VAL C CA 1
ATOM 4177 C C . VAL C 1 191 ? 6.343 35.738 102.599 1.00 69.30 191 VAL C C 1
ATOM 4178 O O . VAL C 1 191 ? 7.550 35.531 102.796 1.00 61.26 191 VAL C O 1
ATOM 4182 N N . PRO C 1 192 ? 5.727 35.226 101.532 1.00 61.31 192 PRO C N 1
ATOM 4183 C CA . PRO C 1 192 ? 6.511 34.518 100.511 1.00 61.89 192 PRO C CA 1
ATOM 4184 C C . PRO C 1 192 ? 7.575 35.425 99.908 1.00 67.08 192 PRO C C 1
ATOM 4185 O O . PRO C 1 192 ? 7.279 36.507 99.397 1.00 75.10 192 PRO C O 1
ATOM 4189 N N . VAL C 1 193 ? 8.823 34.969 99.974 1.00 60.61 193 VAL C N 1
ATOM 4190 C CA . VAL C 1 193 ? 9.984 35.753 99.567 1.00 52.67 193 VAL C CA 1
ATOM 4191 C C . VAL C 1 193 ? 10.606 35.120 98.329 1.00 62.19 193 VAL C C 1
ATOM 4192 O O . VAL C 1 193 ? 10.711 33.892 98.229 1.00 75.10 193 VAL C O 1
ATOM 4196 N N . ALA C 1 194 ? 11.007 35.967 97.379 1.00 62.11 194 ALA C N 1
ATOM 4197 C CA . ALA C 1 194 ? 11.595 35.535 96.118 1.00 50.56 194 ALA C CA 1
ATOM 4198 C C . ALA C 1 194 ? 13.109 35.715 96.087 1.00 55.10 194 ALA C C 1
ATOM 4199 O O . ALA C 1 194 ? 13.685 35.909 95.011 1.00 66.09 194 ALA C O 1
ATOM 4201 N N . ALA C 1 195 ? 13.764 35.655 97.247 1.00 48.09 195 ALA C N 1
ATOM 4202 C CA . ALA C 1 195 ? 15.202 35.881 97.310 1.00 41.38 195 ALA C CA 1
ATOM 4203 C C . ALA C 1 195 ? 15.943 34.870 96.443 1.00 51.28 195 ALA C C 1
ATOM 4204 O O . ALA C 1 195 ? 15.535 33.713 96.308 1.00 72.81 195 ALA C O 1
ATOM 4206 N N . GLY C 1 196 ? 17.047 35.321 95.856 1.00 35.99 196 GLY C N 1
ATOM 4207 C CA . GLY C 1 196 ? 17.659 34.545 94.795 1.00 33.49 196 GLY C CA 1
ATOM 4208 C C . GLY C 1 196 ? 16.714 34.476 93.614 1.00 55.13 196 GLY C C 1
ATOM 4209 O O . GLY C 1 196 ? 16.064 35.461 93.250 1.00 78.94 196 GLY C O 1
ATOM 4210 N N . GLY C 1 197 ? 16.618 33.296 93.013 1.00 56.89 197 GLY C N 1
ATOM 4211 C CA . GLY C 1 197 ? 15.625 33.079 91.982 1.00 71.85 197 GLY C CA 1
ATOM 4212 C C . GLY C 1 197 ? 14.579 32.082 92.433 1.00 70.92 197 GLY C C 1
ATOM 4213 O O . GLY C 1 197 ? 13.877 31.492 91.609 1.00 74.10 197 GLY C O 1
ATOM 4214 N N . VAL C 1 198 ? 14.453 31.902 93.746 1.00 71.01 198 VAL C N 1
ATOM 4215 C CA . VAL C 1 198 ? 13.717 30.787 94.327 1.00 62.61 198 VAL C CA 1
ATOM 4216 C C . VAL C 1 198 ? 12.493 31.299 95.070 1.00 64.79 198 VAL C C 1
ATOM 4217 O O . VAL C 1 198 ? 12.543 32.338 95.737 1.00 60.59 198 VAL C O 1
ATOM 4221 N N . LEU C 1 199 ? 11.395 30.554 94.954 1.00 67.99 199 LEU C N 1
ATOM 4222 C CA . LEU C 1 199 ? 10.183 30.803 95.728 1.00 56.33 199 LEU C CA 1
ATOM 4223 C C . LEU C 1 199 ? 10.394 30.267 97.139 1.00 56.28 199 LEU C C 1
ATOM 4224 O O . LEU C 1 199 ? 10.463 29.051 97.346 1.00 53.89 199 LEU C O 1
ATOM 4229 N N . THR C 1 200 ? 10.500 31.171 98.109 1.00 70.31 200 THR C N 1
ATOM 4230 C CA . THR C 1 200 ? 10.753 30.814 99.501 1.00 69.32 200 THR C CA 1
ATOM 4231 C C . THR C 1 200 ? 9.578 31.287 100.344 1.00 64.63 200 THR C C 1
ATOM 4232 O O . THR C 1 200 ? 9.371 32.494 100.508 1.00 68.48 200 THR C O 1
ATOM 4236 N N . LEU C 1 201 ? 8.807 30.338 100.875 1.00 61.37 201 LEU C N 1
ATOM 4237 C CA . LEU C 1 201 ? 7.704 30.664 101.765 1.00 60.68 201 LEU C CA 1
ATOM 4238 C C . LEU C 1 201 ? 8.072 30.353 103.213 1.00 52.30 201 LEU C C 1
ATOM 4239 O O . LEU C 1 201 ? 8.723 29.338 103.480 1.00 46.44 201 LEU C O 1
ATOM 4244 N N . PRO C 1 202 ? 7.678 31.208 104.159 1.00 47.59 202 PRO C N 1
ATOM 4245 C CA . PRO C 1 202 ? 8.206 31.110 105.533 1.00 52.35 202 PRO C CA 1
ATOM 4246 C C . PRO C 1 202 ? 7.923 29.760 106.171 1.00 67.47 202 PRO C C 1
ATOM 4247 O O . PRO C 1 202 ? 6.773 29.328 106.269 1.00 75.73 202 PRO C O 1
ATOM 4251 N N . GLY C 1 203 ? 8.989 29.094 106.611 1.00 71.00 203 GLY C N 1
ATOM 4252 C CA . GLY C 1 203 ? 8.849 27.809 107.263 1.00 92.76 203 GLY C CA 1
ATOM 4253 C C . GLY C 1 203 ? 9.762 26.732 106.716 1.00 98.13 203 GLY C C 1
ATOM 4254 O O . GLY C 1 203 ? 10.355 25.968 107.485 1.00 110.14 203 GLY C O 1
ATOM 4255 N N . ASP C 1 204 ? 9.880 26.658 105.392 1.00 89.26 204 ASP C N 1
ATOM 4256 C CA . ASP C 1 204 ? 10.683 25.611 104.775 1.00 88.54 204 ASP C CA 1
ATOM 4257 C C . ASP C 1 204 ? 12.161 25.784 105.122 1.00 72.03 204 ASP C C 1
ATOM 4258 O O . ASP C 1 204 ? 12.636 26.879 105.426 1.00 66.64 204 ASP C O 1
ATOM 4263 N N . LEU C 1 205 ? 12.887 24.674 105.072 1.00 80.91 205 LEU C N 1
ATOM 4264 C CA . LEU C 1 205 ? 14.245 24.625 105.583 1.00 70.38 205 LEU C CA 1
ATOM 4265 C C . LEU C 1 205 ? 15.234 25.137 104.541 1.00 61.87 205 LEU C C 1
ATOM 4266 O O . LEU C 1 205 ? 14.969 25.135 103.335 1.00 61.83 205 LEU C O 1
ATOM 4271 N N . VAL C 1 206 ? 16.383 25.602 105.031 1.00 60.35 206 VAL C N 1
ATOM 4272 C CA . VAL C 1 206 ? 17.397 26.248 104.197 1.00 70.73 206 VAL C CA 1
ATOM 4273 C C . VAL C 1 206 ? 18.748 25.624 104.556 1.00 67.98 206 VAL C C 1
ATOM 4274 O O . VAL C 1 206 ? 19.444 26.089 105.463 1.00 70.72 206 VAL C O 1
ATOM 4278 N N . VAL C 1 207 ? 19.114 24.547 103.861 1.00 61.92 207 VAL C N 1
ATOM 4279 C CA . VAL C 1 207 ? 20.485 24.053 103.922 1.00 71.01 207 VAL C CA 1
ATOM 4280 C C . VAL C 1 207 ? 21.391 25.013 103.158 1.00 67.49 207 VAL C C 1
ATOM 4281 O O . VAL C 1 207 ? 21.042 25.495 102.070 1.00 79.52 207 VAL C O 1
ATOM 4285 N N . ALA C 1 208 ? 22.568 25.302 103.725 1.00 56.16 208 ALA C N 1
ATOM 4286 C CA . ALA C 1 208 ? 23.447 26.320 103.145 1.00 60.91 208 ALA C CA 1
ATOM 4287 C C . ALA C 1 208 ? 24.887 26.003 103.549 1.00 70.15 208 ALA C C 1
ATOM 4288 O O . ALA C 1 208 ? 25.300 26.329 104.664 1.00 78.28 208 ALA C O 1
ATOM 4290 N N . ASP C 1 209 ? 25.632 25.361 102.647 1.00 81.44 209 ASP C N 1
ATOM 4291 C CA . ASP C 1 209 ? 27.066 25.183 102.844 1.00 89.89 209 ASP C CA 1
ATOM 4292 C C . ASP C 1 209 ? 27.797 26.260 102.056 1.00 77.23 209 ASP C C 1
ATOM 4293 O O . ASP C 1 209 ? 27.265 27.357 101.859 1.00 61.28 209 ASP C O 1
ATOM 4298 N N . ASP C 1 210 ? 28.998 25.951 101.570 1.00 84.44 210 ASP C N 1
ATOM 4299 C CA . ASP C 1 210 ? 29.772 26.917 100.802 1.00 92.70 210 ASP C CA 1
ATOM 4300 C C . ASP C 1 210 ? 29.393 26.948 99.327 1.00 84.21 210 ASP C C 1
ATOM 4301 O O . ASP C 1 210 ? 29.801 27.876 98.623 1.00 91.05 210 ASP C O 1
ATOM 4306 N N . ASP C 1 211 ? 28.633 25.961 98.847 1.00 65.77 211 ASP C N 1
ATOM 4307 C CA . ASP C 1 211 ? 28.099 26.025 97.491 1.00 70.43 211 ASP C CA 1
ATOM 4308 C C . ASP C 1 211 ? 27.043 27.111 97.366 1.00 74.16 211 ASP C C 1
ATOM 4309 O O . ASP C 1 211 ? 27.027 27.862 96.384 1.00 91.23 211 ASP C O 1
ATOM 4314 N N . GLY C 1 212 ? 26.149 27.192 98.340 1.00 68.16 212 GLY C N 1
ATOM 4315 C CA . GLY C 1 212 ? 25.079 28.164 98.307 1.00 53.29 212 GLY C CA 1
ATOM 4316 C C . GLY C 1 212 ? 23.957 27.730 99.229 1.00 56.96 212 GLY C C 1
ATOM 4317 O O . GLY C 1 212 ? 24.111 26.822 100.046 1.00 62.23 212 GLY C O 1
ATOM 4318 N N . ALA C 1 213 ? 22.823 28.404 99.070 1.00 66.70 213 ALA C N 1
ATOM 4319 C CA . ALA C 1 213 ? 21.628 28.132 99.853 1.00 61.39 213 ALA C CA 1
ATOM 4320 C C . ALA C 1 213 ? 20.621 27.355 99.013 1.00 60.37 213 ALA C C 1
ATOM 4321 O O . ALA C 1 213 ? 20.508 27.569 97.801 1.00 70.37 213 ALA C O 1
ATOM 4323 N N . VAL C 1 214 ? 19.889 26.451 99.665 1.00 65.46 214 VAL C N 1
ATOM 4324 C CA . VAL C 1 214 ? 18.883 25.625 99.003 1.00 69.77 214 VAL C CA 1
ATOM 4325 C C . VAL C 1 214 ? 17.651 25.547 99.896 1.00 70.48 214 VAL C C 1
ATOM 4326 O O . VAL C 1 214 ? 17.748 25.134 101.057 1.00 84.32 214 VAL C O 1
ATOM 4330 N N . VAL C 1 215 ? 16.499 25.941 99.360 1.00 64.71 215 VAL C N 1
ATOM 4331 C CA . VAL C 1 215 ? 15.232 25.880 100.083 1.00 78.12 215 VAL C CA 1
ATOM 4332 C C . VAL C 1 215 ? 14.626 24.497 99.880 1.00 100.00 215 VAL C C 1
ATOM 4333 O O . VAL C 1 215 ? 14.136 24.178 98.795 1.00 102.06 215 VAL C O 1
ATOM 4337 N N . VAL C 1 216 ? 14.644 23.685 100.929 1.00 104.19 216 VAL C N 1
ATOM 4338 C CA . VAL C 1 216 ? 14.013 22.369 100.929 1.00 92.79 216 VAL C CA 1
ATOM 4339 C C . VAL C 1 216 ? 12.665 22.497 101.629 1.00 82.42 216 VAL C C 1
ATOM 4340 O O . VAL C 1 216 ? 12.631 22.819 102.829 1.00 84.54 216 VAL C O 1
ATOM 4344 N N . PRO C 1 217 ? 11.548 22.283 100.936 1.00 85.45 217 PRO C N 1
ATOM 4345 C CA . PRO C 1 217 ? 10.244 22.371 101.601 1.00 88.86 217 PRO C CA 1
ATOM 4346 C C . PRO C 1 217 ? 10.053 21.245 102.605 1.00 106.03 217 PRO C C 1
ATOM 4347 O O . PRO C 1 217 ? 10.657 20.175 102.499 1.00 115.17 217 PRO C O 1
ATOM 4351 N N . VAL C 1 218 ? 9.197 21.506 103.596 1.00 121.79 218 VAL C N 1
ATOM 4352 C CA . VAL C 1 218 ? 8.990 20.546 104.678 1.00 123.51 218 VAL C CA 1
ATOM 4353 C C . VAL C 1 218 ? 8.318 19.281 104.159 1.00 123.86 218 VAL C C 1
ATOM 4354 O O . VAL C 1 218 ? 8.652 18.167 104.582 1.00 132.84 218 VAL C O 1
ATOM 4358 N N . SER C 1 219 ? 7.359 19.428 103.241 1.00 116.01 219 SER C N 1
ATOM 4359 C CA . SER C 1 219 ? 6.661 18.267 102.699 1.00 114.00 219 SER C CA 1
ATOM 4360 C C . SER C 1 219 ? 7.597 17.331 101.947 1.00 108.57 219 SER C C 1
ATOM 4361 O O . SER C 1 219 ? 7.285 16.143 101.804 1.00 96.67 219 SER C O 1
ATOM 4364 N N . LYS C 1 220 ? 8.731 17.835 101.465 1.00 106.91 220 LYS C N 1
ATOM 4365 C CA . LYS C 1 220 ? 9.732 17.017 100.795 1.00 99.29 220 LYS C CA 1
ATOM 4366 C C . LYS C 1 220 ? 11.007 16.875 101.614 1.00 91.73 220 LYS C C 1
ATOM 4367 O O . LYS C 1 220 ? 11.996 16.331 101.113 1.00 91.17 220 LYS C O 1
ATOM 4373 N N . ALA C 1 221 ? 11.007 17.347 102.864 1.00 91.62 221 ALA C N 1
ATOM 4374 C CA . ALA C 1 221 ? 12.225 17.333 103.667 1.00 90.84 221 ALA C CA 1
ATOM 4375 C C . ALA C 1 221 ? 12.666 15.911 103.992 1.00 92.38 221 ALA C C 1
ATOM 4376 O O . ALA C 1 221 ? 13.866 15.612 103.983 1.00 90.06 221 ALA C O 1
ATOM 4378 N N . GLN C 1 222 ? 11.715 15.021 104.284 1.00 97.25 222 GLN C N 1
ATOM 4379 C CA . GLN C 1 222 ? 12.069 13.642 104.607 1.00 95.95 222 GLN C CA 1
ATOM 4380 C C . GLN C 1 222 ? 12.559 12.888 103.377 1.00 93.02 222 GLN C C 1
ATOM 4381 O O . GLN C 1 222 ? 13.462 12.049 103.478 1.00 92.89 222 GLN C O 1
ATOM 4387 N N . GLU C 1 223 ? 11.978 13.175 102.209 1.00 92.60 223 GLU C N 1
ATOM 4388 C CA . GLU C 1 223 ? 12.348 12.465 100.989 1.00 92.08 223 GLU C CA 1
ATOM 4389 C C . GLU C 1 223 ? 13.812 12.668 100.624 1.00 89.81 223 GLU C C 1
ATOM 4390 O O . GLU C 1 223 ? 14.389 11.823 99.929 1.00 89.59 223 GLU C O 1
ATOM 4396 N N . ILE C 1 224 ? 14.425 13.763 101.073 1.00 88.42 224 ILE C N 1
ATOM 4397 C CA . ILE C 1 224 ? 15.853 13.962 100.850 1.00 91.47 224 ILE C CA 1
ATOM 4398 C C . ILE C 1 224 ? 16.666 13.106 101.812 1.00 89.17 224 ILE C C 1
ATOM 4399 O O . ILE C 1 224 ? 17.617 12.427 101.409 1.00 86.44 224 ILE C O 1
ATOM 4404 N N . VAL C 1 225 ? 16.296 13.122 103.097 1.00 90.33 225 VAL C N 1
ATOM 4405 C CA . VAL C 1 225 ? 17.061 12.401 104.111 1.00 104.64 225 VAL C CA 1
ATOM 4406 C C . VAL C 1 225 ? 17.069 10.906 103.833 1.00 123.85 225 VAL C C 1
ATOM 4407 O O . VAL C 1 225 ? 18.063 10.225 104.105 1.00 131.43 225 VAL C O 1
ATOM 4411 N N . ASP C 1 226 ? 15.972 10.364 103.299 1.00 123.93 226 ASP C N 1
ATOM 4412 C CA . ASP C 1 226 ? 15.974 8.960 102.899 1.00 117.52 226 ASP C CA 1
ATOM 4413 C C . ASP C 1 226 ? 16.864 8.741 101.683 1.00 110.73 226 ASP C C 1
ATOM 4414 O O . ASP C 1 226 ? 17.702 7.831 101.667 1.00 109.01 226 ASP C O 1
ATOM 4419 N N . SER C 1 227 ? 16.700 9.574 100.654 1.00 107.15 227 SER C N 1
ATOM 4420 C CA . SER C 1 227 ? 17.480 9.408 99.433 1.00 102.87 227 SER C CA 1
ATOM 4421 C C . SER C 1 227 ? 18.958 9.678 99.682 1.00 106.72 227 SER C C 1
ATOM 4422 O O . SER C 1 227 ? 19.820 8.894 99.273 1.00 114.68 227 SER C O 1
ATOM 4425 N N . ALA C 1 228 ? 19.271 10.779 100.372 1.00 101.25 228 ALA C N 1
ATOM 4426 C CA . ALA C 1 228 ? 20.665 11.184 100.533 1.00 94.42 228 ALA C CA 1
ATOM 4427 C C . ALA C 1 228 ? 21.418 10.257 101.480 1.00 107.70 228 ALA C C 1
ATOM 4428 O O . ALA C 1 228 ? 22.616 10.016 101.292 1.00 98.25 228 ALA C O 1
ATOM 4430 N N . PHE C 1 229 ? 20.740 9.742 102.510 1.00 132.32 229 PHE C N 1
ATOM 4431 C CA . PHE C 1 229 ? 21.386 8.851 103.471 1.00 145.75 229 PHE C CA 1
ATOM 4432 C C . PHE C 1 229 ? 22.027 7.662 102.769 1.00 147.43 229 PHE C C 1
ATOM 4433 O O . PHE C 1 229 ? 23.233 7.420 102.892 1.00 148.04 229 PHE C O 1
ATOM 4441 N N . ASP C 1 230 ? 21.223 6.908 102.019 1.00 147.34 230 ASP C N 1
ATOM 4442 C CA . ASP C 1 230 ? 21.756 5.769 101.282 1.00 139.21 230 ASP C CA 1
ATOM 4443 C C . ASP C 1 230 ? 22.650 6.225 100.136 1.00 138.52 230 ASP C C 1
ATOM 4444 O O . ASP C 1 230 ? 23.677 5.594 99.859 1.00 133.77 230 ASP C O 1
ATOM 4449 N N . HIS C 1 231 ? 22.286 7.325 99.467 1.00 140.53 231 HIS C N 1
ATOM 4450 C CA . HIS C 1 231 ? 23.141 7.873 98.418 1.00 141.53 231 HIS C CA 1
ATOM 4451 C C . HIS C 1 231 ? 24.524 8.221 98.949 1.00 148.64 231 HIS C C 1
ATOM 4452 O O . HIS C 1 231 ? 25.505 8.184 98.197 1.00 143.06 231 HIS C O 1
ATOM 4459 N N . GLU C 1 232 ? 24.622 8.573 100.232 1.00 159.07 232 GLU C N 1
ATOM 4460 C CA . GLU C 1 232 ? 25.933 8.766 100.838 1.00 164.18 232 GLU C CA 1
ATOM 4461 C C . GLU C 1 232 ? 26.710 7.457 100.868 1.00 155.04 232 GLU C C 1
ATOM 4462 O O . GLU C 1 232 ? 27.906 7.430 100.556 1.00 163.52 232 GLU C O 1
ATOM 4468 N N . GLN C 1 233 ? 26.042 6.356 101.228 1.00 138.00 233 GLN C N 1
ATOM 4469 C CA . GLN C 1 233 ? 26.683 5.047 101.155 1.00 127.72 233 GLN C CA 1
ATOM 4470 C C . GLN C 1 233 ? 27.052 4.686 99.722 1.00 126.52 233 GLN C C 1
ATOM 4471 O O . GLN C 1 233 ? 28.030 3.963 99.499 1.00 116.60 233 GLN C O 1
ATOM 4477 N N . TRP C 1 234 ? 26.284 5.168 98.743 1.00 138.74 234 TRP C N 1
ATOM 4478 C CA . TRP C 1 234 ? 26.673 5.009 97.345 1.00 142.30 234 TRP C CA 1
ATOM 4479 C C . TRP C 1 234 ? 27.985 5.733 97.062 1.00 134.12 234 TRP C C 1
ATOM 4480 O O . TRP C 1 234 ? 28.956 5.133 96.588 1.00 135.81 234 TRP C O 1
ATOM 4491 N N . GLU C 1 235 ? 28.026 7.034 97.355 1.00 127.30 235 GLU C N 1
ATOM 4492 C CA . GLU C 1 235 ? 29.179 7.851 96.989 1.00 122.65 235 GLU C CA 1
ATOM 4493 C C . GLU C 1 235 ? 30.389 7.530 97.859 1.00 122.24 235 GLU C C 1
ATOM 4494 O O . GLU C 1 235 ? 31.501 7.353 97.348 1.00 119.80 235 GLU C O 1
ATOM 4500 N N . GLU C 1 236 ? 30.192 7.456 99.179 1.00 122.13 236 GLU C N 1
ATOM 4501 C CA . GLU C 1 236 ? 31.301 7.173 100.086 1.00 120.10 236 GLU C CA 1
ATOM 4502 C C . GLU C 1 236 ? 31.949 5.825 99.801 1.00 120.00 236 GLU C C 1
ATOM 4503 O O . GLU C 1 236 ? 33.091 5.596 100.216 1.00 119.98 236 GLU C O 1
ATOM 4509 N N . PHE C 1 237 ? 31.248 4.931 99.105 1.00 117.42 237 PHE C N 1
ATOM 4510 C CA . PHE C 1 237 ? 31.811 3.649 98.704 1.00 119.07 237 PHE C CA 1
ATOM 4511 C C . PHE C 1 237 ? 32.778 3.811 97.538 1.00 111.58 237 PHE C C 1
ATOM 4512 O O . PHE C 1 237 ? 33.980 3.565 97.682 1.00 107.03 237 PHE C O 1
ATOM 4520 N N . SER C 1 238 ? 32.261 4.240 96.386 1.00 106.34 238 SER C N 1
ATOM 4521 C CA . SER C 1 238 ? 33.031 4.283 95.147 1.00 109.66 238 SER C CA 1
ATOM 4522 C C . SER C 1 238 ? 34.172 5.293 95.198 1.00 114.30 238 SER C C 1
ATOM 4523 O O . SER C 1 238 ? 34.939 5.413 94.237 1.00 113.50 238 SER C O 1
ATOM 4526 N N . ARG C 1 239 ? 34.298 6.021 96.310 1.00 115.00 239 ARG C N 1
ATOM 4527 C CA . ARG C 1 239 ? 35.422 6.931 96.491 1.00 107.56 239 ARG C CA 1
ATOM 4528 C C . ARG C 1 239 ? 36.758 6.206 96.580 1.00 104.02 239 ARG C C 1
ATOM 4529 O O . ARG C 1 239 ? 37.804 6.862 96.534 1.00 100.31 239 ARG C O 1
ATOM 4537 N N . MET C 1 240 ? 36.749 4.880 96.705 1.00 101.75 240 MET C N 1
ATOM 4538 C CA . MET C 1 240 ? 37.960 4.095 96.905 1.00 106.36 240 MET C CA 1
ATOM 4539 C C . MET C 1 240 ? 38.471 3.443 95.628 1.00 102.26 240 MET C C 1
ATOM 4540 O O . MET C 1 240 ? 39.683 3.414 95.396 1.00 103.14 240 MET C O 1
ATOM 4545 N N . ARG C 1 241 ? 37.576 2.917 94.799 1.00 87.66 241 ARG C N 1
ATOM 4546 C CA . ARG C 1 241 ? 37.967 2.178 93.603 1.00 87.54 241 ARG C CA 1
ATOM 4547 C C . ARG C 1 241 ? 38.434 3.120 92.498 1.00 85.55 241 ARG C C 1
ATOM 4548 O O . ARG C 1 241 ? 39.567 3.600 92.516 1.00 88.22 241 ARG C O 1
#

Foldseek 3Di:
DADPVQQVLLQVDAQVQLQVVCVVVPDNPFFQPAWAWLDADDKAKAWEWEWEKDFDPDVPAVAVVVQLVVPPARYEYEYADCQDQAAAAEELPSVVSQVVNRHAEYEYNYEHEDSVNNVPDDHIYIHNYYHPHHAPPDRIYTDHTAAWHCRGVHTRHGGWMWTQHNVGIGTHGSVCRVVRSVVVVVPVVVVVVVVVVD/DWDDPVLQVLCLPFAPVLVQVLCVVVVNHPFFQPAWAKPDADAKAKTFEFEWEKDWDDVVACLCVSLVVAAARYEYQYAPVADQAAASEALPSLCSCPVRHHQEYAAAYAHAHPVRVVVVPHIYIYNYYHVHHHPPPIIHIDDGQAWHCRRNDTRHGHWMWIQHRVHIGTHGPVCSVSSSVVSVVVVVVVVVVVVVVVD/DDDADDVVLQVLPQVDAQVLLCVVCVVVVHNFWFQPAWAWLDAFDKAKAWEWEWEKDWDDVVPQLLVSLVPQAARHEYHYAPCQDQQAAEEELVSVVSCVVNHYGEYEYLYAHYHSVRVVPDPHIYTYRYYHPHHHRRDTIHTDHIQAFHCRRNHTGHTHFMWIQTRVGITGRGPVCSVVSSVVVVVVCVVVVVVVPD